Protein AF-A0A945FZA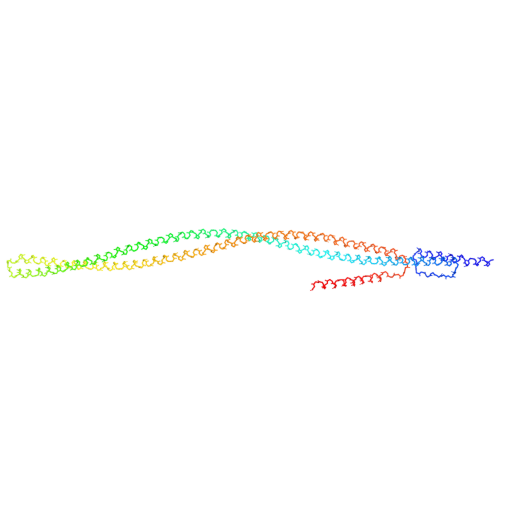5-F1 (afdb_monomer)

Mean predicted aligned error: 12.27 Å

Solvent-accessible surface area (backbone atoms only — not comparable to full-atom values): 18691 Å² total; per-residue (Å²): 112,70,65,64,51,46,48,40,61,72,49,51,51,55,52,52,50,53,52,50,50,52,49,36,48,74,68,20,50,53,71,72,84,77,78,71,91,49,92,50,75,68,21,51,51,46,49,51,52,44,51,49,42,51,50,50,45,50,52,52,50,53,49,46,52,50,26,43,53,43,25,50,53,13,51,51,38,22,51,53,12,52,52,48,30,54,54,34,54,51,50,46,56,52,46,52,52,51,52,53,52,51,52,52,50,51,53,51,42,52,50,51,46,52,51,40,53,50,51,46,53,53,41,51,53,52,46,52,54,46,53,52,48,50,53,52,50,53,55,48,46,55,52,40,52,53,48,38,54,52,42,52,52,50,41,53,52,48,54,50,50,45,51,53,52,50,54,50,50,55,52,41,52,51,51,34,51,51,21,52,51,42,29,53,52,19,49,53,44,28,53,52,16,60,71,53,42,85,81,14,51,71,52,27,54,52,18,51,52,47,26,52,50,17,52,54,45,37,54,52,36,50,56,50,48,54,52,48,54,52,50,49,51,54,43,53,50,51,46,54,54,36,55,52,50,40,54,51,37,55,51,50,47,56,53,49,54,53,50,49,55,52,48,52,52,51,50,54,51,42,51,56,49,46,54,48,38,54,52,49,51,51,50,40,53,52,51,51,53,52,50,49,54,50,52,54,50,46,53,51,50,47,50,53,36,52,56,47,35,54,50,16,49,52,38,20,56,48,11,52,52,42,24,55,51,19,52,52,52,41,60,64,49,65,59,36,43,68,86,74,64,62,67,66,52,44,53,51,53,47,52,55,51,54,53,53,56,53,56,55,57,58,59,62,58,69,76,79,115

Foldseek 3Di:
DVVVVCCCVVPVVLVVVLVVLVVCVVQQALPDDQDQDDPDPSSVSSVVSVVVSVVVLVVLVVLLLVLLLLLLVLVVLLVQLVVLLVVLVVVLVVLVVVLVVLVVLLVVLVVLLVVLVVLLVVLVVLLVVLVVVLVVLVVVLVVLVVVLVVLVVVLVVLVVVLVVLVVVLVVLVVQLVVLVVQLVVLVVQLVVLVVVPPVSVVSNVVSVVSNVVSVVSNVVSVVVNVVSVVSNVVSVVSSVVSVVSSVVSVVSSVVSVVVSVVSVVVSVVSVVSNVVSVVSNVVSVVSNVVSVVVSVVSVVSSVVSVVSSVVSVVSSVSSVVSNVVSVVSSVVSVSNPSPDDSVVSSVVSNVVVVVVVVVVVVVVVVVPD

Sequence (369 aa):
MFSLYFIYLSLFKPLGKISDIIRNISSGELQQQIEIRSENEIGNLFLTAKIIQARLKTVIGQISESSINVSVNADSLSQAGNESFMQMSSQLNETQSVASAISQMTSAIEEVAGNTASVSTETEDAMQEAEKNITLVNQLNITITRLVDEVENSSNVIATLNAKSTDISSIIESINSIAEQTNLLALNAAIEAARAGEQGRGFAVVADEVRTLAVRTQDATREITDVIASLQTEVKNAIHVMDKGQKQAVAATDQTLETIKSLDSIRTAINKINDKSTVIASATTQQSASSKEISETILNISRMASETLDSAQITSETGERLNQNADKMLQQFTMFDIGIDINSAKTKAQDDLQQQNKSTSTEDADVFF

Secondary structure (DSSP, 8-state):
-HHHHHHIIIIIHHHHHHHHHHHHHHTTB---------SSHHHHHHHHHHHHHHHHHHHHHHHHHHHHHHHHHHHHHHHHHHHHHHHHHHHHHHHHHHHHHHHHHHHHHHHHHHHHHHHHHHHHHHHHHHHHHHHHHHHHHHHHHHHHHHHHHHHHHHHHHHHHHHHHHHHHHHHHHHHHHHHHHHHHHHHHHHHTGGGGHHHHHHHHHHHHHHHHHHHHHHHHHHHHHHHHHHHHHHHHHHHHHHHHHHHHHHHHHHHHHHHHHHHHHHHHHHHHHHHHHHHHHHHHHHHHHHHHHHHHHHHHHHHHHHHHHHHHHHHHHHHHHHHHHHHHHTTSB----HHHHHHHHHHHHHHHHHHHHHHHHTT--

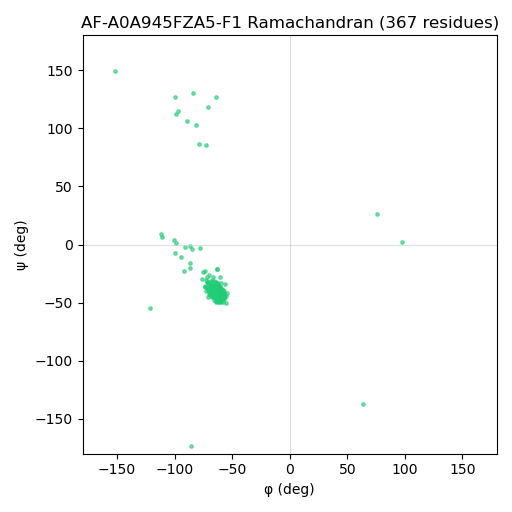Structure (mmCIF, N/CA/C/O backbone):
data_AF-A0A945FZA5-F1
#
_entry.id   AF-A0A945FZA5-F1
#
loop_
_atom_site.group_PDB
_atom_site.id
_atom_site.type_symbol
_atom_site.label_atom_id
_atom_site.label_alt_id
_atom_site.label_comp_id
_atom_site.label_asym_id
_atom_site.label_entity_id
_atom_site.label_seq_id
_atom_site.pdbx_PDB_ins_code
_atom_site.Cartn_x
_atom_site.Cartn_y
_atom_site.Cartn_z
_atom_site.occupancy
_atom_site.B_iso_or_equiv
_atom_site.auth_seq_id
_atom_site.auth_comp_id
_atom_site.auth_asym_id
_atom_site.auth_atom_id
_atom_site.pdbx_PDB_model_num
ATOM 1 N N . MET A 1 1 ? 59.450 8.568 -111.175 1.00 56.94 1 MET A N 1
ATOM 2 C CA . MET A 1 1 ? 58.398 9.373 -110.509 1.00 56.94 1 MET A CA 1
ATOM 3 C C . MET A 1 1 ? 57.241 8.510 -109.992 1.00 56.94 1 MET A C 1
ATOM 5 O O . MET A 1 1 ? 56.880 8.661 -108.834 1.00 56.94 1 MET A O 1
ATOM 9 N N . PHE A 1 2 ? 56.723 7.555 -110.780 1.00 62.34 2 PHE A N 1
ATOM 10 C CA . PHE A 1 2 ? 55.651 6.637 -110.352 1.00 62.34 2 PHE A CA 1
ATOM 11 C C . PHE A 1 2 ? 55.986 5.761 -109.129 1.00 62.34 2 PHE A C 1
ATOM 13 O O . PHE A 1 2 ? 55.126 5.584 -108.279 1.00 62.34 2 PHE A O 1
ATOM 20 N N . SER A 1 3 ? 57.223 5.270 -108.981 1.00 60.09 3 SER A N 1
ATOM 21 C CA . SER A 1 3 ? 57.638 4.454 -107.822 1.00 60.09 3 SER A CA 1
ATOM 22 C C . SER A 1 3 ? 57.643 5.229 -106.497 1.00 60.09 3 SER A C 1
ATOM 24 O O . SER A 1 3 ? 57.165 4.723 -105.489 1.00 60.09 3 SER A O 1
ATOM 26 N N . LEU A 1 4 ? 58.110 6.482 -106.502 1.00 65.88 4 LEU A N 1
ATOM 27 C CA . LEU A 1 4 ? 58.067 7.379 -105.337 1.00 65.88 4 LEU A CA 1
ATOM 28 C C . LEU A 1 4 ? 56.630 7.767 -104.966 1.00 65.88 4 LEU A C 1
ATOM 30 O O . LEU A 1 4 ? 56.290 7.814 -103.788 1.00 65.88 4 LEU A O 1
ATOM 34 N N . TYR A 1 5 ? 55.770 7.982 -105.965 1.00 73.19 5 TYR A N 1
ATOM 35 C CA . TYR A 1 5 ? 54.344 8.232 -105.752 1.00 73.19 5 TYR A CA 1
ATOM 36 C C . TYR A 1 5 ? 53.617 6.998 -105.192 1.00 73.19 5 TYR A C 1
ATOM 38 O O . TYR A 1 5 ? 52.787 7.125 -104.295 1.00 73.19 5 TYR A O 1
ATOM 46 N N . P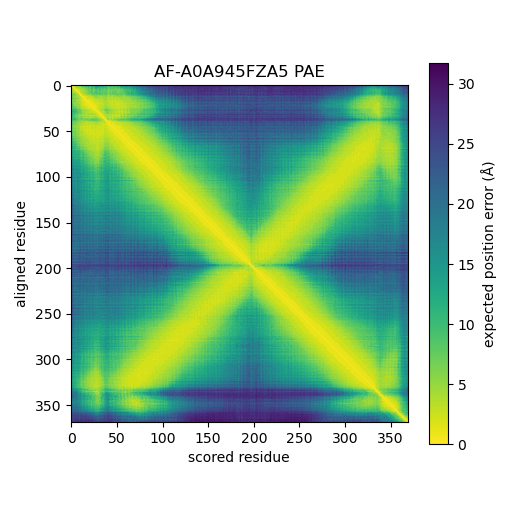HE A 1 6 ? 53.978 5.796 -105.653 1.00 73.19 6 PHE A N 1
ATOM 47 C CA . PHE A 1 6 ? 53.435 4.534 -105.145 1.00 73.19 6 PHE A CA 1
ATOM 48 C C . PHE A 1 6 ? 53.886 4.255 -103.705 1.00 73.19 6 PHE A C 1
ATOM 50 O O . PHE A 1 6 ? 53.066 3.888 -102.874 1.00 73.19 6 PHE A O 1
ATOM 57 N N . ILE A 1 7 ? 55.153 4.521 -103.367 1.00 69.94 7 ILE A N 1
ATOM 58 C CA . ILE A 1 7 ? 55.670 4.466 -101.987 1.00 69.94 7 ILE A CA 1
ATOM 59 C C . ILE A 1 7 ? 54.949 5.486 -101.091 1.00 69.94 7 ILE A C 1
ATOM 61 O O . ILE A 1 7 ? 54.526 5.151 -99.986 1.00 69.94 7 ILE A O 1
ATOM 65 N N . TYR A 1 8 ? 54.734 6.714 -101.570 1.00 74.69 8 TYR A N 1
ATOM 66 C CA . TYR A 1 8 ? 53.973 7.735 -100.844 1.00 74.69 8 TYR A CA 1
ATOM 67 C C . TYR A 1 8 ? 52.519 7.312 -100.578 1.00 74.69 8 TYR A C 1
ATOM 69 O O . TYR A 1 8 ? 52.029 7.422 -99.452 1.00 74.69 8 TYR A O 1
ATOM 77 N N . LEU A 1 9 ? 51.836 6.768 -101.588 1.00 71.44 9 LEU A N 1
ATOM 78 C CA . LEU A 1 9 ? 50.460 6.286 -101.459 1.00 71.44 9 LEU A CA 1
ATOM 79 C C . LEU A 1 9 ? 50.334 4.993 -100.643 1.00 71.44 9 LEU A C 1
ATOM 81 O O . LEU A 1 9 ? 49.318 4.816 -99.972 1.00 71.44 9 LEU A O 1
ATOM 85 N N . SER A 1 10 ? 51.335 4.113 -100.689 1.00 70.25 10 SER A N 1
ATOM 86 C CA . SER A 1 10 ? 51.298 2.791 -100.056 1.00 70.25 10 SER A CA 1
ATOM 87 C C . SER A 1 10 ? 51.854 2.771 -98.628 1.00 70.25 10 SER A C 1
ATOM 89 O O . SER A 1 10 ? 51.497 1.869 -97.876 1.00 70.25 10 SER A O 1
ATOM 91 N N . LEU A 1 11 ? 52.708 3.729 -98.242 1.00 72.38 11 LEU A N 1
ATOM 92 C CA . LEU A 1 11 ? 53.333 3.782 -96.910 1.00 72.38 11 LEU A CA 1
ATOM 93 C C . LEU A 1 11 ? 53.012 5.083 -96.160 1.00 72.38 11 LEU A C 1
ATOM 95 O O . LEU A 1 11 ? 52.456 5.034 -95.065 1.00 72.38 11 LEU A O 1
ATOM 99 N N . PHE A 1 12 ? 53.288 6.252 -96.747 1.00 79.38 12 PHE A N 1
ATOM 100 C CA . PHE A 1 12 ? 53.158 7.534 -96.035 1.00 79.38 12 PHE A CA 1
ATOM 101 C C . PHE A 1 12 ? 51.702 7.968 -95.801 1.00 79.38 12 PHE A C 1
ATOM 103 O O . PHE A 1 12 ? 51.370 8.449 -94.719 1.00 79.38 12 PHE A O 1
ATOM 110 N N . LYS A 1 13 ? 50.803 7.768 -96.774 1.00 81.00 13 LYS A N 1
ATOM 111 C CA . LYS A 1 13 ? 49.378 8.125 -96.629 1.00 81.00 13 LYS A CA 1
ATOM 112 C C . LYS A 1 13 ? 48.646 7.274 -95.567 1.00 81.00 13 LYS A C 1
ATOM 114 O O . LYS A 1 13 ? 47.915 7.857 -94.767 1.00 81.00 13 LYS A O 1
ATOM 119 N N . PRO A 1 14 ? 48.827 5.939 -95.494 1.00 82.19 14 PRO A N 1
ATOM 120 C CA . PRO A 1 14 ? 48.321 5.130 -94.381 1.00 82.19 14 PRO A CA 1
ATOM 121 C C . PRO A 1 14 ? 48.939 5.477 -93.017 1.00 82.19 14 PRO A C 1
ATOM 123 O O . PRO A 1 14 ? 48.221 5.461 -92.020 1.00 82.19 14 PRO A O 1
ATOM 126 N N . LEU A 1 15 ? 50.230 5.837 -92.969 1.00 83.25 15 LEU A N 1
ATOM 127 C CA . LEU A 1 15 ? 50.901 6.293 -91.741 1.00 83.25 15 LEU A CA 1
ATOM 128 C C . LEU A 1 15 ? 50.331 7.621 -91.208 1.00 83.25 15 LEU A C 1
ATOM 130 O O . LEU A 1 15 ? 50.167 7.787 -90.003 1.00 83.25 15 LEU A O 1
ATOM 134 N N . GLY A 1 16 ? 49.969 8.552 -92.095 1.00 84.44 16 GLY A N 1
ATOM 135 C CA . GLY A 1 16 ? 49.236 9.761 -91.701 1.00 84.44 16 GLY A CA 1
ATOM 136 C C . GLY A 1 16 ? 47.884 9.421 -91.069 1.00 84.44 16 GLY A C 1
ATOM 137 O O . GLY A 1 16 ? 47.583 9.869 -89.970 1.00 84.44 16 GLY A O 1
ATOM 138 N N . LYS A 1 17 ? 47.122 8.519 -91.701 1.00 85.38 17 LYS A N 1
ATOM 139 C CA . LYS A 1 17 ? 45.808 8.092 -91.195 1.00 85.38 17 LYS A CA 1
ATOM 140 C C . LYS A 1 17 ? 45.862 7.394 -89.836 1.00 85.38 17 LYS A C 1
ATOM 142 O O . LYS A 1 17 ? 44.975 7.618 -89.024 1.00 85.38 17 LYS A O 1
ATOM 147 N N . ILE A 1 18 ? 46.856 6.538 -89.579 1.00 87.12 18 ILE A N 1
ATOM 148 C CA . ILE A 1 18 ? 46.986 5.896 -88.259 1.00 87.12 18 ILE A CA 1
ATOM 149 C C . ILE A 1 18 ? 47.385 6.911 -87.180 1.00 87.12 18 ILE A C 1
ATOM 151 O O . ILE A 1 18 ? 46.900 6.816 -86.059 1.00 87.12 18 ILE A O 1
ATOM 155 N N . SER A 1 19 ? 48.202 7.914 -87.523 1.00 87.25 19 SER A N 1
ATOM 156 C CA . SER A 1 19 ? 48.517 9.039 -86.632 1.00 87.25 19 SER A CA 1
ATOM 157 C C . SER A 1 19 ? 47.260 9.841 -86.280 1.00 87.25 19 SER A C 1
ATOM 159 O O . SER A 1 19 ? 47.047 10.161 -85.112 1.00 87.25 19 SER A O 1
ATOM 161 N N . ASP A 1 20 ? 46.388 10.093 -87.261 1.00 87.62 20 ASP A N 1
ATOM 162 C CA . ASP A 1 20 ? 45.096 10.751 -87.040 1.00 87.62 20 ASP A CA 1
ATOM 163 C C . ASP A 1 20 ? 44.166 9.892 -86.166 1.00 87.62 20 ASP A C 1
ATOM 165 O O . ASP A 1 20 ? 43.578 10.401 -85.220 1.00 87.62 20 ASP A O 1
ATOM 169 N N . ILE A 1 21 ? 44.096 8.574 -86.397 1.00 88.12 21 ILE A N 1
ATOM 170 C CA . ILE A 1 21 ? 43.321 7.643 -85.554 1.00 88.12 21 ILE A CA 1
ATOM 171 C C . ILE A 1 21 ? 43.828 7.651 -84.109 1.00 88.12 21 ILE A C 1
ATOM 173 O O . ILE A 1 21 ? 43.031 7.710 -83.179 1.00 88.12 21 ILE A O 1
ATOM 177 N N . ILE A 1 22 ? 45.144 7.599 -83.892 1.00 87.56 22 ILE A N 1
ATOM 178 C CA . ILE A 1 22 ? 45.724 7.644 -82.543 1.00 87.56 22 ILE A CA 1
ATOM 179 C C . ILE A 1 22 ? 45.457 9.003 -81.887 1.00 87.56 22 ILE A C 1
ATOM 181 O O . ILE A 1 22 ? 45.147 9.048 -80.698 1.00 87.56 22 ILE A O 1
ATOM 185 N N . ARG A 1 23 ? 45.522 10.101 -82.652 1.00 87.44 23 ARG A N 1
ATOM 186 C CA . ARG A 1 23 ? 45.158 11.439 -82.174 1.00 87.44 23 ARG A CA 1
ATOM 187 C C . ARG A 1 23 ? 43.695 11.484 -81.732 1.00 87.44 23 ARG A C 1
ATOM 189 O O . ARG A 1 23 ? 43.441 11.943 -80.624 1.00 87.44 23 ARG A O 1
ATOM 196 N N . ASN A 1 24 ? 42.784 10.934 -82.529 1.00 86.69 24 ASN A N 1
ATOM 197 C CA . ASN A 1 24 ? 41.358 10.848 -82.213 1.00 86.69 24 ASN A CA 1
ATOM 198 C C . ASN A 1 24 ? 41.100 9.977 -80.971 1.00 86.69 24 ASN A C 1
ATOM 200 O O . ASN A 1 24 ? 40.385 10.385 -80.061 1.00 86.69 24 ASN A O 1
ATOM 204 N N . ILE A 1 25 ? 41.765 8.819 -80.856 1.00 87.00 25 ILE A N 1
ATOM 205 C CA . ILE A 1 25 ? 41.716 7.984 -79.642 1.00 87.00 25 ILE A CA 1
ATOM 206 C C . ILE A 1 25 ? 42.206 8.778 -78.420 1.00 87.00 25 ILE A C 1
ATOM 208 O O . ILE A 1 25 ? 41.590 8.713 -77.359 1.00 87.00 25 ILE A O 1
ATOM 212 N N . SER A 1 26 ? 43.295 9.544 -78.557 1.00 84.69 26 SER A N 1
ATOM 213 C CA . SER A 1 26 ? 43.856 10.349 -77.463 1.00 84.69 26 SER A CA 1
ATOM 214 C C . SER A 1 26 ? 42.997 11.556 -77.073 1.00 84.69 26 SER A C 1
ATOM 216 O O . SER A 1 26 ? 43.059 11.985 -75.925 1.00 84.69 26 SER A O 1
ATOM 218 N N . SER A 1 27 ? 42.187 12.086 -77.997 1.00 83.94 27 SER A N 1
ATOM 219 C CA . SER A 1 27 ? 41.219 13.156 -77.728 1.00 83.94 27 SER A CA 1
ATOM 220 C C . SER A 1 27 ? 39.870 12.639 -77.228 1.00 83.94 27 SER A C 1
ATOM 222 O O . SER A 1 27 ? 38.998 13.449 -76.932 1.00 83.94 27 SER A O 1
ATOM 224 N N . GLY A 1 28 ? 39.704 11.317 -77.111 1.00 82.19 28 GLY A N 1
ATOM 225 C CA . GLY A 1 28 ? 38.502 10.685 -76.577 1.00 82.19 28 GLY A CA 1
ATOM 226 C C . GLY A 1 28 ? 37.498 10.204 -77.626 1.00 82.19 28 GLY A C 1
ATOM 227 O O . GLY A 1 28 ? 36.479 9.639 -77.254 1.00 82.19 28 GLY A O 1
ATOM 228 N N . GLU A 1 29 ? 37.765 10.340 -78.924 1.00 85.69 29 GLU A N 1
ATOM 229 C CA . GLU A 1 29 ? 36.868 9.880 -79.993 1.00 85.69 29 GLU A CA 1
ATOM 230 C C . GLU A 1 29 ? 36.996 8.357 -80.209 1.00 85.69 29 GLU A C 1
ATOM 232 O O . GLU A 1 29 ? 37.771 7.869 -81.039 1.00 85.69 29 GLU A O 1
ATOM 237 N N . LEU A 1 30 ? 36.235 7.567 -79.443 1.00 85.19 30 LEU A N 1
ATOM 238 C CA . LEU A 1 30 ? 36.325 6.098 -79.437 1.00 85.19 30 LEU A CA 1
ATOM 239 C C . LEU A 1 30 ? 35.257 5.397 -80.296 1.00 85.19 30 LEU A C 1
ATOM 241 O O . LEU A 1 30 ? 35.245 4.165 -80.370 1.00 85.19 30 LEU A O 1
ATOM 245 N N . GLN A 1 31 ? 34.383 6.147 -80.972 1.00 84.81 31 GLN A N 1
ATOM 246 C CA . GLN A 1 31 ? 33.351 5.588 -81.856 1.00 84.81 31 GLN A CA 1
ATOM 247 C C . GLN A 1 31 ? 33.815 5.341 -83.298 1.00 84.81 31 GLN A C 1
ATOM 249 O O . GLN A 1 31 ? 33.152 4.615 -84.041 1.00 84.81 31 GLN A O 1
ATOM 254 N N . GLN A 1 32 ? 34.938 5.929 -83.723 1.00 83.94 32 GLN A N 1
ATOM 255 C CA . GLN A 1 32 ? 35.374 5.851 -85.116 1.00 83.94 32 GLN A CA 1
ATOM 256 C C . GLN A 1 32 ? 35.710 4.409 -85.527 1.00 83.94 32 GLN A C 1
ATOM 258 O O . GLN A 1 32 ? 36.551 3.754 -84.913 1.00 83.94 32 GLN A O 1
ATOM 263 N N . GLN A 1 33 ? 35.115 3.926 -86.619 1.00 84.44 33 GLN A N 1
ATOM 264 C CA . GLN A 1 33 ? 35.408 2.598 -87.153 1.00 84.44 33 GLN A CA 1
ATOM 265 C C . GLN A 1 33 ? 36.808 2.549 -87.791 1.00 84.44 33 GLN A C 1
ATOM 267 O O . GLN A 1 33 ? 37.084 3.224 -88.783 1.00 84.44 33 GLN A O 1
ATOM 272 N N . ILE A 1 34 ? 37.691 1.706 -87.246 1.00 87.19 34 ILE A N 1
ATOM 273 C CA . ILE A 1 34 ? 39.033 1.464 -87.795 1.00 87.19 34 ILE A CA 1
ATOM 274 C C . ILE A 1 34 ? 38.966 0.317 -88.814 1.00 87.19 34 ILE A C 1
ATOM 276 O O . ILE A 1 34 ? 38.827 -0.859 -88.460 1.00 87.19 34 ILE A O 1
ATOM 280 N N . GLU A 1 35 ? 39.056 0.667 -90.097 1.00 85.50 35 GLU A N 1
ATOM 281 C CA . GLU A 1 35 ? 39.130 -0.288 -91.206 1.00 85.50 35 GLU A CA 1
ATOM 282 C C . GLU A 1 35 ? 40.566 -0.767 -91.448 1.00 85.50 35 GLU A C 1
ATOM 284 O O . GLU A 1 35 ? 41.487 0.033 -91.615 1.00 85.50 35 GLU A O 1
ATOM 289 N N . ILE A 1 36 ? 40.746 -2.084 -91.547 1.00 86.50 36 ILE A N 1
ATOM 290 C CA . ILE A 1 36 ? 42.030 -2.715 -91.866 1.00 86.50 36 ILE A CA 1
ATOM 291 C C . ILE A 1 36 ? 42.011 -3.049 -93.361 1.00 86.50 36 ILE A C 1
ATOM 293 O O . ILE A 1 36 ? 41.212 -3.871 -93.796 1.00 86.50 36 ILE A O 1
ATOM 297 N N . ARG A 1 37 ? 42.849 -2.378 -94.161 1.00 81.00 37 ARG A N 1
ATOM 298 C CA . ARG A 1 37 ? 42.860 -2.500 -95.637 1.00 81.00 37 ARG A CA 1
ATOM 299 C C . ARG A 1 37 ? 44.111 -3.193 -96.202 1.00 81.00 37 ARG A C 1
ATOM 301 O O . ARG A 1 37 ? 44.313 -3.178 -97.410 1.00 81.00 37 ARG A O 1
ATOM 308 N N . SER A 1 38 ? 44.974 -3.732 -95.342 1.00 78.75 38 SER A N 1
ATOM 309 C CA . SER A 1 38 ? 46.260 -4.331 -95.717 1.00 78.75 38 SER A CA 1
ATOM 310 C C . SER A 1 38 ? 46.659 -5.422 -94.720 1.00 78.75 38 SER A C 1
ATOM 312 O O . SER A 1 38 ? 46.326 -5.301 -93.544 1.00 78.75 38 SER A O 1
ATOM 314 N N . GLU A 1 39 ? 47.389 -6.445 -95.171 1.00 81.31 39 GLU A N 1
ATOM 315 C CA . GLU A 1 39 ? 47.914 -7.548 -94.337 1.00 81.31 39 GLU A CA 1
ATOM 316 C C . GLU A 1 39 ? 49.402 -7.379 -93.964 1.00 81.31 39 GLU A C 1
ATOM 318 O O . GLU A 1 39 ? 49.998 -8.246 -93.334 1.00 81.31 39 GLU A O 1
ATOM 323 N N . ASN A 1 40 ? 50.018 -6.256 -94.343 1.00 84.81 40 ASN A N 1
ATOM 324 C CA . ASN A 1 40 ? 51.411 -5.933 -94.011 1.00 84.81 40 ASN A CA 1
ATOM 325 C C . ASN A 1 40 ? 51.558 -5.260 -92.628 1.00 84.81 40 ASN A C 1
ATOM 327 O O . ASN A 1 40 ? 50.594 -5.106 -91.877 1.00 84.81 40 ASN A O 1
ATOM 331 N N . GLU A 1 41 ? 52.764 -4.798 -92.297 1.00 84.94 41 GLU A N 1
ATOM 332 C CA . GLU A 1 41 ? 53.098 -4.143 -91.025 1.00 84.94 41 GLU A CA 1
ATOM 333 C C . GLU A 1 41 ? 52.209 -2.922 -90.739 1.00 84.94 41 GLU A C 1
ATOM 335 O O . GLU A 1 41 ? 51.827 -2.685 -89.595 1.00 84.94 41 GLU A O 1
ATOM 340 N N . ILE A 1 42 ? 51.806 -2.179 -91.777 1.00 85.75 42 ILE A N 1
ATOM 341 C CA . ILE A 1 42 ? 50.845 -1.076 -91.649 1.00 85.75 42 ILE A CA 1
ATOM 342 C C . ILE A 1 42 ? 49.468 -1.611 -91.245 1.00 85.75 42 ILE A C 1
ATOM 344 O O . ILE A 1 42 ? 48.838 -1.061 -90.347 1.00 85.75 42 ILE A O 1
ATOM 348 N N . GLY A 1 43 ? 49.014 -2.707 -91.856 1.00 85.69 43 GLY A N 1
ATOM 349 C CA . GLY A 1 43 ? 47.805 -3.419 -91.440 1.00 85.69 43 GLY A CA 1
ATOM 350 C C . GLY A 1 43 ? 47.817 -3.818 -89.964 1.00 85.69 43 GLY A C 1
ATOM 351 O O . GLY A 1 43 ? 46.829 -3.613 -89.256 1.00 85.69 43 GLY A O 1
ATOM 352 N N . ASN A 1 44 ? 48.963 -4.299 -89.475 1.00 87.69 44 ASN A N 1
ATOM 353 C CA . ASN A 1 44 ? 49.158 -4.662 -88.070 1.00 87.69 44 ASN A CA 1
ATOM 354 C C . ASN A 1 44 ? 49.089 -3.438 -87.124 1.00 87.69 44 ASN A C 1
ATOM 356 O O . ASN A 1 44 ? 48.509 -3.519 -86.039 1.00 87.69 44 ASN A O 1
ATOM 360 N N . LEU A 1 45 ? 49.575 -2.264 -87.546 1.00 88.38 45 LEU A N 1
ATOM 361 C CA . LEU A 1 45 ? 49.402 -1.018 -86.781 1.00 88.38 45 LEU A CA 1
ATOM 362 C C . LEU A 1 45 ? 47.925 -0.607 -86.663 1.00 88.38 45 LEU A C 1
ATOM 364 O O . LEU A 1 45 ? 47.478 -0.254 -85.572 1.00 88.38 45 LEU A O 1
ATOM 368 N N . PHE A 1 46 ? 47.149 -0.707 -87.750 1.00 90.06 46 PHE A N 1
ATOM 369 C CA . PHE A 1 46 ? 45.697 -0.471 -87.717 1.00 90.06 46 PHE A CA 1
ATOM 370 C C . PHE A 1 46 ? 44.978 -1.478 -86.809 1.00 90.06 46 PHE A C 1
ATOM 372 O O . PHE A 1 46 ? 44.104 -1.087 -86.034 1.00 90.06 46 PHE A O 1
ATOM 379 N N . LEU A 1 47 ? 45.370 -2.757 -86.847 1.00 89.75 47 LEU A N 1
ATOM 380 C CA . LEU A 1 47 ? 44.850 -3.782 -85.939 1.00 89.75 47 LEU A CA 1
ATOM 381 C C . LEU A 1 47 ? 45.165 -3.457 -84.470 1.00 89.75 47 LEU A C 1
ATOM 383 O O . LEU A 1 47 ? 44.281 -3.533 -83.620 1.00 89.75 47 LEU A O 1
ATOM 387 N N . THR A 1 48 ? 46.397 -3.047 -84.169 1.00 89.88 48 THR A N 1
ATOM 388 C CA . THR A 1 48 ? 46.823 -2.686 -82.809 1.00 89.88 48 THR A CA 1
ATOM 389 C C . THR A 1 48 ? 46.061 -1.465 -82.289 1.00 89.88 48 THR A C 1
ATOM 391 O O . THR A 1 48 ? 45.540 -1.502 -81.175 1.00 89.88 48 THR A O 1
ATOM 394 N N . ALA A 1 49 ? 45.907 -0.414 -83.103 1.00 89.31 49 ALA A N 1
ATOM 395 C CA . ALA A 1 49 ? 45.100 0.753 -82.743 1.00 89.31 49 ALA A CA 1
ATOM 396 C C . ALA A 1 49 ? 43.626 0.386 -82.508 1.00 89.31 49 ALA A C 1
ATOM 398 O O . ALA A 1 49 ? 43.027 0.857 -81.544 1.00 89.31 49 ALA A O 1
ATOM 399 N N . LYS A 1 50 ? 43.062 -0.519 -83.323 1.00 90.06 50 LYS A N 1
ATOM 400 C CA . LYS A 1 50 ? 41.707 -1.058 -83.129 1.00 90.06 50 LYS A CA 1
ATOM 401 C C . LYS A 1 50 ? 41.557 -1.803 -81.804 1.00 90.06 50 LYS A C 1
ATOM 403 O O . LYS A 1 50 ? 40.559 -1.616 -81.114 1.00 90.06 50 LYS A O 1
ATOM 408 N N . ILE A 1 51 ? 42.542 -2.616 -81.422 1.00 91.06 51 ILE A N 1
ATOM 409 C CA . ILE A 1 51 ? 42.542 -3.317 -80.129 1.00 91.06 51 ILE A CA 1
ATOM 410 C C . ILE A 1 51 ? 42.644 -2.320 -78.966 1.00 91.06 51 ILE A C 1
ATOM 412 O O . ILE A 1 51 ? 41.928 -2.476 -77.979 1.00 91.06 51 ILE A O 1
ATOM 416 N N . ILE A 1 52 ? 43.491 -1.291 -79.074 1.00 90.50 52 ILE A N 1
ATOM 417 C CA . ILE A 1 52 ? 43.622 -0.241 -78.049 1.00 90.50 52 ILE A CA 1
ATOM 418 C C . ILE A 1 52 ? 42.306 0.529 -77.895 1.00 90.50 52 ILE A C 1
ATOM 420 O O . ILE A 1 52 ? 41.820 0.658 -76.774 1.00 90.50 52 ILE A O 1
ATOM 424 N N . GLN A 1 53 ? 41.697 0.971 -79.000 1.00 90.38 53 GLN A N 1
ATOM 425 C CA . GLN A 1 53 ? 40.397 1.647 -78.995 1.00 90.38 53 GLN A CA 1
ATOM 426 C C . GLN A 1 53 ? 39.321 0.775 -78.334 1.00 90.38 53 GLN A C 1
ATOM 428 O O . GLN A 1 53 ? 38.604 1.247 -77.454 1.00 90.38 53 GLN A O 1
ATOM 433 N N . ALA A 1 54 ? 39.241 -0.509 -78.705 1.00 89.31 54 ALA A N 1
ATOM 434 C CA . ALA A 1 54 ? 38.279 -1.444 -78.126 1.00 89.31 54 ALA A CA 1
ATOM 435 C C . ALA A 1 54 ? 38.495 -1.639 -76.616 1.00 89.31 54 ALA A C 1
ATOM 437 O O . ALA A 1 54 ? 37.537 -1.582 -75.851 1.00 89.31 54 ALA A O 1
ATOM 438 N N . ARG A 1 55 ? 39.748 -1.811 -76.167 1.00 89.88 55 ARG A N 1
ATOM 439 C CA . ARG A 1 55 ? 40.075 -1.955 -74.739 1.00 89.88 55 ARG A CA 1
ATOM 440 C C . ARG A 1 55 ? 39.764 -0.692 -73.941 1.00 89.88 55 ARG A C 1
ATOM 442 O O . ARG A 1 55 ? 39.186 -0.806 -72.866 1.00 89.88 55 ARG A O 1
ATOM 449 N N . LEU A 1 56 ? 40.105 0.490 -74.460 1.00 89.56 56 LEU A N 1
ATOM 450 C CA . LEU A 1 56 ? 39.762 1.766 -73.826 1.00 89.56 56 LEU A CA 1
ATOM 451 C C . LEU A 1 56 ? 38.247 1.925 -73.712 1.00 89.56 56 LEU A C 1
ATOM 453 O O . LEU A 1 56 ? 37.757 2.233 -72.632 1.00 89.56 56 LEU A O 1
ATOM 457 N N . LYS A 1 57 ? 37.501 1.623 -74.781 1.00 87.69 57 LYS A N 1
ATOM 458 C CA . LYS A 1 57 ? 36.035 1.659 -74.766 1.00 87.69 57 LYS A CA 1
ATOM 459 C C . LYS A 1 57 ? 35.447 0.728 -73.702 1.00 87.69 57 LYS A C 1
ATOM 461 O O . LYS A 1 57 ? 34.550 1.141 -72.975 1.00 87.69 57 LYS A O 1
ATOM 466 N N . THR A 1 58 ? 35.958 -0.500 -73.573 1.00 89.50 58 THR A N 1
ATOM 467 C CA . THR A 1 58 ? 35.514 -1.442 -72.532 1.00 89.50 58 THR A CA 1
ATOM 468 C C . THR A 1 58 ? 35.832 -0.940 -71.126 1.00 89.50 58 THR A C 1
ATOM 470 O O . THR A 1 58 ? 34.941 -0.934 -70.285 1.00 89.50 58 THR A O 1
ATOM 473 N N . VAL A 1 59 ? 37.068 -0.502 -70.865 1.00 90.31 59 VAL A N 1
ATOM 474 C CA . VAL A 1 59 ? 37.480 -0.033 -69.531 1.00 90.31 59 VAL A CA 1
ATOM 475 C C . VAL A 1 59 ? 36.693 1.209 -69.123 1.00 90.31 59 VAL A C 1
ATOM 477 O O . VAL A 1 59 ? 36.167 1.257 -68.017 1.00 90.31 59 VAL A O 1
ATOM 480 N N . ILE A 1 60 ? 36.559 2.190 -70.017 1.00 89.50 60 ILE A N 1
ATOM 481 C CA . ILE A 1 60 ? 35.794 3.409 -69.738 1.00 89.50 60 ILE A CA 1
ATOM 482 C C . ILE A 1 60 ? 34.318 3.059 -69.522 1.00 89.50 60 ILE A C 1
ATOM 484 O O . ILE A 1 60 ? 33.738 3.530 -68.553 1.00 89.50 60 ILE A O 1
ATOM 488 N N . GLY A 1 61 ? 33.732 2.178 -70.342 1.00 87.75 61 GLY A N 1
ATOM 489 C CA . GLY A 1 61 ? 32.357 1.711 -70.149 1.00 87.75 61 GLY A CA 1
ATOM 490 C C . GLY A 1 61 ? 32.132 1.043 -68.787 1.00 87.75 61 GLY A C 1
ATOM 491 O O . GLY A 1 61 ? 31.181 1.389 -68.093 1.00 87.75 61 GLY A O 1
ATOM 492 N N . GLN A 1 62 ? 33.041 0.157 -68.365 1.00 88.69 62 GLN A N 1
ATOM 493 C CA . GLN A 1 62 ? 32.988 -0.496 -67.049 1.00 88.69 62 GLN A CA 1
ATOM 494 C C . GLN A 1 62 ? 33.136 0.498 -65.892 1.00 88.69 62 GLN A C 1
ATOM 496 O O . GLN A 1 62 ? 32.466 0.358 -64.867 1.00 88.69 62 GLN A O 1
ATOM 501 N N . ILE A 1 63 ? 34.000 1.509 -66.036 1.00 90.25 63 ILE A N 1
ATOM 502 C CA . ILE A 1 63 ? 34.151 2.545 -65.011 1.00 90.25 63 ILE A CA 1
ATOM 503 C C . ILE A 1 63 ? 32.903 3.431 -64.961 1.00 90.25 63 ILE A C 1
ATOM 505 O O . ILE A 1 63 ? 32.422 3.701 -63.867 1.00 90.25 63 ILE A O 1
ATOM 509 N N . SER A 1 64 ? 32.339 3.835 -66.104 1.00 88.94 64 SER A N 1
ATOM 510 C CA . SER A 1 64 ? 31.090 4.604 -66.148 1.00 88.94 64 SER A CA 1
ATOM 511 C C . SER A 1 64 ? 29.935 3.849 -65.487 1.00 88.94 64 SER A C 1
ATOM 513 O O . SER A 1 64 ? 29.232 4.427 -64.663 1.00 88.94 64 SER A O 1
ATOM 515 N N . GLU A 1 65 ? 29.777 2.557 -65.780 1.00 88.19 65 GLU A N 1
ATOM 516 C CA . GLU A 1 65 ? 28.784 1.693 -65.130 1.00 88.19 65 GLU A CA 1
ATOM 517 C C . GLU A 1 65 ? 29.019 1.595 -63.614 1.00 88.19 65 GLU A C 1
ATOM 519 O O . GLU A 1 65 ? 28.097 1.787 -62.822 1.00 88.19 65 GLU A O 1
ATOM 524 N N . SER A 1 66 ? 30.269 1.383 -63.192 1.00 90.50 66 SER A N 1
ATOM 525 C CA . SER A 1 66 ? 30.628 1.327 -61.769 1.00 90.50 66 SER A CA 1
ATOM 526 C C . SER A 1 66 ? 30.355 2.654 -61.056 1.00 90.50 66 SER A C 1
ATOM 528 O O . SER A 1 66 ? 29.820 2.654 -59.951 1.00 90.50 66 SER A O 1
ATOM 530 N N . SER A 1 67 ? 30.674 3.793 -61.679 1.00 92.12 67 SER A N 1
ATOM 531 C CA . SER A 1 67 ? 30.380 5.124 -61.140 1.00 92.12 67 SER A CA 1
ATOM 532 C C . SER A 1 67 ? 28.876 5.364 -61.019 1.00 92.12 67 SER A C 1
ATOM 534 O O . SER A 1 67 ? 28.435 5.886 -59.999 1.00 92.12 67 SER A O 1
ATOM 536 N N . ILE A 1 68 ? 28.072 4.933 -61.995 1.00 89.94 68 ILE A N 1
ATOM 537 C CA . ILE A 1 68 ? 26.607 5.012 -61.909 1.00 89.94 68 ILE A CA 1
ATOM 538 C C . ILE A 1 68 ? 26.095 4.192 -60.720 1.00 89.94 68 ILE A C 1
ATOM 540 O O . ILE A 1 68 ? 25.343 4.719 -59.902 1.00 89.94 68 ILE A O 1
ATOM 544 N N . ASN A 1 69 ? 26.563 2.952 -60.562 1.00 89.94 69 ASN A N 1
ATOM 545 C CA . ASN A 1 69 ? 26.181 2.106 -59.430 1.00 89.94 69 ASN A CA 1
ATOM 546 C C . ASN A 1 69 ? 26.596 2.717 -58.084 1.00 89.94 69 ASN A C 1
ATOM 548 O O . ASN A 1 69 ? 25.818 2.678 -57.132 1.00 89.94 69 ASN A O 1
ATOM 552 N N . VAL A 1 70 ? 27.788 3.317 -57.987 1.00 93.25 70 VAL A N 1
ATOM 553 C CA . VAL A 1 70 ? 28.205 4.037 -56.772 1.00 93.25 70 VAL A CA 1
ATOM 554 C C . VAL A 1 70 ? 27.283 5.225 -56.503 1.00 93.25 70 VAL A C 1
ATOM 556 O O . VAL A 1 70 ? 26.855 5.378 -55.367 1.00 93.25 70 VAL A O 1
ATOM 559 N N . SER A 1 71 ? 26.930 6.028 -57.513 1.00 91.19 71 SER A N 1
ATOM 560 C CA . SER A 1 71 ? 26.020 7.176 -57.351 1.00 91.19 71 SER A CA 1
ATOM 561 C C . SER A 1 71 ? 24.644 6.746 -56.828 1.00 91.19 71 SER A C 1
ATOM 563 O O . SER A 1 71 ? 24.150 7.329 -55.867 1.00 91.19 71 SER A O 1
ATOM 565 N N . VAL A 1 72 ? 24.054 5.688 -57.394 1.00 90.31 72 VAL A N 1
ATOM 566 C CA . VAL A 1 72 ? 22.727 5.190 -56.988 1.00 90.31 72 VAL A CA 1
ATOM 567 C C . VAL A 1 72 ? 22.736 4.591 -55.574 1.00 90.31 72 VAL A C 1
ATOM 569 O O . VAL A 1 72 ? 21.850 4.884 -54.769 1.00 90.31 72 VAL A O 1
ATOM 572 N N . ASN A 1 73 ? 23.757 3.801 -55.231 1.00 90.69 73 ASN A N 1
ATOM 573 C CA . ASN A 1 73 ? 23.901 3.263 -53.874 1.00 90.69 73 ASN A CA 1
ATOM 574 C C . ASN A 1 73 ? 24.176 4.366 -52.844 1.00 90.69 73 ASN A C 1
ATOM 576 O O . ASN A 1 73 ? 23.689 4.303 -51.719 1.00 90.69 73 ASN A O 1
ATOM 580 N N . ALA A 1 74 ? 24.938 5.389 -53.226 1.00 93.38 74 ALA A N 1
ATOM 581 C CA . ALA A 1 74 ? 25.243 6.533 -52.382 1.00 93.38 74 ALA A CA 1
ATOM 582 C C . ALA A 1 74 ? 24.001 7.389 -52.076 1.00 93.38 74 ALA A C 1
ATOM 584 O O . ALA A 1 74 ? 23.8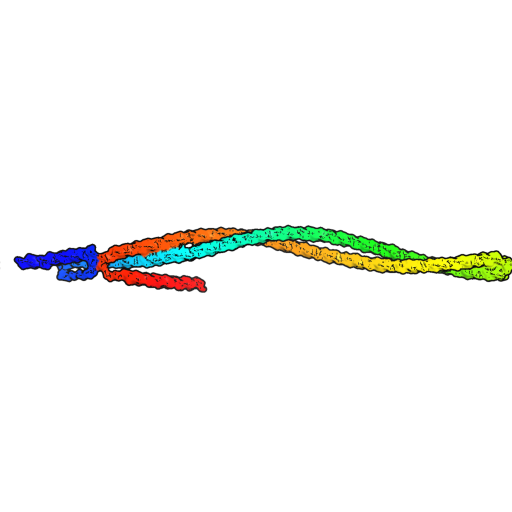27 7.825 -50.940 1.00 93.38 74 ALA A O 1
ATOM 585 N N . ASP A 1 75 ? 23.119 7.575 -53.063 1.00 90.62 75 ASP A N 1
ATOM 586 C CA . ASP A 1 75 ? 21.812 8.223 -52.890 1.00 90.62 75 ASP A CA 1
ATOM 587 C C . ASP A 1 75 ? 20.928 7.443 -51.903 1.00 90.62 75 ASP A C 1
ATOM 589 O O . ASP A 1 75 ? 20.410 7.997 -50.934 1.00 90.62 75 ASP A O 1
ATOM 593 N N . SER A 1 76 ? 20.865 6.119 -52.070 1.00 90.62 76 SER A N 1
ATOM 594 C CA . SER A 1 76 ? 20.113 5.235 -51.168 1.00 90.62 76 SER A CA 1
ATOM 595 C C . SER A 1 76 ? 20.674 5.230 -49.745 1.00 90.62 76 SER A C 1
ATOM 597 O O . SER A 1 76 ? 19.915 5.215 -48.779 1.00 90.62 76 SER A O 1
ATOM 599 N N . LEU A 1 77 ? 22.001 5.291 -49.596 1.00 93.00 77 LEU A N 1
ATOM 600 C CA . LEU A 1 77 ? 22.657 5.414 -48.294 1.00 93.00 77 LEU A CA 1
ATOM 601 C C . LEU A 1 77 ? 22.311 6.747 -47.615 1.00 93.00 77 LEU A C 1
ATOM 603 O O . LEU A 1 77 ? 22.063 6.774 -46.409 1.00 93.00 77 LEU A O 1
ATOM 607 N N . SER A 1 78 ? 22.255 7.838 -48.386 1.00 92.88 78 SER A N 1
ATOM 608 C CA . SER A 1 78 ? 21.843 9.147 -47.874 1.00 92.88 78 SER A CA 1
ATOM 609 C C . SER A 1 78 ? 20.394 9.144 -47.396 1.00 92.88 78 SER A C 1
ATOM 611 O O . SER A 1 78 ? 20.108 9.578 -46.276 1.00 92.88 78 SER A O 1
ATOM 613 N N . GLN A 1 79 ? 19.499 8.557 -48.191 1.00 92.00 79 GLN A N 1
ATOM 614 C CA . GLN A 1 79 ? 18.104 8.377 -47.814 1.00 92.00 79 GLN A CA 1
ATOM 615 C C . GLN A 1 79 ? 17.961 7.538 -46.534 1.00 92.00 79 GLN A C 1
ATOM 617 O O . GLN A 1 79 ? 17.292 7.976 -45.599 1.00 92.00 79 GLN A O 1
ATOM 622 N N . ALA A 1 80 ? 18.630 6.384 -46.452 1.00 92.00 80 ALA A N 1
ATOM 623 C CA . ALA A 1 80 ? 18.581 5.508 -45.280 1.00 92.00 80 ALA A CA 1
ATOM 624 C C . ALA A 1 80 ? 19.115 6.193 -44.009 1.00 92.00 80 ALA A C 1
ATOM 626 O O . ALA A 1 80 ? 18.556 6.023 -42.921 1.00 92.00 80 ALA A O 1
ATOM 627 N N . GLY A 1 81 ? 20.166 7.011 -44.138 1.00 94.12 81 GLY A N 1
ATOM 628 C CA . GLY A 1 81 ? 20.667 7.849 -43.048 1.00 94.12 81 GLY A CA 1
ATOM 629 C C . GLY A 1 81 ? 19.624 8.869 -42.580 1.00 94.12 81 GLY A C 1
ATOM 630 O O . GLY A 1 81 ? 19.365 8.985 -41.385 1.00 94.12 81 GLY A O 1
ATOM 631 N N . ASN A 1 82 ? 18.960 9.563 -43.506 1.00 93.12 82 ASN A N 1
ATOM 632 C CA . ASN A 1 82 ? 17.922 10.536 -43.158 1.00 93.12 82 ASN A CA 1
ATOM 633 C C . ASN A 1 82 ? 16.673 9.883 -42.531 1.00 93.12 82 ASN A C 1
ATOM 635 O O . ASN A 1 82 ? 16.104 10.412 -41.577 1.00 93.12 82 ASN A O 1
ATOM 639 N N . GLU A 1 83 ? 16.258 8.716 -43.022 1.00 93.75 83 GLU A N 1
ATOM 640 C CA . GLU A 1 83 ? 15.157 7.942 -42.434 1.00 93.75 83 GLU A CA 1
ATOM 641 C C . GLU A 1 83 ? 15.493 7.481 -41.010 1.00 93.75 83 GLU A C 1
ATOM 643 O O . GLU A 1 83 ? 14.690 7.678 -40.094 1.00 93.75 83 GLU A O 1
ATOM 648 N N . SER A 1 84 ? 16.707 6.961 -40.802 1.00 94.31 84 SER A N 1
ATOM 649 C CA . SER A 1 84 ? 17.203 6.577 -39.474 1.00 94.31 84 SER A CA 1
ATOM 650 C C . SER A 1 84 ? 17.233 7.772 -38.519 1.00 94.31 84 SER A C 1
ATOM 652 O O . SER A 1 84 ? 16.844 7.648 -37.357 1.00 94.31 84 SER A O 1
ATOM 654 N N . PHE A 1 85 ? 17.627 8.952 -39.011 1.00 93.94 85 PHE A N 1
ATOM 655 C CA . PHE A 1 85 ? 17.615 10.184 -38.226 1.00 93.94 85 PHE A CA 1
ATOM 656 C C . PHE A 1 85 ? 16.200 10.546 -37.751 1.00 93.94 85 PHE A C 1
ATOM 658 O O . PHE A 1 85 ? 15.977 10.800 -36.566 1.00 93.94 85 PHE A O 1
ATOM 665 N N . MET A 1 86 ? 15.222 10.519 -38.659 1.00 93.75 86 MET A N 1
ATOM 666 C CA . MET A 1 86 ? 13.826 10.828 -38.337 1.00 93.75 86 MET A CA 1
ATOM 667 C C . MET A 1 86 ? 13.228 9.837 -37.330 1.00 93.75 86 MET A C 1
ATOM 669 O O . MET A 1 86 ? 12.595 10.256 -36.359 1.00 93.75 86 MET A O 1
ATOM 673 N N . GLN A 1 87 ? 13.454 8.534 -37.527 1.00 94.94 87 GLN A N 1
ATOM 674 C CA . GLN A 1 87 ? 12.972 7.495 -36.611 1.00 94.94 87 GLN A CA 1
ATOM 675 C C . GLN A 1 87 ? 13.574 7.659 -35.216 1.00 94.94 87 GLN A C 1
ATOM 677 O O . GLN A 1 87 ? 12.854 7.650 -34.217 1.00 94.94 87 GLN A O 1
ATOM 682 N N . MET A 1 88 ? 14.885 7.884 -35.144 1.00 94.81 88 MET A N 1
ATOM 683 C CA . MET A 1 88 ? 15.576 7.978 -33.867 1.00 94.81 88 MET A CA 1
ATOM 684 C C . MET A 1 88 ? 15.256 9.280 -33.117 1.00 94.81 88 MET A C 1
ATOM 686 O O . MET A 1 88 ? 15.161 9.288 -31.889 1.00 94.81 88 MET A O 1
ATOM 690 N N . SER A 1 89 ? 14.980 10.368 -33.843 1.00 92.00 89 SER A N 1
ATOM 691 C CA . SER A 1 89 ? 14.441 11.600 -33.259 1.00 92.00 89 SER A CA 1
ATOM 692 C C . SER A 1 89 ? 13.064 11.374 -32.618 1.00 92.00 89 SER A C 1
ATOM 694 O O . SER A 1 89 ? 12.817 11.837 -31.502 1.00 92.00 89 SER A O 1
ATOM 696 N N . SER A 1 90 ? 12.183 10.602 -33.269 1.00 94.00 90 SER A N 1
ATOM 697 C CA . SER A 1 90 ? 10.895 10.206 -32.681 1.00 94.00 90 SER A CA 1
ATOM 698 C C . SER A 1 90 ? 11.085 9.349 -31.427 1.00 94.00 90 SER A C 1
ATOM 700 O O . SER A 1 90 ? 10.479 9.625 -30.391 1.00 94.00 90 SER A O 1
ATOM 702 N N . GLN A 1 91 ? 11.985 8.363 -31.482 1.00 93.00 91 GLN A N 1
ATOM 703 C CA . GLN A 1 91 ? 12.278 7.485 -30.351 1.00 93.00 91 GLN A CA 1
ATOM 704 C C . GLN A 1 91 ? 12.812 8.252 -29.131 1.00 93.00 91 GLN A C 1
ATOM 706 O O . GLN A 1 91 ? 12.447 7.928 -27.998 1.00 93.00 91 GLN A O 1
ATOM 711 N N . LEU A 1 92 ? 13.621 9.301 -29.323 1.00 93.38 92 LEU A N 1
ATOM 712 C CA . LEU A 1 92 ? 14.048 10.177 -28.225 1.00 93.38 92 LEU A CA 1
ATOM 713 C C . LEU A 1 92 ? 12.865 10.884 -27.546 1.00 93.38 92 LEU A C 1
ATOM 715 O O . LEU A 1 92 ? 12.815 10.941 -26.316 1.00 93.38 92 LEU A O 1
ATOM 719 N N . ASN A 1 93 ? 11.895 11.380 -28.318 1.00 93.25 93 ASN A N 1
ATOM 720 C CA . ASN A 1 93 ? 10.702 12.032 -27.765 1.00 93.25 93 ASN A CA 1
ATOM 721 C C . ASN A 1 93 ? 9.827 11.054 -26.963 1.00 93.25 93 ASN A C 1
ATOM 723 O O . ASN A 1 93 ? 9.326 11.392 -25.884 1.00 93.25 93 ASN A O 1
ATOM 727 N N . GLU A 1 94 ? 9.668 9.824 -27.454 1.00 94.31 94 GLU A N 1
ATOM 728 C CA . GLU A 1 94 ? 8.963 8.762 -26.727 1.00 94.31 94 GLU A CA 1
ATOM 729 C C . GLU A 1 94 ? 9.702 8.389 -25.438 1.00 94.31 94 GLU A C 1
ATOM 731 O O . GLU A 1 94 ? 9.096 8.323 -24.368 1.00 94.31 94 GLU A O 1
ATOM 736 N N . THR A 1 95 ? 11.026 8.253 -25.508 1.00 95.06 95 THR A N 1
ATOM 737 C CA . THR A 1 95 ? 11.886 7.955 -24.353 1.00 95.06 95 THR A CA 1
ATOM 738 C C . THR A 1 95 ? 11.776 9.040 -23.279 1.00 95.06 95 THR A C 1
ATOM 740 O O . THR A 1 95 ? 11.659 8.729 -22.093 1.00 95.06 95 THR A O 1
ATOM 743 N N . GLN A 1 96 ? 11.729 10.316 -23.675 1.00 92.62 96 GLN A N 1
ATOM 744 C CA . GLN A 1 96 ? 11.511 11.438 -22.759 1.00 92.62 96 GLN A CA 1
ATOM 745 C C . GLN A 1 96 ? 10.132 11.373 -22.083 1.00 92.62 96 GLN A C 1
ATOM 747 O O . GLN A 1 96 ? 10.014 11.644 -20.887 1.00 92.62 96 GLN A O 1
ATOM 752 N N . SER A 1 97 ? 9.096 10.981 -22.827 1.00 94.75 97 SER A N 1
ATOM 753 C CA . SER A 1 97 ? 7.740 10.818 -22.288 1.00 94.75 97 SER A CA 1
ATOM 754 C C . SER A 1 97 ? 7.677 9.682 -21.264 1.00 94.75 97 SER A C 1
ATOM 756 O O . SER A 1 97 ? 7.095 9.846 -20.189 1.00 94.75 97 SER A O 1
ATOM 758 N N . VAL A 1 98 ? 8.341 8.555 -21.546 1.00 95.94 98 VAL A N 1
ATOM 759 C CA . VAL A 1 98 ? 8.466 7.442 -20.595 1.00 95.94 98 VAL A CA 1
ATOM 760 C C . VAL A 1 98 ? 9.253 7.869 -19.354 1.00 95.94 98 VAL A C 1
ATOM 762 O O . VAL A 1 98 ? 8.825 7.573 -18.241 1.00 95.94 98 VAL A O 1
ATOM 765 N N . ALA A 1 99 ? 10.345 8.625 -19.504 1.00 93.69 99 ALA A N 1
ATOM 766 C CA . ALA A 1 99 ? 11.102 9.157 -18.369 1.00 93.69 99 ALA A CA 1
ATOM 767 C C . ALA A 1 99 ? 10.222 10.016 -17.440 1.00 93.69 99 ALA A C 1
ATOM 769 O O . ALA A 1 99 ? 10.260 9.856 -16.218 1.00 93.69 99 ALA A O 1
ATOM 770 N N . SER A 1 100 ? 9.376 10.883 -18.006 1.00 94.38 100 SER A N 1
ATOM 771 C CA . SER A 1 100 ? 8.406 11.663 -17.230 1.00 94.38 100 SER A CA 1
ATOM 772 C C . SER A 1 100 ? 7.380 10.781 -16.510 1.00 94.38 100 SER A C 1
ATOM 774 O O . SER A 1 100 ? 7.100 11.024 -15.335 1.00 94.38 100 SER A O 1
ATOM 776 N N . ALA A 1 101 ? 6.862 9.735 -17.161 1.00 95.44 101 ALA A N 1
ATOM 777 C CA . ALA A 1 101 ? 5.940 8.788 -16.532 1.00 95.44 101 ALA A CA 1
ATOM 778 C C . ALA A 1 101 ? 6.594 8.026 -15.363 1.00 95.44 101 ALA A C 1
ATOM 780 O O . ALA A 1 101 ? 5.978 7.863 -14.312 1.00 95.44 101 ALA A O 1
ATOM 781 N N . ILE A 1 102 ? 7.863 7.626 -15.497 1.00 95.25 102 ILE A N 1
ATOM 782 C CA . ILE A 1 102 ? 8.629 6.982 -14.417 1.00 95.25 102 ILE A CA 1
ATOM 783 C C . ILE A 1 102 ? 8.870 7.939 -13.247 1.00 95.25 102 ILE A C 1
ATOM 785 O O . ILE A 1 102 ? 8.765 7.529 -12.089 1.00 95.25 102 ILE A O 1
ATOM 789 N N . SER A 1 103 ? 9.123 9.222 -13.518 1.00 92.38 103 SER A N 1
ATOM 790 C CA . SER A 1 103 ? 9.221 10.232 -12.459 1.00 92.38 103 SER A CA 1
ATOM 791 C C . SER A 1 103 ? 7.907 10.360 -11.685 1.00 92.38 103 SER A C 1
ATOM 793 O O . SER A 1 103 ? 7.930 10.377 -10.457 1.00 92.38 103 SER A O 1
ATOM 795 N N . GLN A 1 104 ? 6.765 10.407 -12.379 1.00 95.62 104 GLN A N 1
ATOM 796 C CA . GLN A 1 104 ? 5.448 10.446 -11.733 1.00 95.62 104 GLN A CA 1
ATOM 797 C C . GLN A 1 104 ? 5.162 9.167 -10.937 1.00 95.62 104 GLN A C 1
ATOM 799 O O . GLN A 1 104 ? 4.662 9.238 -9.816 1.00 95.62 104 GLN A O 1
ATOM 804 N N . MET A 1 105 ? 5.525 8.003 -11.483 1.00 94.94 105 MET A N 1
ATOM 805 C CA . MET A 1 105 ? 5.397 6.715 -10.801 1.00 94.94 105 MET A CA 1
ATOM 806 C C . MET A 1 105 ? 6.227 6.674 -9.514 1.00 94.94 105 MET A C 1
ATOM 808 O O . MET A 1 105 ? 5.736 6.210 -8.491 1.00 94.94 105 MET A O 1
ATOM 812 N N . THR A 1 106 ? 7.444 7.220 -9.536 1.00 94.44 106 THR A N 1
ATOM 813 C CA . THR A 1 106 ? 8.308 7.309 -8.348 1.00 94.44 106 THR A CA 1
ATOM 814 C C . THR A 1 106 ? 7.661 8.156 -7.253 1.00 94.44 106 THR A C 1
ATOM 816 O O . THR A 1 106 ? 7.593 7.716 -6.109 1.00 94.44 106 THR A O 1
ATOM 819 N N . SER A 1 107 ? 7.100 9.319 -7.598 1.00 95.75 107 SER A N 1
ATOM 820 C CA . SER A 1 107 ? 6.368 10.150 -6.632 1.00 95.75 107 SER A CA 1
ATOM 821 C C . SER A 1 107 ? 5.128 9.446 -6.067 1.00 95.75 107 SER A C 1
ATOM 823 O O . SER A 1 107 ? 4.874 9.522 -4.868 1.00 95.75 107 SER A O 1
ATOM 825 N N . ALA A 1 108 ? 4.379 8.714 -6.896 1.00 96.62 108 ALA A N 1
ATOM 826 C CA . ALA A 1 108 ? 3.223 7.944 -6.432 1.00 96.62 108 ALA A CA 1
ATOM 827 C C . ALA A 1 108 ? 3.628 6.804 -5.477 1.00 96.62 108 ALA A C 1
ATOM 829 O O . ALA A 1 108 ? 2.942 6.544 -4.492 1.00 96.62 108 ALA A O 1
ATOM 830 N N . ILE A 1 109 ? 4.759 6.140 -5.735 1.00 97.44 109 ILE A N 1
ATOM 831 C CA . ILE A 1 109 ? 5.327 5.111 -4.849 1.00 97.44 109 ILE A CA 1
ATOM 832 C C . ILE A 1 109 ? 5.695 5.715 -3.486 1.00 97.44 109 ILE A C 1
ATOM 834 O O . ILE A 1 109 ? 5.381 5.119 -2.455 1.00 97.44 109 ILE A O 1
ATOM 838 N N . GLU A 1 110 ? 6.316 6.899 -3.458 1.00 94.50 110 GLU A N 1
ATOM 839 C CA . GLU A 1 110 ? 6.634 7.615 -2.211 1.00 94.50 110 GLU A CA 1
ATOM 840 C C . GLU A 1 110 ? 5.371 7.990 -1.423 1.00 94.50 110 GLU A C 1
ATOM 842 O O . GLU A 1 110 ? 5.320 7.805 -0.206 1.00 94.50 110 GLU A O 1
ATOM 847 N N . GLU A 1 111 ? 4.323 8.450 -2.109 1.00 97.00 111 GLU A N 1
ATOM 848 C CA . GLU A 1 111 ? 3.031 8.753 -1.490 1.00 97.00 111 GLU A CA 1
ATOM 849 C C . GLU A 1 111 ? 2.384 7.496 -0.887 1.00 97.00 111 GLU A C 1
ATOM 851 O O . GLU A 1 111 ? 1.936 7.511 0.262 1.00 97.00 111 GLU A O 1
ATOM 856 N N . VAL A 1 112 ? 2.389 6.374 -1.614 1.00 97.50 112 VAL A N 1
ATOM 857 C CA . VAL A 1 112 ? 1.882 5.090 -1.105 1.00 97.50 112 VAL A CA 1
ATOM 858 C C . VAL A 1 112 ? 2.693 4.619 0.103 1.00 97.50 112 VAL A C 1
ATOM 860 O O . VAL A 1 112 ? 2.103 4.132 1.070 1.00 97.50 112 VAL A O 1
ATOM 863 N N . ALA A 1 113 ? 4.020 4.785 0.098 1.00 94.88 113 ALA A N 1
ATOM 864 C CA . ALA A 1 113 ? 4.866 4.467 1.250 1.00 94.88 113 ALA A CA 1
ATOM 865 C C . ALA A 1 113 ? 4.477 5.305 2.479 1.00 94.88 113 ALA A C 1
ATOM 867 O O . ALA A 1 113 ? 4.267 4.750 3.560 1.00 94.88 113 ALA A O 1
ATOM 868 N N . GLY A 1 114 ? 4.327 6.621 2.302 1.00 94.81 114 GLY A N 1
ATOM 869 C CA . GLY A 1 114 ? 3.918 7.543 3.362 1.00 94.81 114 GLY A CA 1
ATOM 870 C C . GLY A 1 114 ? 2.535 7.212 3.926 1.00 94.81 114 GLY A C 1
ATOM 871 O O . GLY A 1 114 ? 2.373 7.091 5.140 1.00 94.81 114 GLY A O 1
ATOM 872 N N . ASN A 1 115 ? 1.557 6.968 3.052 1.00 96.25 115 ASN A N 1
ATOM 873 C CA . ASN A 1 115 ? 0.206 6.575 3.454 1.00 96.25 115 ASN A CA 1
ATOM 874 C C . ASN A 1 115 ? 0.203 5.237 4.204 1.00 96.25 115 ASN A C 1
ATOM 876 O O . ASN A 1 115 ? -0.477 5.100 5.216 1.00 96.25 115 ASN A O 1
ATOM 880 N N . THR A 1 116 ? 1.002 4.264 3.762 1.00 96.38 116 THR A N 1
ATOM 881 C CA . THR A 1 116 ? 1.127 2.964 4.442 1.00 96.38 116 THR A CA 1
ATOM 882 C C . THR A 1 116 ? 1.706 3.119 5.852 1.00 96.38 116 THR A C 1
ATOM 884 O O . THR A 1 116 ? 1.228 2.478 6.787 1.00 96.38 116 THR A O 1
ATOM 887 N N . ALA A 1 117 ? 2.690 4.007 6.033 1.00 93.44 117 ALA A N 1
ATOM 888 C CA . ALA A 1 117 ? 3.246 4.326 7.348 1.00 93.44 117 ALA A CA 1
ATOM 889 C C . ALA A 1 117 ? 2.233 5.048 8.261 1.00 93.44 117 ALA A C 1
ATOM 891 O O . ALA A 1 117 ? 2.149 4.732 9.451 1.00 93.44 117 ALA A O 1
ATOM 892 N N . SER A 1 118 ? 1.428 5.966 7.709 1.00 96.50 118 SER A N 1
ATOM 893 C CA . SER A 1 118 ? 0.331 6.614 8.450 1.00 96.50 118 SER A CA 1
ATOM 894 C C . SER A 1 118 ? -0.692 5.584 8.920 1.00 96.50 118 SER A C 1
ATOM 896 O O . SER A 1 118 ? -0.993 5.521 10.108 1.00 96.50 118 SER A O 1
ATOM 898 N N . VAL A 1 119 ? -1.140 4.701 8.019 1.00 96.44 119 VAL A N 1
ATOM 899 C CA . VAL A 1 119 ? -2.082 3.621 8.348 1.00 96.44 119 VAL A CA 1
ATOM 900 C C . VAL A 1 119 ? -1.524 2.723 9.450 1.00 96.44 119 VAL A C 1
ATOM 902 O O . VAL A 1 119 ? -2.265 2.366 10.358 1.00 96.44 119 VAL A O 1
ATOM 905 N N . SER A 1 120 ? -0.230 2.383 9.413 1.00 93.94 120 SER A N 1
ATOM 906 C CA . SER A 1 120 ? 0.409 1.591 10.474 1.00 93.94 120 SER A CA 1
ATOM 907 C C . SER A 1 120 ? 0.304 2.278 11.841 1.00 93.94 120 SER A C 1
ATOM 909 O O . SER A 1 120 ? -0.104 1.641 12.811 1.00 93.94 120 SER A O 1
ATOM 911 N N . THR A 1 121 ? 0.610 3.578 11.905 1.00 95.19 121 THR A N 1
ATOM 912 C CA . THR A 1 121 ? 0.493 4.378 13.138 1.00 95.19 121 THR A CA 1
ATOM 913 C C . THR A 1 121 ? -0.958 4.435 13.625 1.00 95.19 121 THR A C 1
ATOM 915 O O . THR A 1 121 ? -1.240 4.122 14.778 1.00 95.19 121 THR A O 1
ATOM 918 N N . GLU A 1 122 ? -1.905 4.741 12.734 1.00 96.00 122 GLU A N 1
ATOM 919 C CA . GLU A 1 122 ? -3.334 4.815 13.065 1.00 96.00 122 GLU A CA 1
ATOM 920 C C . GLU A 1 122 ? -3.888 3.470 13.560 1.00 96.00 122 GLU A C 1
ATOM 922 O O . GLU A 1 122 ? -4.720 3.426 14.469 1.00 96.00 122 GLU A O 1
ATOM 927 N N . THR A 1 123 ? -3.418 2.350 12.998 1.00 95.69 123 THR A N 1
ATOM 928 C CA . THR A 1 123 ? -3.791 1.018 13.489 1.00 95.69 123 THR A CA 1
ATOM 929 C C . THR A 1 123 ? -3.219 0.710 14.867 1.00 95.69 123 THR A C 1
ATOM 931 O O . THR A 1 123 ? -3.895 0.054 15.660 1.00 95.69 123 THR A O 1
ATOM 934 N N . GLU A 1 124 ? -2.013 1.185 15.179 1.00 93.75 124 GLU A N 1
ATOM 935 C CA . GLU A 1 124 ? -1.401 1.012 16.498 1.00 93.75 124 GLU A CA 1
ATOM 936 C C . GLU A 1 124 ? -2.164 1.810 17.567 1.00 93.75 124 GLU A C 1
ATOM 938 O O . GLU A 1 124 ? -2.523 1.255 18.609 1.00 93.75 124 GLU A O 1
ATOM 943 N N . ASP A 1 125 ? -2.533 3.057 17.265 1.00 95.88 125 ASP A N 1
ATOM 944 C CA . ASP A 1 125 ? -3.377 3.890 18.131 1.00 95.88 125 ASP A CA 1
ATOM 945 C C . ASP A 1 125 ? -4.757 3.249 18.364 1.00 95.88 125 ASP A C 1
ATOM 947 O O . ASP A 1 125 ? -5.234 3.144 19.499 1.00 95.88 125 ASP A O 1
ATOM 951 N N . ALA A 1 126 ? -5.393 2.746 17.300 1.00 95.56 126 ALA A N 1
ATOM 952 C CA . ALA A 1 126 ? -6.675 2.052 17.401 1.00 95.56 126 ALA A CA 1
ATOM 953 C C . ALA A 1 126 ? -6.579 0.767 18.245 1.00 95.56 126 ALA A C 1
ATOM 955 O O . ALA A 1 126 ? -7.511 0.439 18.985 1.00 95.56 126 ALA A O 1
ATOM 956 N N . MET A 1 127 ? -5.456 0.046 18.166 1.00 94.06 127 MET A N 1
ATOM 957 C CA . MET A 1 127 ? -5.202 -1.141 18.983 1.00 94.06 127 MET A CA 1
ATOM 958 C C . MET A 1 127 ? -5.051 -0.784 20.467 1.00 94.06 127 MET A C 1
ATOM 960 O O . MET A 1 127 ? -5.624 -1.471 21.315 1.00 94.06 127 MET A O 1
ATOM 964 N N . GLN A 1 128 ? -4.351 0.309 20.788 1.00 94.69 128 GLN A N 1
ATOM 965 C CA . GLN A 1 128 ? -4.225 0.798 22.165 1.00 94.69 128 GLN A CA 1
ATOM 966 C C . GLN A 1 128 ? -5.579 1.218 22.755 1.00 94.69 128 GLN A C 1
ATOM 968 O O . GLN A 1 128 ? -5.909 0.837 23.882 1.00 94.69 128 GLN A O 1
ATOM 973 N N . GLU A 1 129 ? -6.400 1.953 22.000 1.00 95.00 129 GLU A N 1
ATOM 974 C CA . GLU A 1 129 ? -7.741 2.339 22.459 1.00 95.00 129 GLU A CA 1
ATOM 975 C C . GLU A 1 129 ? -8.675 1.126 22.602 1.00 95.00 129 GLU A C 1
ATOM 977 O O . GLU A 1 129 ? -9.470 1.067 23.544 1.00 95.00 129 GLU A O 1
ATOM 982 N N . ALA A 1 130 ? -8.562 0.111 21.739 1.00 92.81 130 ALA A N 1
ATOM 983 C CA . ALA A 1 130 ? -9.304 -1.140 21.903 1.00 92.81 130 ALA A CA 1
ATOM 984 C C . ALA A 1 130 ? -8.923 -1.869 23.207 1.00 92.81 130 ALA A C 1
ATOM 986 O O . ALA A 1 130 ? -9.810 -2.285 23.953 1.00 92.81 130 ALA A O 1
ATOM 987 N N . GLU A 1 131 ? -7.631 -1.968 23.528 1.00 92.12 131 GLU A N 1
ATOM 988 C CA . GLU A 1 131 ? -7.138 -2.628 24.748 1.00 92.12 131 GLU A CA 1
ATOM 989 C C . GLU A 1 131 ? -7.584 -1.891 26.025 1.00 92.12 131 GLU A C 1
ATOM 991 O O . GLU A 1 131 ? -8.042 -2.488 27.009 1.00 92.12 131 GLU A O 1
ATOM 996 N N . LYS A 1 132 ? -7.533 -0.557 25.989 1.00 94.88 132 LYS A N 1
ATOM 997 C CA . LYS A 1 132 ? -8.049 0.305 27.056 1.00 94.88 132 LYS A CA 1
ATOM 998 C C . LYS A 1 132 ? -9.554 0.122 27.254 1.00 94.88 132 LYS A C 1
ATOM 1000 O O . LYS A 1 132 ? -10.008 0.008 28.394 1.00 94.88 132 LYS A O 1
ATOM 1005 N N . ASN A 1 133 ? -10.325 0.030 26.169 1.00 94.62 133 ASN A N 1
ATOM 1006 C CA . ASN A 1 133 ? -11.761 -0.239 26.239 1.00 94.62 133 ASN A CA 1
ATOM 1007 C C . ASN A 1 133 ? -12.059 -1.629 26.809 1.00 94.62 133 ASN A C 1
ATOM 1009 O O . ASN A 1 133 ? -12.928 -1.747 27.669 1.00 94.62 133 ASN A O 1
ATOM 1013 N N . ILE A 1 134 ? -11.315 -2.668 26.419 1.00 92.44 134 ILE A N 1
ATOM 1014 C CA . ILE A 1 134 ? -11.447 -4.011 27.011 1.00 92.44 134 ILE A CA 1
ATOM 1015 C C . ILE A 1 134 ? -11.224 -3.953 28.528 1.00 92.44 134 ILE A C 1
ATOM 1017 O O . ILE A 1 134 ? -12.012 -4.507 29.296 1.00 92.44 134 ILE A O 1
ATOM 1021 N N . THR A 1 135 ? -10.192 -3.235 28.975 1.00 93.81 135 THR A N 1
ATOM 1022 C CA . THR A 1 135 ? -9.906 -3.049 30.405 1.00 93.81 135 THR A CA 1
ATOM 1023 C C . THR A 1 135 ? -11.060 -2.346 31.128 1.00 93.81 135 THR A C 1
ATOM 1025 O O . TH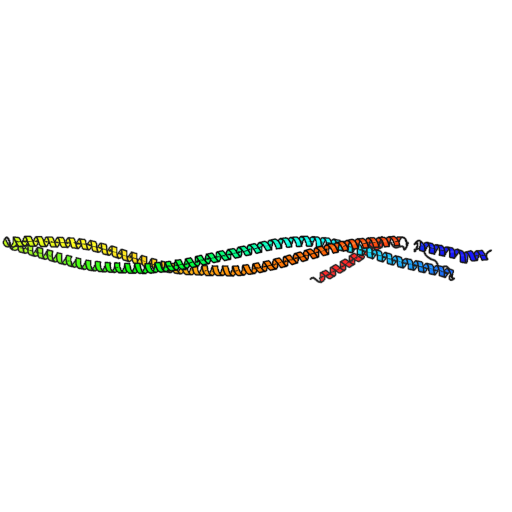R A 1 135 ? -11.503 -2.804 32.183 1.00 93.81 135 THR A O 1
ATOM 1028 N N . LEU A 1 136 ? -11.598 -1.269 30.546 1.00 94.81 136 LEU A N 1
ATOM 1029 C CA . LEU A 1 136 ? -12.721 -0.520 31.115 1.00 94.81 136 LEU A CA 1
ATOM 1030 C C . LEU A 1 136 ? -13.998 -1.370 31.207 1.00 94.81 136 LEU A C 1
ATOM 1032 O O . LEU A 1 136 ? -14.687 -1.351 32.226 1.00 94.81 136 LEU A O 1
ATOM 1036 N N . VAL A 1 137 ? -14.293 -2.146 30.166 1.00 94.38 137 VAL A N 1
ATOM 1037 C CA . VAL A 1 137 ? -15.460 -3.035 30.103 1.00 94.38 137 VAL A CA 1
ATOM 1038 C C . VAL A 1 137 ? -15.335 -4.182 31.114 1.00 94.38 137 VAL A C 1
ATOM 1040 O O . VAL A 1 137 ? -16.311 -4.519 31.784 1.00 94.38 137 VAL A O 1
ATOM 1043 N N . ASN A 1 138 ? -14.134 -4.727 31.323 1.00 91.44 138 ASN A N 1
ATOM 1044 C CA . ASN A 1 138 ? -13.888 -5.699 32.393 1.00 91.44 138 ASN A CA 1
ATOM 1045 C C . ASN A 1 138 ? -14.125 -5.095 33.788 1.00 91.44 138 ASN A C 1
ATOM 1047 O O . ASN A 1 138 ? -14.773 -5.719 34.631 1.00 91.44 138 ASN A O 1
ATOM 1051 N N . GLN A 1 139 ? -13.666 -3.863 34.028 1.00 93.12 139 GLN A N 1
ATOM 1052 C CA . GLN A 1 139 ? -13.912 -3.158 35.291 1.00 93.12 139 GLN A CA 1
ATOM 1053 C C . GLN A 1 139 ? -15.409 -2.876 35.514 1.00 93.12 139 GLN A C 1
ATOM 1055 O O . GLN A 1 139 ? -15.913 -2.983 36.640 1.00 93.12 139 GLN A O 1
ATOM 1060 N N . LEU A 1 140 ? -16.134 -2.546 34.442 1.00 91.94 140 LEU A N 1
ATOM 1061 C CA . LEU A 1 140 ? -17.586 -2.394 34.467 1.00 91.94 140 LEU A CA 1
ATOM 1062 C C . LEU A 1 140 ? -18.271 -3.713 34.844 1.00 91.94 140 LEU A C 1
ATOM 1064 O O . LEU A 1 140 ? -19.142 -3.708 35.710 1.00 91.94 140 LEU A O 1
ATOM 1068 N N . ASN A 1 141 ? -17.830 -4.841 34.280 1.00 90.81 141 ASN A N 1
ATOM 1069 C CA . ASN A 1 141 ? -18.383 -6.158 34.597 1.00 90.81 141 ASN A CA 1
ATOM 1070 C C . ASN A 1 141 ? -18.222 -6.519 36.087 1.00 90.81 141 ASN A C 1
ATOM 1072 O O . ASN A 1 141 ? -19.168 -6.976 36.729 1.00 90.81 141 ASN A O 1
ATOM 1076 N N . ILE A 1 142 ? -17.052 -6.234 36.675 1.00 92.25 142 ILE A N 1
ATOM 1077 C CA . ILE A 1 142 ? -16.810 -6.404 38.122 1.00 92.25 142 ILE A CA 1
ATOM 1078 C C . ILE A 1 142 ? -17.782 -5.537 38.935 1.00 92.25 142 ILE A C 1
ATOM 1080 O O . ILE A 1 142 ? -18.353 -5.986 39.930 1.00 92.25 142 ILE A O 1
ATOM 1084 N N . THR A 1 143 ? -17.999 -4.294 38.501 1.00 93.75 143 THR A N 1
ATOM 1085 C CA . THR A 1 143 ? -18.895 -3.351 39.184 1.00 93.75 143 THR A CA 1
ATOM 1086 C C . THR A 1 143 ? -20.355 -3.805 39.119 1.00 93.75 143 THR A C 1
ATOM 1088 O O . THR A 1 143 ? -21.051 -3.728 40.130 1.00 93.75 143 THR A O 1
ATOM 1091 N N . ILE A 1 144 ? -20.805 -4.313 37.968 1.00 91.88 144 ILE A N 1
ATOM 1092 C CA . ILE A 1 144 ? -22.155 -4.868 37.788 1.00 91.88 144 ILE A CA 1
ATOM 1093 C C . ILE A 1 144 ? -22.334 -6.134 38.627 1.00 91.88 144 ILE A C 1
ATOM 1095 O O . ILE A 1 144 ? -23.354 -6.273 39.292 1.00 91.88 144 ILE A O 1
ATOM 1099 N N . THR A 1 145 ? -21.336 -7.019 38.664 1.00 89.88 145 THR A N 1
ATOM 1100 C CA . THR A 1 145 ? -21.386 -8.235 39.496 1.00 89.88 145 THR A CA 1
ATOM 1101 C C . THR A 1 145 ? -21.573 -7.873 40.970 1.00 89.88 145 THR A C 1
ATOM 1103 O O . THR A 1 145 ? -22.470 -8.386 41.628 1.00 89.88 145 THR A O 1
ATOM 1106 N N . ARG A 1 146 ? -20.816 -6.887 41.469 1.00 92.38 146 ARG A N 1
ATOM 1107 C CA . ARG A 1 146 ? -20.992 -6.384 42.838 1.00 92.38 146 ARG A CA 1
ATOM 1108 C C . ARG A 1 146 ? -22.377 -5.767 43.069 1.00 92.38 146 ARG A C 1
ATOM 1110 O O . ARG A 1 146 ? -22.932 -5.911 44.152 1.00 92.38 146 ARG A O 1
ATOM 1117 N N . LEU A 1 147 ? -22.938 -5.083 42.069 1.00 91.94 147 LEU A N 1
ATOM 1118 C CA . LEU A 1 147 ? -24.296 -4.540 42.145 1.00 91.94 147 LEU A CA 1
ATOM 1119 C C . LEU A 1 147 ? -25.346 -5.656 42.253 1.00 91.94 147 LEU A C 1
ATOM 1121 O O . LEU A 1 147 ? -26.298 -5.503 43.014 1.00 91.94 147 LEU A O 1
ATOM 1125 N N . VAL A 1 148 ? -25.174 -6.769 41.531 1.00 90.06 148 VAL A N 1
ATOM 1126 C CA . VAL A 1 148 ? -26.043 -7.953 41.655 1.00 90.06 148 VAL A CA 1
ATOM 1127 C C . VAL A 1 148 ? -26.028 -8.469 43.095 1.00 90.06 148 VAL A C 1
ATOM 1129 O O . VAL A 1 148 ? -27.099 -8.613 43.685 1.00 90.06 148 VAL A O 1
ATOM 1132 N N . ASP A 1 149 ? -24.839 -8.654 43.678 1.00 91.62 149 ASP A N 1
ATOM 1133 C CA . ASP A 1 149 ? -24.681 -9.131 45.060 1.00 91.62 149 ASP A CA 1
ATOM 1134 C C . ASP A 1 149 ? -25.329 -8.172 46.080 1.00 91.62 149 ASP A C 1
ATOM 1136 O O . ASP A 1 149 ? -25.972 -8.590 47.047 1.00 91.62 149 ASP A O 1
ATOM 1140 N N . GLU A 1 150 ? -25.189 -6.859 45.874 1.00 92.50 150 GLU A N 1
ATOM 1141 C CA . GLU A 1 150 ? -25.720 -5.838 46.783 1.00 92.50 150 GLU A CA 1
ATOM 1142 C C . GLU A 1 150 ? -27.254 -5.725 46.706 1.00 92.50 150 GLU A C 1
ATOM 1144 O O . GLU A 1 150 ? -27.923 -5.563 47.736 1.00 92.50 150 GLU A O 1
ATOM 1149 N N . VAL A 1 151 ? -27.833 -5.890 45.511 1.00 92.44 151 VAL A N 1
ATOM 1150 C CA . VAL A 1 151 ? -29.289 -5.987 45.317 1.00 92.44 151 VAL A CA 1
ATOM 1151 C C . VAL A 1 151 ? -29.839 -7.272 45.938 1.00 92.44 151 VAL A C 1
ATOM 1153 O O . VAL A 1 151 ? -30.870 -7.220 46.609 1.00 92.44 151 VAL A O 1
ATOM 1156 N N . GLU A 1 152 ? -29.151 -8.405 45.778 1.00 90.56 152 GLU A N 1
ATOM 1157 C CA . GLU A 1 152 ? -29.543 -9.677 46.397 1.00 90.56 152 GLU A CA 1
ATOM 1158 C C . GLU A 1 152 ? -29.534 -9.583 47.929 1.00 90.56 152 GLU A C 1
ATOM 1160 O O . GLU A 1 152 ? -30.513 -9.946 48.588 1.00 90.56 152 GLU A O 1
ATOM 1165 N N . ASN A 1 153 ? -28.474 -9.019 48.514 1.00 92.88 153 ASN A N 1
ATOM 1166 C CA . ASN A 1 153 ? -28.397 -8.807 49.957 1.00 92.88 153 ASN A CA 1
ATOM 1167 C C . ASN A 1 153 ? -29.530 -7.896 50.457 1.00 92.88 153 ASN A C 1
ATOM 1169 O O . ASN A 1 153 ? -30.210 -8.202 51.439 1.00 92.88 153 ASN A O 1
ATOM 1173 N N . SER A 1 154 ? -29.795 -6.803 49.742 1.00 93.38 154 SER A N 1
ATOM 1174 C CA . SER A 1 154 ? -30.882 -5.889 50.093 1.00 93.38 154 SER A CA 1
ATOM 1175 C C . SER A 1 154 ? -32.257 -6.572 49.993 1.00 93.38 154 SER A C 1
ATOM 1177 O O . SER A 1 154 ? -33.104 -6.371 50.865 1.00 93.38 154 SER A O 1
ATOM 1179 N N . SER A 1 155 ? -32.454 -7.452 49.005 1.00 91.38 155 SER A N 1
ATOM 1180 C CA . SER A 1 155 ? -33.661 -8.280 48.865 1.00 91.38 155 SER A CA 1
ATOM 1181 C C . SER A 1 155 ? -33.858 -9.205 50.068 1.00 91.38 155 SER A C 1
ATOM 1183 O O . SER A 1 155 ? -34.953 -9.267 50.631 1.00 91.38 155 SER A O 1
ATOM 1185 N N . ASN A 1 156 ? -32.785 -9.835 50.557 1.00 91.88 156 ASN A N 1
ATOM 1186 C CA . ASN A 1 156 ? -32.820 -10.683 51.754 1.00 91.88 156 ASN A CA 1
ATOM 1187 C C . ASN A 1 156 ? -33.178 -9.900 53.031 1.00 91.88 156 ASN A C 1
ATOM 1189 O O . ASN A 1 156 ? -33.956 -10.378 53.866 1.00 91.88 156 ASN A O 1
ATOM 1193 N N . VAL A 1 157 ? -32.654 -8.678 53.184 1.00 94.06 157 VAL A N 1
ATOM 1194 C CA . VAL A 1 157 ? -32.996 -7.794 54.312 1.00 94.06 157 VAL A CA 1
ATOM 1195 C C . VAL A 1 157 ? -34.481 -7.426 54.283 1.00 94.06 157 VAL A C 1
ATOM 1197 O O . VAL A 1 157 ? -35.160 -7.520 55.309 1.00 94.06 157 VAL A O 1
ATOM 1200 N N . ILE A 1 158 ? -35.014 -7.064 53.114 1.00 93.19 158 ILE A N 1
ATOM 1201 C CA . ILE A 1 158 ? -36.431 -6.710 52.961 1.00 93.19 158 ILE A CA 1
ATOM 1202 C C . ILE A 1 158 ? -37.341 -7.935 53.137 1.00 93.19 158 ILE A C 1
ATOM 1204 O O . ILE A 1 158 ? -38.385 -7.833 53.783 1.00 93.19 158 ILE A O 1
ATOM 1208 N N . ALA A 1 159 ? -36.941 -9.113 52.656 1.00 90.12 159 ALA A N 1
ATOM 1209 C CA . ALA A 1 159 ? -37.666 -10.360 52.900 1.00 90.12 159 ALA A CA 1
ATOM 1210 C C . ALA A 1 159 ? -37.742 -10.691 54.402 1.00 90.12 159 ALA A C 1
ATOM 1212 O O . ALA A 1 159 ? -38.794 -11.090 54.906 1.00 90.12 159 ALA A O 1
ATOM 1213 N N . THR A 1 160 ? -36.655 -10.448 55.140 1.00 93.12 160 THR A N 1
ATOM 1214 C CA . THR A 1 160 ? -36.629 -10.595 56.603 1.00 93.12 160 THR A CA 1
ATOM 1215 C C . THR A 1 160 ? -37.555 -9.586 57.286 1.00 93.12 160 THR A C 1
ATOM 1217 O O . THR A 1 160 ? -38.264 -9.943 58.228 1.00 93.12 160 THR A O 1
ATOM 1220 N N . LEU A 1 161 ? -37.593 -8.335 56.810 1.00 93.31 161 LEU A N 1
ATOM 1221 C CA . LEU A 1 161 ? -38.530 -7.323 57.306 1.00 93.31 161 LEU A CA 1
ATOM 1222 C C . LEU A 1 161 ? -39.987 -7.752 57.079 1.00 93.31 161 LEU A C 1
ATOM 1224 O O . LEU A 1 161 ? -40.787 -7.655 58.004 1.00 93.31 161 LEU A O 1
ATOM 1228 N N . ASN A 1 162 ? -40.310 -8.308 55.906 1.00 91.31 162 ASN A N 1
ATOM 1229 C CA . ASN A 1 162 ? -41.642 -8.839 55.601 1.00 91.31 162 ASN A CA 1
ATOM 1230 C C . ASN A 1 162 ? -42.080 -9.929 56.595 1.00 91.31 162 ASN A C 1
ATOM 1232 O O . ASN A 1 162 ? -43.206 -9.911 57.098 1.00 91.31 162 ASN A O 1
ATOM 1236 N N . ALA A 1 163 ? -41.174 -10.866 56.899 1.00 92.12 163 ALA A N 1
ATOM 1237 C CA . ALA A 1 163 ? -41.422 -11.924 57.874 1.00 92.12 163 ALA A CA 1
ATOM 1238 C C . ALA A 1 163 ? -41.689 -11.336 59.269 1.00 92.12 163 ALA A C 1
ATOM 1240 O O . ALA A 1 163 ? -42.723 -11.619 59.869 1.00 92.12 163 ALA A O 1
ATOM 1241 N N . LYS A 1 164 ? -40.839 -10.409 59.732 1.00 92.31 164 LYS A N 1
ATOM 1242 C CA . LYS A 1 164 ? -41.024 -9.733 61.027 1.00 92.31 164 LYS A CA 1
ATOM 1243 C C . LYS A 1 164 ? -42.322 -8.923 61.103 1.00 92.31 164 LYS A C 1
ATOM 1245 O O . LYS A 1 164 ? -42.974 -8.919 62.141 1.00 92.31 164 LYS A O 1
ATOM 1250 N N . SER A 1 165 ? -42.730 -8.254 60.025 1.00 92.19 165 SER A N 1
ATOM 1251 C CA . SER A 1 165 ? -44.020 -7.549 59.964 1.00 92.19 165 SER A CA 1
ATOM 1252 C C . SER A 1 165 ? -45.213 -8.510 60.031 1.00 92.19 165 SER A C 1
ATOM 1254 O O . SER A 1 165 ? -46.268 -8.154 60.559 1.00 92.19 165 SER A O 1
ATOM 1256 N N . THR A 1 166 ? -45.060 -9.732 59.516 1.00 91.19 166 THR A N 1
ATOM 1257 C CA . THR A 1 166 ? -46.067 -10.797 59.643 1.00 91.19 166 THR A CA 1
ATOM 1258 C C . THR A 1 166 ? -46.166 -11.280 61.092 1.00 91.19 166 THR A C 1
ATOM 1260 O O . THR A 1 166 ? -47.271 -11.364 61.628 1.00 91.19 166 THR A O 1
ATOM 1263 N N . ASP A 1 167 ? -45.031 -11.479 61.768 1.00 92.44 167 ASP A N 1
ATOM 1264 C CA . ASP A 1 167 ? -44.998 -11.840 63.193 1.00 92.44 167 ASP A CA 1
ATOM 1265 C C . ASP A 1 167 ? -45.665 -10.763 64.066 1.00 92.44 167 ASP A C 1
ATOM 1267 O O . ASP A 1 167 ? -46.480 -11.074 64.936 1.00 92.44 167 ASP A O 1
ATOM 1271 N N . ILE A 1 168 ? -45.386 -9.479 63.796 1.00 92.50 168 ILE A N 1
ATOM 1272 C CA . ILE A 1 168 ? -46.030 -8.355 64.495 1.00 92.50 168 ILE A CA 1
ATOM 1273 C C . ILE A 1 168 ? -47.548 -8.376 64.282 1.00 92.50 168 ILE A C 1
ATOM 1275 O O . ILE A 1 168 ? -48.288 -8.149 65.237 1.00 92.50 168 ILE A O 1
ATOM 1279 N N . SER A 1 169 ? -48.024 -8.687 63.071 1.00 91.94 169 SER A N 1
ATOM 1280 C CA . SER A 1 169 ? -49.468 -8.791 62.800 1.00 91.94 169 SER A CA 1
ATOM 1281 C C . SER A 1 169 ? -50.136 -9.832 63.705 1.00 91.94 169 SER A C 1
ATOM 1283 O O . SER A 1 169 ? -51.168 -9.542 64.305 1.00 91.94 169 SER A O 1
ATOM 1285 N N . SER A 1 170 ? -49.511 -11.003 63.878 1.00 92.25 170 SER A N 1
ATOM 1286 C CA . SER A 1 170 ? -50.022 -12.073 64.749 1.00 92.25 170 SER A CA 1
ATOM 1287 C C . SER A 1 170 ? -50.046 -11.674 66.234 1.00 92.25 170 SER A C 1
ATOM 1289 O O . SER A 1 170 ? -50.991 -11.991 66.965 1.00 92.25 170 SER A O 1
ATOM 1291 N N . ILE A 1 171 ? -49.038 -10.921 66.687 1.00 93.69 171 ILE A N 1
ATOM 1292 C CA . ILE A 1 171 ? -48.997 -10.380 68.053 1.00 93.69 171 ILE A CA 1
ATOM 1293 C C . ILE A 1 171 ? -50.133 -9.373 68.266 1.00 93.69 171 ILE A C 1
ATOM 1295 O O . ILE A 1 171 ? -50.827 -9.440 69.279 1.00 93.69 171 ILE A O 1
ATOM 1299 N N . ILE A 1 172 ? -50.351 -8.459 67.318 1.00 93.81 172 ILE A N 1
ATOM 1300 C CA . ILE A 1 172 ? -51.418 -7.452 67.405 1.00 93.81 172 ILE A CA 1
ATOM 1301 C C . ILE A 1 172 ? -52.801 -8.107 67.402 1.00 93.81 172 ILE A C 1
ATOM 1303 O O . ILE A 1 172 ? -53.659 -7.707 68.186 1.00 93.81 172 ILE A O 1
ATOM 1307 N N . GLU A 1 173 ? -53.000 -9.157 66.605 1.00 92.00 173 GLU A N 1
ATOM 1308 C CA . GLU A 1 173 ? -54.236 -9.945 66.604 1.00 92.00 173 GLU A CA 1
ATOM 1309 C C . GLU A 1 173 ? -54.488 -10.608 67.971 1.00 92.00 173 GLU A C 1
ATOM 1311 O O . GLU A 1 173 ? -55.601 -10.554 68.501 1.00 92.00 173 GLU A O 1
ATOM 1316 N N . SER A 1 174 ? -53.435 -11.131 68.609 1.00 94.94 174 SER A N 1
ATOM 1317 C CA . SER A 1 174 ? -53.510 -11.673 69.973 1.00 94.94 174 SER A CA 1
ATOM 1318 C C . SER A 1 174 ? -53.851 -10.595 71.013 1.00 94.94 174 SER A C 1
ATOM 1320 O O . SER A 1 174 ? -54.675 -10.833 71.895 1.00 94.94 174 SER A O 1
ATOM 1322 N N . ILE A 1 175 ? -53.268 -9.394 70.912 1.00 93.44 175 ILE A N 1
ATOM 1323 C CA . ILE A 1 175 ? -53.576 -8.269 71.815 1.00 93.44 175 ILE A CA 1
ATOM 1324 C C . ILE A 1 175 ? -55.020 -7.805 71.623 1.00 93.44 175 ILE A C 1
ATOM 1326 O O . ILE A 1 175 ? -55.710 -7.562 72.612 1.00 93.44 175 ILE A O 1
ATOM 1330 N N . ASN A 1 176 ? -55.495 -7.717 70.380 1.00 93.00 176 ASN A N 1
ATOM 1331 C CA . ASN A 1 176 ? -56.877 -7.350 70.090 1.00 93.00 176 ASN A CA 1
ATOM 1332 C C . ASN A 1 176 ? -57.855 -8.377 70.690 1.00 93.00 176 ASN A C 1
ATOM 1334 O O . ASN A 1 176 ? -58.821 -7.995 71.348 1.00 93.00 176 ASN A O 1
ATOM 1338 N N . SER A 1 177 ? -57.545 -9.675 70.574 1.00 94.12 177 SER A N 1
ATOM 1339 C CA . SER A 1 177 ? -58.316 -10.747 71.219 1.00 94.12 177 SER A CA 1
ATOM 1340 C C . SER A 1 177 ? -58.330 -10.622 72.750 1.00 94.12 177 SER A C 1
ATOM 1342 O O . SER A 1 177 ? -59.387 -10.738 73.373 1.00 94.12 177 SER A O 1
ATOM 1344 N N . ILE A 1 178 ? -57.186 -10.315 73.376 1.00 93.81 178 ILE A N 1
ATOM 1345 C CA . ILE A 1 178 ? -57.096 -10.075 74.827 1.00 93.81 178 ILE A CA 1
ATOM 1346 C C . ILE A 1 178 ? -57.911 -8.840 75.230 1.00 93.81 178 ILE A C 1
ATOM 1348 O O . ILE A 1 178 ? -58.619 -8.873 76.237 1.00 93.81 178 ILE A O 1
ATOM 1352 N N . ALA A 1 179 ? -57.837 -7.752 74.463 1.00 93.88 179 ALA A N 1
ATOM 1353 C CA . ALA A 1 179 ? -58.596 -6.534 74.718 1.00 93.88 179 ALA A CA 1
ATOM 1354 C C . ALA A 1 179 ? -60.108 -6.783 74.596 1.00 93.88 179 ALA A C 1
ATOM 1356 O O . ALA A 1 179 ? -60.873 -6.330 75.444 1.00 93.88 179 ALA A O 1
ATOM 1357 N N . GLU A 1 180 ? -60.541 -7.582 73.620 1.00 91.88 180 GLU A N 1
ATOM 1358 C CA . GLU A 1 180 ? -61.938 -7.996 73.465 1.00 91.88 180 GLU A CA 1
ATOM 1359 C C . GLU A 1 180 ? -62.426 -8.854 74.639 1.00 91.88 180 GLU A C 1
ATOM 1361 O O . GLU A 1 180 ? -63.483 -8.585 75.217 1.00 91.88 180 GLU A O 1
ATOM 1366 N N . GLN A 1 181 ? -61.624 -9.835 75.063 1.00 94.31 181 GLN A N 1
ATOM 1367 C CA . GLN A 1 181 ? -61.909 -10.631 76.259 1.00 94.31 181 GLN A CA 1
ATOM 1368 C C . GLN A 1 181 ? -61.969 -9.763 77.520 1.00 94.31 181 GLN A C 1
ATOM 1370 O O . GLN A 1 181 ? -62.855 -9.946 78.354 1.00 94.31 181 GLN A O 1
ATOM 1375 N N . THR A 1 182 ? -61.063 -8.793 77.649 1.00 95.31 182 THR A N 1
ATOM 1376 C CA . THR A 1 182 ? -61.022 -7.856 78.779 1.00 95.31 182 THR A CA 1
ATOM 1377 C C . THR A 1 182 ? -62.258 -6.959 78.793 1.00 95.31 182 THR A C 1
ATOM 1379 O O . THR A 1 182 ? -62.850 -6.757 79.850 1.00 95.31 182 THR A O 1
ATOM 1382 N N . ASN A 1 183 ? -62.704 -6.483 77.628 1.00 92.31 183 ASN A N 1
ATOM 1383 C CA . ASN A 1 183 ? -63.934 -5.705 77.474 1.00 92.31 183 ASN A CA 1
ATOM 1384 C C . ASN A 1 183 ? -65.172 -6.519 77.897 1.00 92.31 183 ASN A C 1
ATOM 1386 O O . ASN A 1 183 ? -66.014 -6.023 78.645 1.00 92.31 183 ASN A O 1
ATOM 1390 N N . LEU A 1 184 ? -65.256 -7.789 77.483 1.00 93.62 184 LEU A N 1
ATOM 1391 C CA . LEU A 1 184 ? -66.325 -8.713 77.887 1.00 93.62 184 LEU A CA 1
ATOM 1392 C C . LEU A 1 184 ? -66.305 -9.018 79.392 1.00 93.62 184 LEU A C 1
ATOM 1394 O O . LEU A 1 184 ? -67.354 -9.012 80.039 1.00 93.62 184 LEU A O 1
ATOM 1398 N N . LEU A 1 185 ? -65.125 -9.257 79.970 1.00 93.25 185 LEU A N 1
ATOM 1399 C CA . LEU A 1 185 ? -64.949 -9.467 81.411 1.00 93.25 185 LEU A CA 1
ATOM 1400 C C . LEU A 1 185 ? -65.365 -8.231 82.216 1.00 93.25 185 LEU A C 1
ATOM 1402 O O . LEU A 1 185 ? -66.090 -8.359 83.202 1.00 93.25 185 LEU A O 1
ATOM 1406 N N . ALA A 1 186 ? -64.948 -7.044 81.775 1.00 93.44 186 ALA A N 1
ATOM 1407 C CA . ALA A 1 186 ? -65.301 -5.774 82.398 1.00 93.44 186 ALA A CA 1
ATOM 1408 C C . ALA A 1 186 ? -66.809 -5.505 82.328 1.00 93.44 186 ALA A C 1
ATOM 1410 O O . ALA A 1 186 ? -67.405 -5.092 83.319 1.00 93.44 186 ALA A O 1
ATOM 1411 N N . LEU A 1 187 ? -67.449 -5.813 81.196 1.00 91.31 187 LEU A N 1
ATOM 1412 C CA . LEU A 1 187 ? -68.900 -5.716 81.047 1.00 91.31 187 LEU A CA 1
ATOM 1413 C C . LEU A 1 187 ? -69.631 -6.640 82.032 1.00 91.31 187 LEU A C 1
ATOM 1415 O O . LEU A 1 187 ? -70.549 -6.199 82.721 1.00 91.31 187 LEU A O 1
ATOM 1419 N N . ASN A 1 188 ? -69.201 -7.899 82.144 1.00 90.81 188 ASN A N 1
ATOM 1420 C CA . ASN A 1 188 ? -69.777 -8.845 83.102 1.00 90.81 188 ASN A CA 1
ATOM 1421 C C . ASN A 1 188 ? -69.587 -8.373 84.554 1.00 90.81 188 ASN A C 1
ATOM 1423 O O . ASN A 1 188 ? -70.512 -8.473 85.359 1.00 90.81 188 ASN A O 1
ATOM 1427 N N . ALA A 1 189 ? -68.421 -7.807 84.881 1.00 90.69 189 ALA A N 1
ATOM 1428 C CA . ALA A 1 189 ? -68.150 -7.235 86.198 1.00 90.69 189 ALA A CA 1
ATOM 1429 C C . ALA A 1 189 ? -69.015 -5.996 86.491 1.00 90.69 189 ALA A C 1
ATOM 1431 O O . ALA A 1 189 ? -69.522 -5.864 87.603 1.00 90.69 189 ALA A O 1
ATOM 1432 N N . ALA A 1 190 ? -69.235 -5.119 85.507 1.00 89.94 190 ALA A N 1
ATOM 1433 C CA . ALA A 1 190 ? -70.112 -3.955 85.639 1.00 89.94 190 ALA A CA 1
ATOM 1434 C C . ALA A 1 190 ? -71.574 -4.369 85.877 1.00 89.94 190 ALA A C 1
ATOM 1436 O O . ALA A 1 190 ? -72.249 -3.792 86.732 1.00 89.94 190 ALA A O 1
ATOM 1437 N N . ILE A 1 191 ? -72.046 -5.409 85.175 1.00 86.88 191 ILE A N 1
ATOM 1438 C CA . ILE A 1 191 ? -73.379 -5.995 85.378 1.00 86.88 191 ILE A CA 1
ATOM 1439 C C . ILE A 1 191 ? -73.518 -6.533 86.810 1.00 86.88 191 ILE A C 1
ATOM 1441 O O . ILE A 1 191 ? -74.498 -6.222 87.490 1.00 86.88 191 ILE A O 1
ATOM 1445 N N . GLU A 1 192 ? -72.542 -7.300 87.298 1.00 89.94 192 GLU A N 1
ATOM 1446 C CA . GLU A 1 192 ? -72.614 -7.890 88.640 1.00 89.94 192 GLU A CA 1
ATOM 1447 C C . GLU A 1 192 ? -72.447 -6.833 89.749 1.00 89.94 192 GLU A C 1
ATOM 1449 O O . GLU A 1 192 ? -73.116 -6.894 90.782 1.00 89.94 192 GLU A O 1
ATOM 1454 N N . ALA A 1 193 ? -71.640 -5.793 89.512 1.00 88.44 193 ALA A N 1
ATOM 1455 C CA . ALA A 1 193 ? -71.524 -4.640 90.401 1.00 88.44 193 ALA A CA 1
ATOM 1456 C C . ALA A 1 193 ? -72.840 -3.848 90.501 1.00 88.44 193 ALA A C 1
ATOM 1458 O O . ALA A 1 193 ? -73.240 -3.466 91.601 1.00 88.44 193 ALA A O 1
ATOM 1459 N N . ALA A 1 194 ? -73.556 -3.661 89.385 1.00 85.12 194 ALA A N 1
ATOM 1460 C CA . ALA A 1 194 ? -74.896 -3.070 89.385 1.00 85.12 194 ALA A CA 1
ATOM 1461 C C . ALA A 1 194 ? -75.907 -3.944 90.151 1.00 85.12 194 ALA A C 1
ATOM 1463 O O . ALA A 1 194 ? -76.778 -3.428 90.855 1.00 85.12 194 ALA A O 1
ATOM 1464 N N . ARG A 1 195 ? -75.758 -5.272 90.072 1.00 87.38 195 ARG A N 1
ATOM 1465 C CA . ARG A 1 195 ? -76.595 -6.253 90.777 1.00 87.38 195 ARG A CA 1
ATOM 1466 C C . ARG A 1 195 ? -76.412 -6.224 92.299 1.00 87.38 195 ARG A C 1
ATOM 1468 O O . ARG A 1 195 ? -77.374 -6.458 93.026 1.00 87.38 195 ARG A O 1
ATOM 1475 N N . ALA A 1 196 ? -75.211 -5.897 92.778 1.00 86.06 196 ALA A N 1
ATOM 1476 C CA . ALA A 1 196 ? -74.888 -5.748 94.201 1.00 86.06 196 ALA A CA 1
ATOM 1477 C C . ALA A 1 196 ? -75.368 -4.414 94.828 1.00 86.06 196 ALA A C 1
ATOM 1479 O O . ALA A 1 196 ? -75.216 -4.209 96.037 1.00 86.06 196 ALA A O 1
ATOM 1480 N N . GLY A 1 197 ? -75.958 -3.504 94.041 1.00 82.56 197 GLY A N 1
ATOM 1481 C CA . GLY A 1 197 ? -76.526 -2.241 94.526 1.00 82.56 197 GLY A CA 1
ATOM 1482 C C . GLY A 1 197 ? -75.481 -1.290 95.128 1.00 82.56 197 GLY A C 1
ATOM 1483 O O . GLY A 1 197 ? -74.389 -1.126 94.590 1.00 82.56 197 GLY A O 1
ATOM 1484 N N . GLU A 1 198 ? -75.794 -0.657 96.266 1.00 78.56 198 GLU A N 1
ATOM 1485 C CA . GLU A 1 198 ? -74.901 0.315 96.936 1.00 78.56 198 GLU A CA 1
ATOM 1486 C C . GLU A 1 198 ? -73.543 -0.287 97.357 1.00 78.56 198 GLU A C 1
ATOM 1488 O O . GLU A 1 198 ? -72.541 0.424 97.366 1.00 78.56 198 GLU A O 1
ATOM 1493 N N . GLN A 1 199 ? -73.468 -1.597 97.630 1.00 77.62 199 GLN A N 1
ATOM 1494 C CA . GLN A 1 199 ? -72.215 -2.277 98.004 1.00 77.62 199 GLN A CA 1
ATOM 1495 C C . GLN A 1 199 ? -71.271 -2.502 96.807 1.00 77.62 199 GLN A C 1
ATOM 1497 O O . GLN A 1 199 ? -70.062 -2.629 96.984 1.00 77.62 199 GLN A O 1
ATOM 1502 N N . GLY A 1 200 ? -71.802 -2.531 95.578 1.00 83.25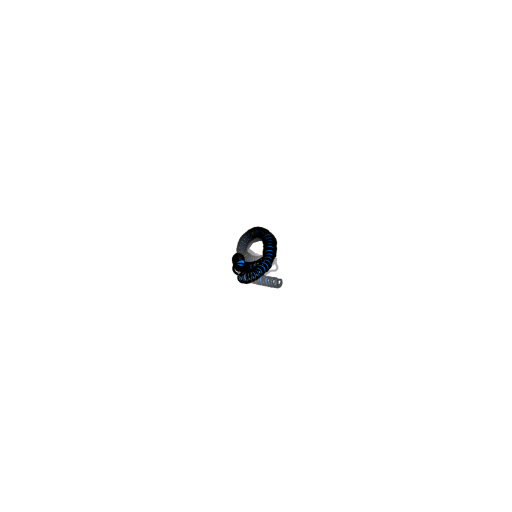 200 GLY A N 1
ATOM 1503 C CA . GLY A 1 200 ? -71.035 -2.751 94.344 1.00 83.25 200 GLY A CA 1
ATOM 1504 C C . GLY A 1 200 ? -70.519 -1.471 93.687 1.00 83.25 200 GLY A C 1
ATOM 1505 O O . GLY A 1 200 ? -69.814 -1.529 92.683 1.00 83.25 200 GLY A O 1
ATOM 1506 N N . ARG A 1 201 ? -70.838 -0.299 94.242 1.00 82.50 201 ARG A N 1
ATOM 1507 C CA . ARG A 1 201 ? -70.641 1.000 93.585 1.00 82.50 201 ARG A CA 1
ATOM 1508 C C . ARG A 1 201 ? -69.171 1.319 93.277 1.00 82.50 201 ARG A C 1
ATOM 1510 O O . ARG A 1 201 ? -68.874 1.841 92.208 1.00 82.50 201 ARG A O 1
ATOM 1517 N N . GLY A 1 202 ? -68.249 0.944 94.169 1.00 84.94 202 GLY A N 1
ATOM 1518 C CA . GLY A 1 202 ? -66.804 1.057 93.924 1.00 84.94 202 GLY A CA 1
ATOM 1519 C C . GLY A 1 202 ? -66.294 0.087 92.850 1.00 84.94 202 GLY A C 1
ATOM 1520 O O . GLY A 1 202 ? -65.464 0.465 92.029 1.00 84.94 202 GLY A O 1
ATOM 1521 N N . PHE A 1 203 ? -66.839 -1.134 92.800 1.00 87.62 203 PHE A N 1
ATOM 1522 C CA . PHE A 1 203 ? -66.516 -2.121 91.762 1.00 87.62 203 PHE A CA 1
ATOM 1523 C C . PHE A 1 203 ? -67.046 -1.713 90.383 1.00 87.62 203 PHE A C 1
ATOM 1525 O O . PHE A 1 203 ? -66.364 -1.945 89.390 1.00 87.62 203 PHE A O 1
ATOM 1532 N N . ALA A 1 204 ? -68.212 -1.064 90.316 1.00 88.06 204 ALA A N 1
ATOM 1533 C CA . ALA A 1 204 ? -68.788 -0.576 89.064 1.00 88.06 204 ALA A CA 1
ATOM 1534 C C . ALA A 1 204 ? -67.887 0.470 88.386 1.00 88.06 204 ALA A C 1
ATOM 1536 O O . ALA A 1 204 ? -67.658 0.386 87.184 1.00 88.06 204 ALA A O 1
ATOM 1537 N N . VAL A 1 205 ? -67.314 1.403 89.160 1.00 89.12 205 VAL A N 1
ATOM 1538 C CA . VAL A 1 205 ? -66.379 2.418 88.636 1.00 89.12 205 VAL A CA 1
ATOM 1539 C C . VAL A 1 205 ? -65.110 1.768 88.084 1.00 89.12 205 VAL A C 1
ATOM 1541 O O . VAL A 1 205 ? -64.659 2.123 87.000 1.00 89.12 205 VAL A O 1
ATOM 1544 N N . VAL A 1 206 ? -64.549 0.785 88.797 1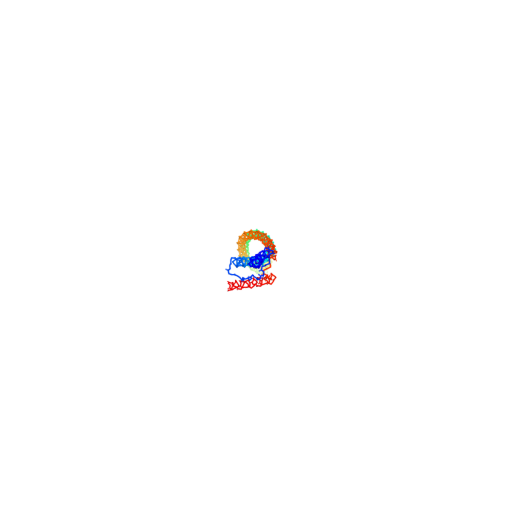.00 92.19 206 VAL A N 1
ATOM 1545 C CA . VAL A 1 206 ? -63.368 0.049 88.318 1.00 92.19 206 VAL A CA 1
ATOM 1546 C C . VAL A 1 206 ? -63.695 -0.742 87.049 1.00 92.19 206 VAL A C 1
ATOM 1548 O O . VAL A 1 206 ? -62.899 -0.744 86.116 1.00 92.19 206 VAL A O 1
ATOM 1551 N N . ALA A 1 207 ? -64.862 -1.385 86.980 1.00 92.44 207 ALA A N 1
ATOM 1552 C CA . ALA A 1 207 ? -65.283 -2.140 85.805 1.00 92.44 207 ALA A CA 1
ATOM 1553 C C . ALA A 1 207 ? -65.456 -1.244 84.563 1.00 92.44 207 ALA A C 1
ATOM 1555 O O . ALA A 1 207 ? -64.973 -1.609 83.493 1.00 92.44 207 ALA A O 1
ATOM 1556 N N . ASP A 1 208 ? -66.059 -0.057 84.694 1.00 91.38 208 ASP A N 1
ATOM 1557 C CA . ASP A 1 208 ? -66.176 0.903 83.584 1.00 91.38 208 ASP A CA 1
ATOM 1558 C C . ASP A 1 208 ? -64.817 1.477 83.145 1.00 91.38 208 ASP A C 1
ATOM 1560 O O . ASP A 1 208 ? -64.586 1.666 81.945 1.00 91.38 208 ASP A O 1
ATOM 1564 N N . GLU A 1 209 ? -63.884 1.698 84.076 1.00 93.44 209 GLU A N 1
ATOM 1565 C CA . GLU A 1 209 ? -62.523 2.142 83.744 1.00 93.44 209 GLU A CA 1
ATOM 1566 C C . GLU A 1 209 ? -61.757 1.051 82.976 1.00 93.44 209 GLU A C 1
ATOM 1568 O O . GLU A 1 209 ? -61.152 1.325 81.938 1.00 93.44 209 GLU A O 1
ATOM 1573 N N . VAL A 1 210 ? -61.847 -0.213 83.419 1.00 94.94 210 VAL A N 1
ATOM 1574 C CA . VAL A 1 210 ? -61.260 -1.365 82.708 1.00 94.94 210 VAL A CA 1
ATOM 1575 C C . VAL A 1 210 ? -61.890 -1.523 81.323 1.00 94.94 210 VAL A C 1
ATOM 1577 O O . VAL A 1 210 ? -61.172 -1.756 80.350 1.00 94.94 210 VAL A O 1
ATOM 1580 N N . ARG A 1 211 ? -63.212 -1.344 81.201 1.00 92.56 211 ARG A N 1
ATOM 1581 C CA . ARG A 1 211 ? -63.924 -1.387 79.916 1.00 92.56 211 ARG A CA 1
ATOM 1582 C C . ARG A 1 211 ? -63.421 -0.303 78.965 1.00 92.56 211 ARG A C 1
ATOM 1584 O O . ARG A 1 211 ? -63.141 -0.578 77.801 1.00 92.56 211 ARG A O 1
ATOM 1591 N N . THR A 1 212 ? -63.251 0.916 79.470 1.00 93.50 212 THR A N 1
ATOM 1592 C CA . THR A 1 212 ? -62.731 2.054 78.701 1.00 93.50 212 THR A CA 1
ATOM 1593 C C . THR A 1 212 ? -61.288 1.812 78.249 1.00 93.50 212 THR A C 1
ATOM 1595 O O . THR A 1 212 ? -60.954 2.080 77.093 1.00 93.50 212 THR A O 1
ATOM 1598 N N . LEU A 1 213 ? -60.438 1.245 79.114 1.00 94.56 213 LEU A N 1
ATOM 1599 C CA . LEU A 1 213 ? -59.079 0.835 78.749 1.00 94.56 213 LEU A CA 1
ATOM 1600 C C . LEU A 1 213 ? -59.075 -0.245 77.661 1.00 94.56 213 LEU A C 1
ATOM 1602 O O . LEU A 1 213 ? -58.269 -0.172 76.732 1.00 94.56 213 LEU A O 1
ATOM 1606 N N . ALA A 1 214 ? -59.975 -1.225 77.757 1.00 94.00 214 ALA A N 1
ATOM 1607 C CA . ALA A 1 214 ? -60.087 -2.307 76.790 1.00 94.00 214 ALA A CA 1
ATOM 1608 C C . ALA A 1 214 ? -60.481 -1.777 75.402 1.00 94.00 214 ALA A C 1
ATOM 1610 O O . ALA A 1 214 ? -59.806 -2.091 74.424 1.00 94.00 214 ALA A O 1
ATOM 1611 N N . VAL A 1 215 ? -61.480 -0.889 75.323 1.00 93.12 215 VAL A N 1
ATOM 1612 C CA . VAL A 1 215 ? -61.877 -0.220 74.068 1.00 93.12 215 VAL A CA 1
ATOM 1613 C C . VAL A 1 215 ? -60.729 0.615 73.494 1.00 93.12 215 VAL A C 1
ATOM 1615 O O . VAL A 1 215 ? -60.389 0.457 72.326 1.00 93.12 215 VAL A O 1
ATOM 1618 N N . ARG A 1 216 ? -60.045 1.427 74.315 1.00 95.00 216 ARG A N 1
ATOM 1619 C CA . ARG A 1 216 ? -58.861 2.185 73.860 1.00 95.00 216 ARG A CA 1
ATOM 1620 C C . ARG A 1 216 ? -57.737 1.280 73.349 1.00 95.00 216 ARG A C 1
ATOM 1622 O O . ARG A 1 216 ? -57.008 1.671 72.442 1.00 95.00 216 ARG A O 1
ATOM 1629 N N . THR A 1 217 ? -57.584 0.087 73.922 1.00 94.75 217 THR A N 1
ATOM 1630 C CA . THR A 1 217 ? -56.601 -0.905 73.462 1.00 94.75 217 THR A CA 1
ATOM 1631 C C . THR A 1 217 ? -57.009 -1.509 72.114 1.00 94.75 217 THR A C 1
ATOM 1633 O O . THR A 1 217 ? -56.153 -1.696 71.249 1.00 94.75 217 THR A O 1
ATOM 1636 N N . GLN A 1 218 ? -58.302 -1.768 71.893 1.00 92.31 218 GLN A N 1
ATOM 1637 C CA . GLN A 1 218 ? -58.828 -2.210 70.594 1.00 92.31 218 GLN A CA 1
ATOM 1638 C C . GLN A 1 218 ? -58.638 -1.146 69.502 1.00 92.31 218 GLN A C 1
ATOM 1640 O O . GLN A 1 218 ? -58.174 -1.461 68.409 1.00 92.31 218 GLN A O 1
ATOM 1645 N N . ASP A 1 219 ? -58.919 0.123 69.805 1.00 93.56 219 ASP A N 1
ATOM 1646 C CA . ASP A 1 219 ? -58.712 1.221 68.854 1.00 93.56 219 ASP A CA 1
ATOM 1647 C C . ASP A 1 219 ? -57.227 1.362 68.477 1.00 93.56 219 ASP A C 1
ATOM 1649 O O . ASP A 1 219 ? -56.888 1.434 67.295 1.00 93.56 219 ASP A O 1
ATOM 1653 N N . ALA A 1 220 ? -56.325 1.312 69.465 1.00 93.75 220 ALA A N 1
ATOM 1654 C CA . ALA A 1 220 ? -54.882 1.379 69.227 1.00 93.75 220 ALA A CA 1
ATOM 1655 C C . ALA A 1 220 ? -54.352 0.167 68.441 1.00 93.75 220 ALA A C 1
ATOM 1657 O O . ALA A 1 220 ? -53.515 0.323 67.553 1.00 93.75 220 ALA A O 1
ATOM 1658 N N . THR A 1 221 ? -54.832 -1.047 68.738 1.00 93.81 221 THR A N 1
ATOM 1659 C CA . THR A 1 221 ? -54.437 -2.242 67.972 1.00 93.81 221 THR A CA 1
ATOM 1660 C C . THR A 1 221 ? -54.907 -2.162 66.528 1.00 93.81 221 THR A C 1
ATOM 1662 O O . THR A 1 221 ? -54.122 -2.488 65.644 1.00 93.81 221 THR A O 1
ATOM 1665 N N . ARG A 1 222 ? -56.115 -1.647 66.268 1.00 92.56 222 ARG A N 1
ATOM 1666 C CA . ARG A 1 222 ? -56.612 -1.407 64.908 1.00 92.56 222 ARG A CA 1
ATOM 1667 C C . ARG A 1 222 ? -55.746 -0.407 64.139 1.00 92.56 222 ARG A C 1
ATOM 1669 O O . ARG A 1 222 ? -55.379 -0.683 63.001 1.00 92.56 222 ARG A O 1
ATOM 1676 N N . GLU A 1 223 ? -55.379 0.712 64.762 1.00 93.81 223 GLU A N 1
ATOM 1677 C CA . GLU A 1 223 ? -54.475 1.700 64.155 1.00 93.81 223 GLU A CA 1
ATOM 1678 C C . GLU A 1 223 ? -53.119 1.070 63.790 1.00 93.81 223 GLU A C 1
ATOM 1680 O O . GLU A 1 223 ? -52.602 1.270 62.690 1.00 93.81 223 GLU A O 1
ATOM 1685 N N . ILE A 1 224 ? -52.561 0.240 64.682 1.00 94.12 224 ILE A N 1
ATOM 1686 C CA . ILE A 1 224 ? -51.313 -0.486 64.416 1.00 94.12 224 ILE A CA 1
ATOM 1687 C C . ILE A 1 224 ? -51.499 -1.510 63.286 1.00 94.12 224 ILE A C 1
ATOM 1689 O O . ILE A 1 224 ? -50.609 -1.637 62.445 1.00 94.12 224 ILE A O 1
ATOM 1693 N N . THR A 1 225 ? -52.629 -2.221 63.219 1.00 92.00 225 THR A N 1
ATOM 1694 C CA . THR A 1 225 ? -52.931 -3.149 62.117 1.00 92.00 225 THR A CA 1
ATOM 1695 C C . THR A 1 225 ? -52.903 -2.438 60.766 1.00 92.00 225 THR A C 1
ATOM 1697 O O . THR A 1 225 ? -52.272 -2.943 59.837 1.00 92.00 225 THR A O 1
ATOM 1700 N N . ASP A 1 226 ? -53.507 -1.252 60.663 1.00 93.25 226 ASP A N 1
ATOM 1701 C CA . ASP A 1 226 ? -53.517 -0.464 59.425 1.00 93.25 226 ASP A CA 1
ATOM 1702 C C . ASP A 1 226 ? -52.094 -0.026 59.022 1.00 93.25 226 ASP A C 1
ATOM 1704 O O . ASP A 1 226 ? -51.700 -0.147 57.856 1.00 93.25 226 ASP A O 1
ATOM 1708 N N . VAL A 1 227 ? -51.274 0.405 59.991 1.00 94.06 227 VAL A N 1
ATOM 1709 C CA . VAL A 1 227 ? -49.859 0.756 59.759 1.00 94.06 227 VAL A CA 1
ATOM 1710 C C . VAL A 1 227 ? -49.049 -0.456 59.289 1.00 94.06 227 VAL A C 1
ATOM 1712 O O . VAL A 1 227 ? -48.259 -0.342 58.350 1.00 94.06 227 VAL A O 1
ATOM 1715 N N . ILE A 1 228 ? -49.246 -1.627 59.899 1.00 93.50 228 ILE A N 1
ATOM 1716 C CA . ILE A 1 228 ? -48.536 -2.855 59.520 1.00 93.50 228 ILE A CA 1
ATOM 1717 C C . ILE A 1 228 ? -48.978 -3.358 58.140 1.00 93.50 228 ILE A C 1
ATOM 1719 O O . ILE A 1 228 ? -48.131 -3.792 57.358 1.00 93.50 228 ILE A O 1
ATOM 1723 N N . ALA A 1 229 ? -50.262 -3.246 57.792 1.00 91.81 229 ALA A N 1
ATOM 1724 C CA . ALA A 1 229 ? -50.761 -3.590 56.461 1.00 91.81 229 ALA A CA 1
ATOM 1725 C C . ALA A 1 229 ? -50.162 -2.684 55.368 1.00 91.81 229 ALA A C 1
ATOM 1727 O O . ALA A 1 229 ? -49.749 -3.163 54.304 1.00 91.81 229 ALA A O 1
ATOM 1728 N N . SER A 1 230 ? -50.051 -1.381 55.647 1.00 94.06 230 SER A N 1
ATOM 1729 C CA . SER A 1 230 ? -49.360 -0.428 54.772 1.00 94.06 230 SER A CA 1
ATOM 1730 C C . SER A 1 230 ? -47.874 -0.783 54.622 1.00 94.06 230 SER A C 1
ATOM 1732 O O . SER A 1 230 ? -47.378 -0.929 53.503 1.00 94.06 230 SER A O 1
ATOM 1734 N N . LEU A 1 231 ? -47.183 -1.059 55.736 1.00 94.06 231 LEU A N 1
ATOM 1735 C CA . LEU A 1 231 ? -45.778 -1.479 55.743 1.00 94.06 231 LEU A CA 1
ATOM 1736 C C . LEU A 1 231 ? -45.544 -2.745 54.903 1.00 94.06 231 LEU A C 1
ATOM 1738 O O . LEU A 1 231 ? -44.616 -2.783 54.100 1.00 94.06 231 LEU A O 1
ATOM 1742 N N . GLN A 1 232 ? -46.387 -3.770 55.042 1.00 90.00 232 GLN A N 1
ATOM 1743 C CA . GLN A 1 232 ? -46.292 -4.999 54.244 1.00 90.00 232 GLN A CA 1
ATOM 1744 C C . GLN A 1 232 ? -46.483 -4.742 52.743 1.00 90.00 232 GLN A C 1
ATOM 1746 O O . GLN A 1 232 ? -45.847 -5.399 51.916 1.00 90.00 232 GLN A O 1
ATOM 1751 N N . THR A 1 233 ? -47.352 -3.797 52.380 1.00 94.25 233 THR A N 1
ATOM 1752 C CA . THR A 1 233 ? -47.571 -3.408 50.980 1.00 94.25 233 THR A CA 1
ATOM 1753 C C . THR A 1 233 ? -46.321 -2.750 50.397 1.00 94.25 233 THR A C 1
ATOM 1755 O O . THR A 1 233 ? -45.848 -3.167 49.339 1.00 94.25 233 THR A O 1
ATOM 1758 N N . GLU A 1 234 ? -45.724 -1.798 51.117 1.00 94.19 234 GLU A N 1
ATOM 1759 C CA . GLU A 1 234 ? -44.476 -1.140 50.707 1.00 94.19 234 GLU A CA 1
ATOM 1760 C C . GLU A 1 234 ? -43.298 -2.120 50.625 1.00 94.19 234 GLU A C 1
ATOM 1762 O O . GLU A 1 234 ? -42.514 -2.093 49.676 1.00 94.19 234 GLU A O 1
ATOM 1767 N N . VAL A 1 235 ? -43.210 -3.063 51.564 1.00 93.88 235 VAL A N 1
ATOM 1768 C CA . VAL A 1 235 ? -42.198 -4.128 51.554 1.00 93.88 235 VAL A CA 1
ATOM 1769 C C . VAL A 1 235 ? -42.335 -5.026 50.319 1.00 93.88 235 VAL A C 1
ATOM 1771 O O . VAL A 1 235 ? -41.337 -5.312 49.657 1.00 93.88 235 VAL A O 1
ATOM 1774 N N . LYS A 1 236 ? -43.558 -5.432 49.948 1.00 91.38 236 LYS A N 1
ATOM 1775 C CA . LYS A 1 236 ? -43.800 -6.203 48.713 1.00 91.38 236 LYS A CA 1
ATOM 1776 C C . LYS A 1 236 ? -43.415 -5.415 47.460 1.00 91.38 236 LYS A C 1
ATOM 1778 O O . LYS A 1 236 ? -42.807 -5.985 46.553 1.00 91.38 236 LYS A O 1
ATOM 1783 N N . ASN A 1 237 ? -43.726 -4.119 47.420 1.00 93.75 237 ASN A N 1
ATOM 1784 C CA . ASN A 1 237 ? -43.309 -3.242 46.326 1.00 93.75 237 ASN A CA 1
ATOM 1785 C C . ASN A 1 237 ? -41.779 -3.162 46.228 1.00 93.75 237 ASN A C 1
ATOM 1787 O O . ASN A 1 237 ? -41.229 -3.284 45.133 1.00 93.75 237 ASN A O 1
ATOM 1791 N N . ALA A 1 238 ? -41.083 -3.028 47.358 1.00 93.56 238 ALA A N 1
ATOM 1792 C CA . ALA A 1 238 ? -39.626 -2.980 47.387 1.00 93.56 238 ALA A CA 1
ATOM 1793 C C . ALA A 1 238 ? -38.985 -4.289 46.886 1.00 93.56 238 ALA A C 1
ATOM 1795 O O . ALA A 1 238 ? -38.063 -4.232 46.073 1.00 93.56 238 ALA A O 1
ATOM 1796 N N . ILE A 1 239 ? -39.522 -5.457 47.269 1.00 90.88 239 ILE A N 1
ATOM 1797 C CA . ILE A 1 239 ? -39.087 -6.764 46.732 1.00 90.88 239 ILE A CA 1
ATOM 1798 C C . ILE A 1 239 ? -39.266 -6.813 45.209 1.00 90.88 239 ILE A C 1
ATOM 1800 O O . ILE A 1 239 ? -38.362 -7.239 44.494 1.00 90.88 239 ILE A O 1
ATOM 1804 N N . HIS A 1 240 ? -40.407 -6.348 44.690 1.00 92.31 240 HIS A N 1
ATOM 1805 C CA . HIS A 1 240 ? -40.658 -6.328 43.246 1.00 92.31 240 HIS A CA 1
ATOM 1806 C C . HIS A 1 240 ? -39.667 -5.429 42.486 1.00 92.31 240 HIS A C 1
ATOM 1808 O O . HIS A 1 240 ? -39.159 -5.812 41.430 1.00 92.31 240 HIS A O 1
ATOM 1814 N N . VAL A 1 241 ? -39.359 -4.244 43.024 1.00 93.38 241 VAL A N 1
ATOM 1815 C CA . VAL A 1 241 ? -38.365 -3.330 42.439 1.00 93.38 241 VAL A CA 1
ATOM 1816 C C . VAL A 1 241 ? -36.964 -3.948 42.468 1.00 93.38 241 VAL A C 1
ATOM 1818 O O . VAL A 1 241 ? -36.233 -3.827 41.485 1.00 93.38 241 VAL A O 1
ATOM 1821 N N . MET A 1 242 ? -36.603 -4.651 43.545 1.00 93.12 242 MET A N 1
ATOM 1822 C CA . MET A 1 242 ? -35.321 -5.352 43.653 1.00 93.12 242 MET A CA 1
ATOM 1823 C C . MET A 1 242 ? -35.190 -6.514 42.670 1.00 93.12 242 MET A C 1
ATOM 1825 O O . MET A 1 242 ? -34.168 -6.602 41.997 1.00 93.12 242 MET A O 1
ATOM 1829 N N . ASP A 1 243 ? -36.220 -7.351 42.510 1.00 90.56 243 ASP A N 1
ATOM 1830 C CA . ASP A 1 243 ? -36.239 -8.427 41.502 1.00 90.56 243 ASP A CA 1
ATOM 1831 C C . ASP A 1 243 ? -36.045 -7.865 40.084 1.00 90.56 243 ASP A C 1
ATOM 1833 O O . ASP A 1 243 ? -35.253 -8.379 39.288 1.00 90.56 243 ASP A O 1
ATOM 1837 N N . LYS A 1 244 ? -36.707 -6.744 39.773 1.00 93.25 244 LYS A N 1
ATOM 1838 C CA . LYS A 1 244 ? -36.507 -6.048 38.499 1.00 93.25 244 LYS A CA 1
ATOM 1839 C C . LYS A 1 244 ? -35.075 -5.519 38.355 1.00 93.25 244 LYS A C 1
ATOM 1841 O O . LYS A 1 244 ? -34.487 -5.679 37.286 1.00 93.25 244 LYS A O 1
ATOM 1846 N N . GLY A 1 245 ? -34.517 -4.915 39.405 1.00 92.56 245 GLY A N 1
ATOM 1847 C CA . GLY A 1 245 ? -33.139 -4.416 39.422 1.00 92.56 245 GLY A CA 1
ATOM 1848 C C . GLY A 1 245 ? -32.108 -5.527 39.212 1.00 92.56 245 GLY A C 1
ATOM 1849 O O . GLY A 1 245 ? -31.199 -5.373 38.399 1.00 92.56 245 GLY A O 1
ATOM 1850 N N . GLN A 1 246 ? -32.302 -6.680 39.855 1.00 90.31 246 GLN A N 1
ATOM 1851 C CA . GLN A 1 246 ? -31.452 -7.858 39.686 1.00 90.31 246 GLN A CA 1
ATOM 1852 C C . GLN A 1 246 ? -31.481 -8.359 38.236 1.00 90.31 246 GLN A C 1
ATOM 1854 O O . GLN A 1 246 ? -30.430 -8.543 37.625 1.00 90.31 246 GLN A O 1
ATOM 1859 N N . LYS A 1 247 ? -32.674 -8.507 37.642 1.00 92.31 247 LYS A N 1
ATOM 1860 C CA . LYS A 1 247 ? -32.824 -8.913 36.232 1.00 92.31 247 LYS A CA 1
ATOM 1861 C C . LYS A 1 247 ? -32.141 -7.942 35.268 1.00 92.31 247 LYS A C 1
ATOM 1863 O O . LYS A 1 247 ? -31.524 -8.379 34.300 1.00 92.31 247 LYS A O 1
ATOM 1868 N N . GLN A 1 248 ? -32.233 -6.637 35.527 1.00 92.69 248 GLN A N 1
ATOM 1869 C CA . GLN A 1 248 ? -31.558 -5.620 34.716 1.00 92.69 248 GLN A CA 1
ATOM 1870 C C . GLN A 1 248 ? -30.034 -5.694 34.840 1.00 92.69 248 GLN A C 1
ATOM 1872 O O . GLN A 1 248 ? -29.343 -5.563 33.833 1.00 92.69 248 GLN A O 1
ATOM 1877 N N . ALA A 1 249 ? -29.509 -5.933 36.042 1.00 91.44 249 ALA A N 1
ATOM 1878 C CA . ALA A 1 249 ? -28.075 -6.085 36.258 1.00 91.44 249 ALA A CA 1
ATOM 1879 C C . ALA A 1 249 ? -27.520 -7.342 35.561 1.00 91.44 249 ALA A C 1
ATOM 1881 O O . ALA A 1 249 ? -26.498 -7.254 34.887 1.00 91.44 249 ALA A O 1
ATOM 1882 N N . VAL A 1 250 ? -28.236 -8.472 35.616 1.00 89.69 250 VAL A N 1
ATOM 1883 C CA . VAL A 1 250 ? -27.869 -9.695 34.874 1.00 89.69 250 VAL A CA 1
ATOM 1884 C C . VAL A 1 250 ? -27.852 -9.449 33.362 1.00 89.69 250 VAL A C 1
ATOM 1886 O O . VAL A 1 250 ? -26.874 -9.782 32.697 1.00 89.69 250 VAL A O 1
ATOM 1889 N N . ALA A 1 251 ? -28.882 -8.796 32.815 1.00 92.19 251 ALA A N 1
ATOM 1890 C CA . ALA A 1 251 ? -28.907 -8.446 31.393 1.00 92.19 251 ALA A CA 1
ATOM 1891 C C . ALA A 1 251 ? -27.745 -7.512 30.999 1.00 92.19 251 ALA A C 1
ATOM 1893 O O . ALA A 1 251 ? -27.168 -7.653 29.921 1.00 92.19 251 ALA A O 1
ATOM 1894 N N . ALA A 1 252 ? -27.363 -6.580 31.881 1.00 91.62 252 ALA A N 1
ATOM 1895 C CA . ALA A 1 252 ? -26.211 -5.714 31.658 1.00 91.62 252 ALA A CA 1
ATOM 1896 C C . ALA A 1 252 ? -24.893 -6.508 31.613 1.00 91.62 252 ALA A C 1
ATOM 1898 O O . ALA A 1 252 ? -24.040 -6.209 30.777 1.00 91.62 252 ALA A O 1
ATOM 1899 N N . THR A 1 253 ? -24.729 -7.547 32.441 1.00 90.00 253 THR A N 1
ATOM 1900 C CA . THR A 1 253 ? -23.580 -8.467 32.365 1.00 90.00 253 THR A CA 1
ATOM 1901 C C . THR A 1 253 ? -23.503 -9.165 31.005 1.00 90.00 253 THR A C 1
ATOM 1903 O O . THR A 1 253 ? -22.445 -9.138 30.373 1.00 90.00 253 THR A O 1
ATOM 1906 N N . ASP A 1 254 ? -24.613 -9.716 30.506 1.00 90.31 254 ASP A N 1
ATOM 1907 C CA . ASP A 1 254 ? -24.652 -10.382 29.193 1.00 90.31 254 ASP A CA 1
ATOM 1908 C C . ASP A 1 254 ? -24.252 -9.425 28.059 1.00 90.31 254 ASP A C 1
ATOM 1910 O O . ASP A 1 254 ? -23.426 -9.753 27.201 1.00 90.31 254 ASP A O 1
ATOM 1914 N N . GLN A 1 255 ? -24.760 -8.194 28.099 1.00 91.81 255 GLN A N 1
ATOM 1915 C CA . GLN A 1 255 ? -24.463 -7.168 27.098 1.00 91.81 255 GLN A CA 1
ATOM 1916 C C . GLN A 1 255 ? -23.004 -6.681 27.165 1.00 91.81 255 GLN A C 1
ATOM 1918 O O . GLN A 1 255 ? -22.379 -6.360 26.147 1.00 91.81 255 GLN A O 1
ATOM 1923 N N . THR A 1 256 ? -22.419 -6.694 28.363 1.00 91.94 256 THR A N 1
ATOM 1924 C CA . THR A 1 256 ? -20.994 -6.416 28.580 1.00 91.94 256 THR A CA 1
ATOM 1925 C C . THR A 1 256 ? -20.130 -7.509 27.933 1.00 91.94 256 THR A C 1
ATOM 1927 O O . THR A 1 256 ? -19.152 -7.198 27.251 1.00 91.94 256 THR A O 1
ATOM 1930 N N . LEU A 1 257 ? -20.519 -8.785 28.048 1.00 89.88 257 LEU A N 1
ATOM 1931 C CA . LEU A 1 257 ? -19.822 -9.907 27.400 1.00 89.88 257 LEU A CA 1
ATOM 1932 C C . LEU A 1 257 ? -19.887 -9.844 25.865 1.00 89.88 257 LEU A C 1
ATOM 1934 O O . LEU A 1 257 ? -18.892 -10.132 25.195 1.00 89.88 257 LEU A O 1
ATOM 1938 N N . GLU A 1 258 ? -21.023 -9.448 25.287 1.00 93.62 258 GLU A N 1
ATOM 1939 C CA . GLU A 1 258 ? -21.131 -9.218 23.836 1.00 93.62 258 GLU A CA 1
ATOM 1940 C C . GLU A 1 258 ? -20.242 -8.063 23.358 1.00 93.62 258 GLU A C 1
ATOM 1942 O O . GLU A 1 258 ? -19.610 -8.148 22.298 1.00 93.62 258 GLU A O 1
ATOM 1947 N N . THR A 1 259 ? -20.129 -7.008 24.167 1.00 93.50 259 THR A N 1
ATOM 1948 C CA . THR A 1 259 ? -19.237 -5.875 23.890 1.00 93.50 259 THR A CA 1
ATOM 1949 C C . THR A 1 259 ? -17.773 -6.323 23.857 1.00 93.50 259 THR A C 1
ATOM 1951 O O . THR A 1 259 ? -17.050 -5.972 22.925 1.00 93.50 259 THR A O 1
ATOM 1954 N N . ILE A 1 260 ? -17.343 -7.170 24.803 1.00 92.12 260 ILE A N 1
ATOM 1955 C CA . ILE A 1 260 ? -15.984 -7.743 24.820 1.00 92.12 260 ILE A CA 1
ATOM 1956 C C . ILE A 1 260 ? -15.704 -8.538 23.537 1.00 92.12 260 ILE A C 1
ATOM 1958 O O . ILE A 1 260 ? -14.666 -8.340 22.908 1.00 92.12 260 ILE A O 1
ATOM 1962 N N . LYS A 1 261 ? -16.636 -9.398 23.100 1.00 93.75 261 LYS A N 1
ATOM 1963 C CA . LYS A 1 261 ? -16.485 -10.167 21.846 1.00 93.75 261 LYS A CA 1
ATOM 1964 C C . LYS A 1 261 ? -16.369 -9.263 20.614 1.00 93.75 261 LYS A C 1
ATOM 1966 O O . LYS A 1 261 ? -15.606 -9.556 19.691 1.00 93.75 261 LYS A O 1
ATOM 1971 N N . SER A 1 262 ? -17.119 -8.163 20.597 1.00 95.38 262 SER A N 1
ATOM 1972 C CA . SER A 1 262 ? -17.069 -7.181 19.509 1.00 95.38 262 SER A CA 1
ATOM 1973 C C . SER A 1 262 ? -15.725 -6.450 19.475 1.00 95.38 262 SER A C 1
ATOM 1975 O O . SER A 1 262 ? -15.127 -6.321 18.407 1.00 95.38 262 SER A O 1
ATOM 1977 N N . LEU A 1 263 ? -15.198 -6.048 20.637 1.00 93.94 263 LEU A N 1
ATOM 1978 C CA . LEU A 1 263 ? -13.868 -5.439 20.756 1.00 93.94 263 LEU A CA 1
ATOM 1979 C C . LEU A 1 263 ? -12.748 -6.401 20.330 1.00 93.94 263 LEU A C 1
ATOM 1981 O O . LEU A 1 263 ? -11.824 -5.991 19.632 1.00 93.94 263 LEU A O 1
ATOM 1985 N N . ASP A 1 264 ? -12.854 -7.688 20.663 1.00 93.06 264 ASP A N 1
ATOM 1986 C CA . ASP A 1 264 ? -11.891 -8.704 20.216 1.00 93.06 264 ASP A CA 1
ATOM 1987 C C . ASP A 1 264 ? -11.909 -8.907 18.687 1.00 93.06 264 ASP A C 1
ATOM 1989 O O . ASP A 1 264 ? -10.868 -9.050 18.033 1.00 93.06 264 ASP A O 1
ATOM 1993 N N . SER A 1 265 ? -13.100 -8.835 18.088 1.00 95.25 265 SER A N 1
ATOM 1994 C CA . SER A 1 265 ? -13.262 -8.870 16.630 1.00 95.25 265 SER A CA 1
ATOM 1995 C C . SER A 1 265 ? -12.624 -7.647 15.962 1.00 95.25 265 SER A C 1
ATOM 1997 O O . SER A 1 265 ? -11.941 -7.793 14.946 1.00 95.25 265 SER A O 1
ATOM 1999 N N . ILE A 1 266 ? -12.783 -6.455 16.553 1.00 94.88 266 ILE A N 1
ATOM 2000 C CA . ILE A 1 266 ? -12.128 -5.217 16.098 1.00 94.88 266 ILE A CA 1
ATOM 2001 C C . ILE A 1 266 ? -10.606 -5.356 16.183 1.00 94.88 266 ILE A C 1
ATOM 2003 O O . ILE A 1 266 ? -9.920 -5.111 15.193 1.00 94.88 266 ILE A O 1
ATOM 2007 N N . ARG A 1 267 ? -10.072 -5.834 17.313 1.00 93.44 267 ARG A N 1
ATOM 2008 C CA . ARG A 1 267 ? -8.634 -6.091 17.490 1.00 93.44 267 ARG A CA 1
ATOM 2009 C C . ARG A 1 267 ? -8.084 -7.025 16.411 1.00 93.44 267 ARG A C 1
ATOM 2011 O O . ARG A 1 267 ? -7.048 -6.755 15.809 1.00 93.44 267 ARG A O 1
ATOM 2018 N N . THR A 1 268 ? -8.808 -8.102 16.113 1.00 95.06 268 THR A N 1
ATOM 2019 C CA . THR A 1 268 ? -8.431 -9.045 15.052 1.00 95.06 268 THR A CA 1
ATOM 2020 C C . THR A 1 268 ? -8.442 -8.390 13.668 1.00 95.06 268 THR A C 1
ATOM 2022 O O . THR A 1 268 ? -7.574 -8.677 12.842 1.00 95.06 268 THR A O 1
ATOM 2025 N N . ALA A 1 269 ? -9.408 -7.511 13.389 1.00 96.50 269 ALA A N 1
ATOM 2026 C CA . ALA A 1 269 ? -9.460 -6.765 12.136 1.00 96.50 269 ALA A CA 1
ATOM 2027 C C . ALA A 1 269 ? -8.286 -5.781 12.007 1.00 96.50 269 ALA A C 1
ATOM 2029 O O . ALA A 1 269 ? -7.667 -5.731 10.947 1.00 96.50 269 ALA A O 1
ATOM 2030 N N . ILE A 1 270 ? -7.939 -5.071 13.083 1.00 96.50 270 ILE A N 1
ATOM 2031 C CA . ILE A 1 270 ? -6.797 -4.147 13.130 1.00 96.50 270 ILE A CA 1
ATOM 2032 C C . ILE A 1 270 ? -5.483 -4.888 12.849 1.00 96.50 270 ILE A C 1
ATOM 2034 O O . ILE A 1 270 ? -4.725 -4.463 11.980 1.00 96.50 270 ILE A O 1
ATOM 2038 N N . ASN A 1 271 ? -5.256 -6.047 13.476 1.00 93.88 271 ASN A N 1
ATOM 2039 C CA . ASN A 1 271 ? -4.072 -6.872 13.200 1.00 93.88 271 ASN A CA 1
ATOM 2040 C C . ASN A 1 271 ? -3.964 -7.255 11.716 1.00 93.88 271 ASN A C 1
ATOM 2042 O O . ASN A 1 271 ? -2.902 -7.123 11.115 1.00 93.88 271 ASN A O 1
ATOM 2046 N N . LYS A 1 272 ? -5.080 -7.646 11.084 1.00 96.31 272 LYS A N 1
ATOM 2047 C CA . LYS A 1 272 ? -5.100 -7.950 9.642 1.00 96.31 272 LYS A CA 1
ATOM 2048 C C . LYS A 1 272 ? -4.779 -6.734 8.773 1.00 96.31 272 LYS A C 1
ATOM 2050 O O . LYS A 1 272 ? -4.240 -6.908 7.682 1.00 96.31 272 LYS A O 1
ATOM 2055 N N . ILE A 1 273 ? -5.155 -5.526 9.198 1.00 96.31 273 ILE A N 1
ATOM 2056 C CA . ILE A 1 273 ? -4.790 -4.295 8.485 1.00 96.31 273 ILE A CA 1
ATOM 2057 C C . ILE A 1 273 ? -3.281 -4.077 8.600 1.00 96.31 273 ILE A C 1
ATOM 2059 O O . ILE A 1 273 ? -2.642 -3.857 7.578 1.00 96.31 273 ILE A O 1
ATOM 2063 N N . ASN A 1 274 ? -2.701 -4.239 9.791 1.00 93.50 274 ASN A N 1
ATOM 2064 C CA . ASN A 1 274 ? -1.261 -4.089 10.003 1.00 93.50 274 ASN A CA 1
ATOM 2065 C C . ASN A 1 274 ? -0.427 -5.101 9.183 1.00 93.50 274 ASN A C 1
ATOM 2067 O O . ASN A 1 274 ? 0.547 -4.735 8.516 1.00 93.50 274 ASN A O 1
ATOM 2071 N N . ASP A 1 275 ? -0.864 -6.364 9.128 1.00 94.19 275 ASP A N 1
ATOM 2072 C CA . ASP A 1 275 ? -0.243 -7.390 8.279 1.00 94.19 275 ASP A CA 1
ATOM 2073 C C . ASP A 1 275 ? -0.264 -6.979 6.797 1.00 94.19 275 ASP A C 1
ATOM 2075 O O . ASP A 1 275 ? 0.736 -7.092 6.082 1.00 94.19 275 ASP A O 1
ATOM 2079 N N . LYS A 1 276 ? -1.400 -6.450 6.320 1.00 95.31 276 LYS A N 1
ATOM 2080 C CA . LYS A 1 276 ? -1.526 -5.952 4.944 1.00 95.31 276 LYS A CA 1
ATOM 2081 C C . LYS A 1 276 ? -0.650 -4.730 4.691 1.00 95.31 276 LYS A C 1
ATOM 2083 O O . LYS A 1 276 ? -0.040 -4.666 3.628 1.00 95.31 276 LYS A O 1
ATOM 2088 N N . SER A 1 277 ? -0.548 -3.805 5.641 1.00 95.19 277 SER A N 1
ATOM 2089 C CA . SER A 1 277 ? 0.352 -2.651 5.547 1.00 95.19 277 SER A CA 1
ATOM 2090 C C . SER A 1 277 ? 1.808 -3.094 5.390 1.00 95.19 277 SER A C 1
ATOM 2092 O O . SER A 1 277 ? 2.527 -2.551 4.556 1.00 95.19 277 SER A O 1
ATOM 2094 N N . THR A 1 278 ? 2.225 -4.153 6.087 1.00 93.56 278 THR A N 1
ATOM 2095 C CA . THR A 1 278 ? 3.571 -4.736 5.943 1.00 93.56 278 THR A CA 1
ATOM 2096 C C . THR A 1 278 ? 3.816 -5.292 4.533 1.00 93.56 278 THR A C 1
ATOM 2098 O O . THR A 1 278 ? 4.879 -5.080 3.938 1.00 93.56 278 THR A O 1
ATOM 2101 N N . VAL A 1 279 ? 2.820 -5.976 3.958 1.00 96.38 279 VAL A N 1
ATOM 2102 C CA . VAL A 1 279 ? 2.889 -6.478 2.575 1.00 96.38 279 VAL A CA 1
ATOM 2103 C C . VAL A 1 279 ? 2.937 -5.325 1.572 1.00 96.38 279 VAL A C 1
ATOM 2105 O O . VAL A 1 279 ? 3.745 -5.368 0.646 1.00 96.38 279 VAL A O 1
ATOM 2108 N N . ILE A 1 280 ? 2.123 -4.281 1.767 1.00 96.06 280 ILE A N 1
ATOM 2109 C CA . ILE A 1 280 ? 2.131 -3.087 0.912 1.00 96.06 280 ILE A CA 1
ATOM 2110 C C . ILE A 1 280 ? 3.499 -2.406 0.980 1.00 96.06 280 ILE A C 1
ATOM 2112 O O . ILE A 1 280 ? 4.090 -2.165 -0.064 1.00 96.06 280 ILE A O 1
ATOM 2116 N N . ALA A 1 281 ? 4.066 -2.185 2.168 1.00 93.88 281 ALA A N 1
ATOM 2117 C CA . ALA A 1 281 ? 5.393 -1.583 2.321 1.00 93.88 281 ALA A CA 1
ATOM 2118 C C . ALA A 1 281 ? 6.490 -2.375 1.581 1.00 93.88 281 ALA A C 1
ATOM 2120 O O . ALA A 1 281 ? 7.358 -1.794 0.919 1.00 93.88 281 ALA A O 1
ATOM 2121 N N . SER A 1 282 ? 6.420 -3.708 1.638 1.00 95.25 282 SER A N 1
ATOM 2122 C CA . SER A 1 282 ? 7.331 -4.588 0.897 1.00 95.25 282 SER A CA 1
ATOM 2123 C C . SER A 1 282 ? 7.152 -4.440 -0.620 1.00 95.25 282 SER A C 1
ATOM 2125 O O . SER A 1 282 ? 8.134 -4.279 -1.346 1.00 95.25 282 SER A O 1
ATOM 2127 N N . ALA A 1 283 ? 5.905 -4.428 -1.102 1.00 96.56 283 ALA A N 1
ATOM 2128 C CA . ALA A 1 283 ? 5.589 -4.232 -2.516 1.00 96.56 283 ALA A CA 1
ATOM 2129 C C . ALA A 1 283 ? 6.043 -2.854 -3.027 1.00 96.56 283 ALA A C 1
ATOM 2131 O O . ALA A 1 283 ? 6.630 -2.764 -4.102 1.00 96.56 283 ALA A O 1
ATOM 2132 N N . THR A 1 284 ? 5.849 -1.797 -2.239 1.00 96.12 284 THR A N 1
ATOM 2133 C CA . THR A 1 284 ? 6.296 -0.434 -2.550 1.00 96.12 284 THR A CA 1
ATOM 2134 C C . THR A 1 284 ? 7.820 -0.353 -2.643 1.00 96.12 284 THR A C 1
ATOM 2136 O O . THR A 1 284 ? 8.356 0.272 -3.557 1.00 96.12 284 THR A O 1
ATOM 2139 N N . THR A 1 285 ? 8.540 -1.056 -1.762 1.00 93.69 285 THR A N 1
ATOM 2140 C CA . THR A 1 285 ? 10.009 -1.161 -1.834 1.00 93.69 285 THR A CA 1
ATOM 2141 C C . THR A 1 285 ? 10.454 -1.839 -3.133 1.00 93.69 285 THR A C 1
ATOM 2143 O O . THR A 1 285 ? 11.362 -1.356 -3.811 1.00 93.69 285 THR A O 1
ATOM 2146 N N . GLN A 1 286 ? 9.783 -2.925 -3.526 1.00 96.62 286 GLN A N 1
ATOM 2147 C CA . GLN A 1 286 ? 10.064 -3.613 -4.786 1.00 96.62 286 GLN A CA 1
ATOM 2148 C C . GLN A 1 286 ? 9.743 -2.735 -6.006 1.00 96.62 286 GLN A C 1
ATOM 2150 O O . GLN A 1 286 ? 10.550 -2.656 -6.929 1.00 96.62 286 GLN A O 1
ATOM 2155 N N . GLN A 1 287 ? 8.609 -2.030 -6.000 1.00 94.88 287 GLN A N 1
ATOM 2156 C CA . GLN A 1 287 ? 8.241 -1.095 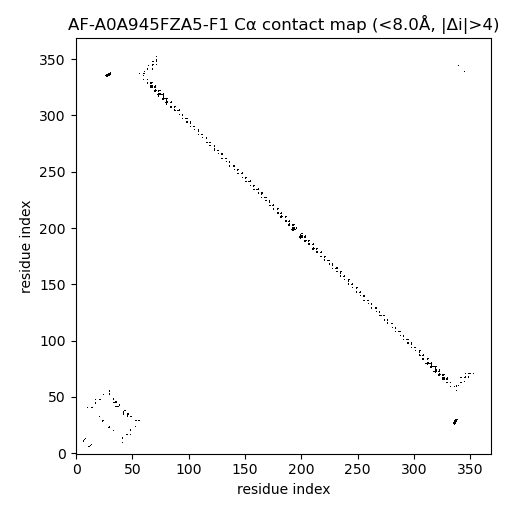-7.066 1.00 94.88 287 GLN A CA 1
ATOM 2157 C C . GLN A 1 287 ? 9.248 0.051 -7.199 1.00 94.88 287 GLN A C 1
ATOM 2159 O O . GLN A 1 287 ? 9.573 0.444 -8.320 1.00 94.88 287 GLN A O 1
ATOM 2164 N N . SER A 1 288 ? 9.779 0.562 -6.085 1.00 95.31 288 SER A N 1
ATOM 2165 C CA . SER A 1 288 ? 10.8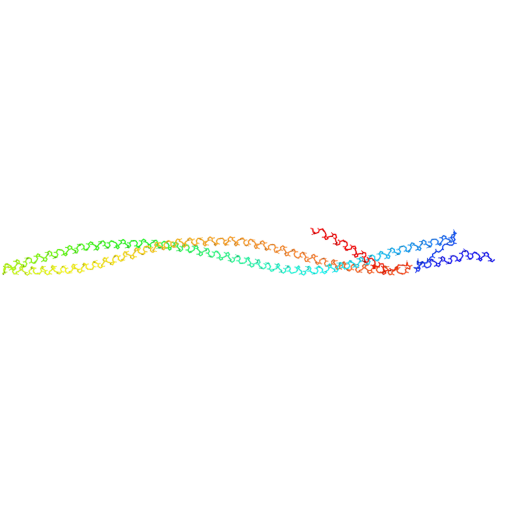31 1.585 -6.091 1.00 95.31 288 SER A CA 1
ATOM 2166 C C . SER A 1 288 ? 12.100 1.075 -6.784 1.00 95.31 288 SER A C 1
ATOM 2168 O O . SER A 1 288 ? 12.629 1.740 -7.677 1.00 95.31 288 SER A O 1
ATOM 2170 N N . ALA A 1 289 ? 12.537 -0.146 -6.454 1.00 94.88 289 ALA A N 1
ATOM 2171 C CA . ALA A 1 289 ? 13.683 -0.779 -7.104 1.00 94.88 289 ALA A CA 1
ATOM 2172 C C . ALA A 1 289 ? 13.461 -0.965 -8.616 1.00 94.88 289 ALA A C 1
ATOM 2174 O O . ALA A 1 289 ? 14.300 -0.547 -9.412 1.00 94.88 289 ALA A O 1
ATOM 2175 N N . SER A 1 290 ? 12.303 -1.495 -9.027 1.00 96.38 290 SER A N 1
ATOM 2176 C CA . SER A 1 290 ? 11.971 -1.654 -10.449 1.00 96.38 290 SER A CA 1
ATOM 2177 C C . SER A 1 290 ? 11.878 -0.315 -11.187 1.00 96.38 290 SER A C 1
ATOM 2179 O O . SER A 1 290 ? 12.340 -0.205 -12.318 1.00 96.38 290 SER A O 1
ATOM 2181 N N . SER A 1 291 ? 11.340 0.730 -10.554 1.00 95.50 291 SER A N 1
ATOM 2182 C CA . SER A 1 291 ? 11.284 2.079 -11.142 1.00 95.50 291 SER A CA 1
ATOM 2183 C C . SER A 1 291 ? 12.681 2.627 -11.420 1.00 95.50 291 SER A C 1
ATOM 2185 O O . SER A 1 291 ? 12.920 3.218 -12.473 1.00 95.50 291 SER A O 1
ATOM 2187 N N . LYS A 1 292 ? 13.625 2.378 -10.505 1.00 93.50 292 LYS A N 1
ATOM 2188 C CA . LYS A 1 292 ? 15.026 2.761 -10.677 1.00 93.50 292 LYS A CA 1
ATOM 2189 C C . LYS A 1 292 ? 15.687 2.012 -11.838 1.00 93.50 292 LYS A C 1
ATOM 2191 O O . LYS A 1 292 ? 16.314 2.652 -12.677 1.00 93.50 292 LYS A O 1
ATOM 2196 N N . GLU A 1 293 ? 15.498 0.697 -11.932 1.00 96.00 293 GLU A N 1
ATOM 2197 C CA . GLU A 1 293 ? 16.019 -0.109 -13.050 1.00 96.00 293 GLU A CA 1
ATOM 2198 C C . GLU A 1 293 ? 15.451 0.342 -14.404 1.00 96.00 293 GLU A C 1
ATOM 2200 O O . GLU A 1 293 ? 16.184 0.462 -15.391 1.00 96.00 293 GLU A O 1
ATOM 2205 N N . ILE A 1 294 ? 14.152 0.654 -14.459 1.00 95.69 294 ILE A N 1
ATOM 2206 C CA . ILE A 1 294 ? 13.526 1.186 -15.676 1.00 95.69 294 ILE A CA 1
ATOM 2207 C C . ILE A 1 294 ? 14.121 2.555 -16.019 1.00 95.69 294 ILE A C 1
ATOM 2209 O O . ILE A 1 294 ? 14.452 2.799 -17.178 1.00 95.69 294 ILE A O 1
ATOM 2213 N N . SER A 1 295 ? 14.319 3.434 -15.032 1.00 94.44 295 SER A N 1
ATOM 2214 C CA . SER A 1 295 ? 14.952 4.738 -15.251 1.00 94.44 295 SER A CA 1
ATOM 2215 C C . SER A 1 295 ? 16.367 4.603 -15.824 1.00 94.44 295 SER A C 1
ATOM 2217 O O . SER A 1 295 ? 16.720 5.326 -16.754 1.00 94.44 295 SER A O 1
ATOM 2219 N N . GLU A 1 296 ? 17.177 3.676 -15.309 1.00 94.75 296 GLU A N 1
ATOM 2220 C CA . GLU A 1 296 ? 18.522 3.395 -15.833 1.00 94.75 296 GLU A CA 1
ATOM 2221 C C . GLU A 1 296 ? 18.467 2.848 -17.269 1.00 94.75 296 GLU A C 1
ATOM 2223 O O . GLU A 1 296 ? 19.242 3.260 -18.136 1.00 94.75 296 GLU A O 1
ATOM 2228 N N . THR A 1 297 ? 17.498 1.977 -17.556 1.00 96.06 297 THR A N 1
ATOM 2229 C CA . THR A 1 297 ? 17.265 1.435 -18.903 1.00 96.06 297 THR A CA 1
ATOM 2230 C C . THR A 1 297 ? 16.880 2.533 -19.896 1.00 96.06 297 THR A C 1
ATOM 2232 O O . THR A 1 297 ? 17.400 2.573 -21.009 1.00 96.06 297 THR A O 1
ATOM 2235 N N . ILE A 1 298 ? 16.028 3.473 -19.487 1.00 95.88 298 ILE A N 1
ATOM 2236 C CA . ILE A 1 298 ? 15.599 4.615 -20.303 1.00 95.88 298 ILE A CA 1
ATOM 2237 C C . ILE A 1 298 ? 16.762 5.560 -20.620 1.00 95.88 298 ILE A C 1
ATOM 2239 O O . ILE A 1 298 ? 16.895 6.006 -21.761 1.00 95.88 298 ILE A O 1
ATOM 2243 N N . LEU A 1 299 ? 17.658 5.805 -19.660 1.00 93.50 299 LEU A N 1
ATOM 2244 C CA . LEU A 1 299 ? 18.888 6.565 -19.911 1.00 93.50 299 LEU A CA 1
ATOM 2245 C C . LEU A 1 299 ? 19.793 5.862 -20.932 1.00 93.50 299 LEU A C 1
ATOM 2247 O O . LEU A 1 299 ? 20.344 6.513 -21.820 1.00 93.50 299 LEU A O 1
ATOM 2251 N N . ASN A 1 300 ? 19.909 4.534 -20.852 1.00 96.12 300 ASN A N 1
ATOM 2252 C CA . ASN A 1 300 ? 20.669 3.755 -21.827 1.00 96.12 300 ASN A CA 1
ATOM 2253 C C . ASN A 1 300 ? 20.044 3.800 -23.227 1.00 96.12 300 ASN A C 1
ATOM 2255 O O . ASN A 1 300 ? 20.777 3.968 -24.200 1.00 96.12 300 ASN A O 1
ATOM 2259 N N . ILE A 1 301 ? 18.716 3.696 -23.339 1.00 95.44 301 ILE A N 1
ATOM 2260 C CA . ILE A 1 301 ? 18.000 3.826 -24.618 1.00 95.44 301 ILE A CA 1
ATOM 2261 C C . ILE A 1 301 ? 18.230 5.213 -25.220 1.00 95.44 301 ILE A C 1
ATOM 2263 O O . ILE A 1 301 ? 18.584 5.309 -26.392 1.00 95.44 301 ILE A O 1
ATOM 2267 N N . SER A 1 302 ? 18.110 6.272 -24.416 1.00 94.75 302 SER A N 1
ATOM 2268 C CA . SER A 1 302 ? 18.370 7.647 -24.856 1.00 94.75 302 SER A CA 1
ATOM 2269 C C . SER A 1 302 ? 19.802 7.825 -25.379 1.00 94.75 302 SER A C 1
ATOM 2271 O O . SER A 1 302 ? 20.013 8.384 -26.455 1.00 94.75 302 SER A O 1
ATOM 2273 N N . ARG A 1 303 ? 20.798 7.263 -24.677 1.00 94.75 303 ARG A N 1
ATOM 2274 C CA . ARG A 1 303 ? 22.198 7.278 -25.129 1.00 94.75 303 ARG A CA 1
ATOM 2275 C C . ARG A 1 303 ? 22.382 6.544 -26.461 1.00 94.75 303 ARG A C 1
ATOM 2277 O O . ARG A 1 303 ? 22.980 7.106 -27.372 1.00 94.75 303 ARG A O 1
ATOM 2284 N N . MET A 1 304 ? 21.860 5.323 -26.589 1.00 95.56 304 MET A N 1
ATOM 2285 C CA . MET A 1 304 ? 21.955 4.543 -27.835 1.00 95.56 304 MET A CA 1
ATOM 2286 C C . MET A 1 304 ? 21.258 5.247 -29.003 1.00 95.56 304 MET A C 1
ATOM 2288 O O . MET A 1 304 ? 21.756 5.227 -30.129 1.00 95.56 304 MET A O 1
ATOM 2292 N N . ALA A 1 305 ? 20.129 5.903 -28.735 1.00 94.50 305 ALA A N 1
ATOM 2293 C CA . ALA A 1 305 ? 19.425 6.701 -29.723 1.00 94.50 305 ALA A CA 1
ATOM 2294 C C . ALA A 1 305 ? 20.270 7.895 -30.192 1.00 94.50 305 ALA A C 1
ATOM 2296 O O . ALA A 1 305 ? 20.405 8.116 -31.393 1.00 94.50 305 ALA A O 1
ATOM 2297 N N . SER A 1 306 ? 20.921 8.608 -29.270 1.00 93.50 306 SER A N 1
ATOM 2298 C CA . SER A 1 306 ? 21.854 9.688 -29.617 1.00 93.50 306 SER A CA 1
ATOM 2299 C C . SER A 1 306 ? 23.040 9.193 -30.455 1.00 93.50 306 SER A C 1
ATOM 2301 O O . SER A 1 306 ? 23.366 9.800 -31.468 1.00 93.50 306 SER A O 1
ATOM 2303 N N . GLU A 1 307 ? 23.658 8.069 -30.084 1.00 95.44 307 GLU A N 1
ATOM 2304 C CA . GLU A 1 307 ? 24.775 7.476 -30.843 1.00 95.44 307 GLU A CA 1
ATOM 2305 C C . GLU A 1 307 ? 24.348 7.043 -32.257 1.00 95.44 307 GLU A C 1
ATOM 2307 O O . GLU A 1 307 ? 25.106 7.161 -33.227 1.00 95.44 307 GLU A O 1
ATOM 2312 N N . THR A 1 308 ? 23.110 6.563 -32.389 1.00 94.75 308 THR A N 1
ATOM 2313 C CA . THR A 1 308 ? 22.546 6.177 -33.685 1.00 94.75 308 THR A CA 1
ATOM 2314 C C . THR A 1 308 ? 22.206 7.397 -34.538 1.00 94.75 308 THR A C 1
ATOM 2316 O O . THR A 1 308 ? 22.424 7.349 -35.744 1.00 94.75 308 THR A O 1
ATOM 2319 N N . LEU A 1 309 ? 21.738 8.501 -33.943 1.00 94.31 309 LEU A N 1
ATOM 2320 C CA . LEU A 1 309 ? 21.530 9.772 -34.650 1.00 94.31 309 LEU A CA 1
ATOM 2321 C C . LEU A 1 309 ? 22.830 10.297 -35.261 1.00 94.31 309 LEU A C 1
ATOM 2323 O O . LEU A 1 309 ? 22.851 10.624 -36.448 1.00 94.31 309 LEU A O 1
ATOM 2327 N N . ASP A 1 310 ? 23.914 10.308 -34.485 1.00 94.06 310 ASP A N 1
ATOM 2328 C CA . ASP A 1 310 ? 25.234 10.720 -34.973 1.00 94.06 310 ASP A CA 1
ATOM 2329 C C . ASP A 1 310 ? 25.693 9.819 -36.132 1.00 94.06 310 ASP A C 1
ATOM 2331 O O . ASP A 1 310 ? 26.146 10.291 -37.177 1.00 94.06 310 ASP A O 1
ATOM 2335 N N . SER A 1 311 ? 25.511 8.503 -35.986 1.00 95.69 311 SER A N 1
ATOM 2336 C CA . SER A 1 311 ? 25.858 7.522 -37.023 1.00 95.69 311 SER A CA 1
ATOM 2337 C C . SER A 1 311 ? 25.015 7.686 -38.293 1.00 95.69 311 SER A C 1
ATOM 2339 O O . SER A 1 311 ? 25.534 7.570 -39.406 1.00 95.69 311 SER A O 1
ATOM 2341 N N . ALA A 1 312 ? 23.725 7.985 -38.146 1.00 95.06 312 ALA A N 1
ATOM 2342 C CA . ALA A 1 312 ? 22.799 8.238 -39.241 1.00 95.06 312 ALA A CA 1
ATOM 2343 C C . ALA A 1 312 ? 23.176 9.512 -40.014 1.00 95.06 312 ALA A C 1
ATOM 2345 O O . ALA A 1 312 ? 23.191 9.506 -41.248 1.00 95.06 312 ALA A O 1
ATOM 2346 N N . GLN A 1 313 ? 23.577 10.571 -39.302 1.00 92.81 313 GLN A N 1
ATOM 2347 C CA . GLN A 1 313 ? 24.089 11.795 -39.913 1.00 92.81 313 GLN A CA 1
ATOM 2348 C C . GLN A 1 313 ? 25.379 11.531 -40.703 1.00 92.81 313 GLN A C 1
ATOM 2350 O O . GLN A 1 313 ? 25.453 11.879 -41.882 1.00 92.81 313 GLN A O 1
ATOM 2355 N N . ILE A 1 314 ? 26.362 10.847 -40.104 1.00 94.69 314 ILE A N 1
ATOM 2356 C CA . ILE A 1 314 ? 27.620 10.482 -40.782 1.00 94.69 314 ILE A CA 1
ATOM 2357 C C . ILE A 1 314 ? 27.345 9.635 -42.030 1.00 94.69 314 ILE A C 1
ATOM 2359 O O . ILE A 1 314 ? 27.982 9.822 -43.071 1.00 94.69 314 ILE A O 1
ATOM 2363 N N . THR A 1 315 ? 26.396 8.704 -41.938 1.00 95.00 315 THR A N 1
ATOM 2364 C CA . THR A 1 315 ? 25.977 7.851 -43.056 1.00 95.00 315 THR A CA 1
ATOM 2365 C C . THR A 1 315 ? 25.401 8.692 -44.190 1.00 95.00 315 THR A C 1
ATOM 2367 O O . THR A 1 315 ? 25.793 8.507 -45.344 1.00 95.00 315 THR A O 1
ATOM 2370 N N . SER A 1 316 ? 24.552 9.670 -43.860 1.00 92.94 316 SER A N 1
ATOM 2371 C CA . SER A 1 316 ? 23.969 10.570 -44.850 1.00 92.94 316 SER A CA 1
ATOM 2372 C C . SER A 1 316 ? 25.016 11.433 -45.555 1.00 92.94 316 SER A C 1
ATOM 2374 O O . SER A 1 316 ? 25.091 11.438 -46.785 1.00 92.94 316 SER A O 1
ATOM 2376 N N . GLU A 1 317 ? 25.903 12.069 -44.786 1.00 93.00 317 GLU A N 1
ATOM 2377 C CA . GLU A 1 317 ? 27.009 12.878 -45.312 1.00 93.00 317 GLU A CA 1
ATOM 2378 C C . GLU A 1 317 ? 27.977 12.045 -46.170 1.00 93.00 317 GLU A C 1
ATOM 2380 O O . GLU A 1 317 ? 28.499 12.505 -47.190 1.00 93.00 317 GLU A O 1
ATOM 2385 N N . THR A 1 318 ? 28.224 10.792 -45.781 1.00 94.50 318 THR A N 1
ATOM 2386 C CA . THR A 1 318 ? 29.074 9.868 -46.545 1.00 94.50 318 THR A CA 1
ATOM 2387 C C . THR A 1 318 ? 28.412 9.466 -47.859 1.00 94.50 318 THR A C 1
ATOM 2389 O O . THR A 1 318 ? 29.091 9.448 -48.890 1.00 94.50 318 THR A O 1
ATOM 2392 N N . GLY A 1 319 ? 27.103 9.198 -47.845 1.00 94.19 319 GLY A N 1
ATOM 2393 C CA . GLY A 1 319 ? 26.303 8.989 -49.050 1.00 94.19 319 GLY A CA 1
ATOM 2394 C C . GLY A 1 319 ? 26.413 10.179 -50.002 1.00 94.19 319 GLY A C 1
ATOM 2395 O O . GLY A 1 319 ? 26.811 10.018 -51.153 1.00 94.19 319 GLY A O 1
ATOM 2396 N N . GLU A 1 320 ? 26.209 11.403 -49.515 1.00 92.69 320 GLU A N 1
ATOM 2397 C CA . GLU A 1 320 ? 26.331 12.603 -50.350 1.00 92.69 320 GLU A CA 1
ATOM 2398 C C . GLU A 1 320 ? 27.735 12.737 -50.975 1.00 92.69 320 GLU A C 1
ATOM 2400 O O . GLU A 1 320 ? 27.882 12.950 -52.182 1.00 92.69 320 GLU A O 1
ATOM 2405 N N . ARG A 1 321 ? 28.794 12.531 -50.181 1.00 94.12 321 ARG A N 1
ATOM 2406 C CA . ARG A 1 321 ? 30.185 12.592 -50.663 1.00 94.12 321 ARG A CA 1
ATOM 2407 C C . ARG A 1 321 ? 30.503 11.520 -51.705 1.00 94.12 321 ARG A C 1
ATOM 2409 O O . ARG A 1 321 ? 31.237 11.798 -52.657 1.00 94.12 321 ARG A O 1
ATOM 2416 N N . LEU A 1 322 ? 29.994 10.299 -51.537 1.00 94.50 322 LEU A N 1
ATOM 2417 C CA . LEU A 1 322 ? 30.161 9.224 -52.518 1.00 94.50 322 LEU A CA 1
ATOM 2418 C C . LEU A 1 322 ? 29.449 9.560 -53.828 1.00 94.50 322 LEU A C 1
ATOM 2420 O O . LEU A 1 322 ? 30.035 9.364 -54.894 1.00 94.50 322 LEU A O 1
ATOM 2424 N N . ASN A 1 323 ? 28.247 10.131 -53.749 1.00 92.50 323 ASN A N 1
ATOM 2425 C CA . ASN A 1 323 ? 27.495 10.568 -54.918 1.00 92.50 323 ASN A CA 1
ATOM 2426 C C . ASN A 1 323 ? 28.264 11.656 -55.690 1.00 92.50 323 ASN A C 1
ATOM 2428 O O . ASN A 1 323 ? 28.537 11.503 -56.880 1.00 92.50 323 ASN A O 1
ATOM 2432 N N . GLN A 1 324 ? 28.766 12.678 -54.987 1.00 92.06 324 GLN A N 1
ATOM 2433 C CA . GLN A 1 324 ? 29.603 13.728 -55.583 1.00 92.06 324 GLN A CA 1
ATOM 2434 C C . GLN A 1 324 ? 30.876 13.175 -56.250 1.00 92.06 324 GLN A C 1
ATOM 2436 O O . GLN A 1 324 ? 31.293 13.663 -57.303 1.00 92.06 324 GLN A O 1
ATOM 2441 N N . ASN A 1 325 ? 31.527 12.175 -55.649 1.00 92.94 325 ASN A N 1
ATOM 2442 C CA . ASN A 1 325 ? 32.716 11.545 -56.231 1.00 92.94 325 ASN A CA 1
ATOM 2443 C C . ASN A 1 325 ? 32.376 10.718 -57.477 1.00 92.94 325 ASN A C 1
ATOM 2445 O O . ASN A 1 325 ? 33.111 10.778 -58.464 1.00 92.94 325 ASN A O 1
ATOM 2449 N N . ALA A 1 326 ? 31.264 9.985 -57.450 1.00 91.88 326 ALA A N 1
ATOM 2450 C CA . ALA A 1 326 ? 30.771 9.232 -58.593 1.00 91.88 326 ALA A CA 1
ATOM 2451 C C . ALA A 1 326 ? 30.424 10.148 -59.775 1.00 91.88 326 ALA A C 1
ATOM 2453 O O . ALA A 1 326 ? 30.866 9.888 -60.894 1.00 91.88 326 ALA A O 1
ATOM 2454 N N . ASP A 1 327 ? 29.730 11.260 -59.521 1.00 88.25 327 ASP A N 1
ATOM 2455 C CA . ASP A 1 327 ? 29.404 12.254 -60.545 1.00 88.25 327 ASP A CA 1
ATOM 2456 C C . ASP A 1 327 ? 30.674 12.904 -61.130 1.00 88.25 327 ASP A C 1
ATOM 2458 O O . ASP A 1 327 ? 30.781 13.073 -62.346 1.00 88.25 327 ASP A O 1
ATOM 2462 N N . LYS A 1 328 ? 31.689 13.201 -60.304 1.00 89.31 328 LYS A N 1
ATOM 2463 C CA . LYS A 1 328 ? 32.996 13.695 -60.786 1.00 89.31 328 LYS A CA 1
ATOM 2464 C C . LYS A 1 328 ? 33.713 12.684 -61.678 1.00 89.31 328 LYS A C 1
ATOM 2466 O O . LYS A 1 328 ? 34.268 13.076 -62.703 1.00 89.31 328 LYS A O 1
ATOM 2471 N N . MET A 1 329 ? 33.719 11.402 -61.309 1.00 88.44 329 MET A N 1
ATOM 2472 C CA . MET A 1 329 ? 34.297 10.349 -62.153 1.00 88.44 329 MET A CA 1
ATOM 2473 C C . MET A 1 329 ? 33.564 10.280 -63.492 1.00 88.44 329 MET A C 1
ATOM 2475 O O . MET A 1 329 ? 34.190 10.294 -64.547 1.00 88.44 329 MET A O 1
ATOM 2479 N N . LEU A 1 330 ? 32.235 10.292 -63.458 1.00 85.75 330 LEU A N 1
ATOM 2480 C CA . LEU A 1 330 ? 31.393 10.247 -64.645 1.00 85.75 330 LEU A CA 1
ATOM 2481 C C . LEU A 1 330 ? 31.664 11.430 -65.588 1.00 85.75 330 LEU A C 1
ATOM 2483 O O . LEU A 1 330 ? 31.824 11.224 -66.789 1.00 85.75 330 LEU A O 1
ATOM 2487 N N . GLN A 1 331 ? 31.831 12.641 -65.045 1.00 84.75 331 GLN A N 1
ATOM 2488 C CA . GLN A 1 331 ? 32.241 13.834 -65.798 1.00 84.75 331 GLN A CA 1
ATOM 2489 C C . GLN A 1 331 ? 33.638 13.722 -66.429 1.00 84.75 331 GLN A C 1
ATOM 2491 O O . GLN A 1 331 ? 33.872 14.285 -67.493 1.00 84.75 331 GLN A O 1
ATOM 2496 N N . GLN A 1 332 ? 34.584 13.015 -65.806 1.00 83.81 332 GLN A N 1
ATOM 2497 C CA . GLN A 1 332 ? 35.899 12.781 -66.416 1.00 83.81 332 GLN A CA 1
ATOM 2498 C C . GLN A 1 332 ? 35.810 11.809 -67.599 1.00 83.81 332 GLN A C 1
ATOM 2500 O O . GLN A 1 332 ? 36.558 11.948 -68.567 1.00 83.81 332 GLN A O 1
ATOM 2505 N N . PHE A 1 333 ? 34.884 10.848 -67.547 1.00 81.19 333 PHE A N 1
ATOM 2506 C CA . PHE A 1 333 ? 34.707 9.852 -68.603 1.00 81.19 333 PHE A CA 1
ATOM 2507 C C . PHE A 1 333 ? 33.785 10.304 -69.739 1.00 81.19 333 PHE A C 1
ATOM 2509 O O . PHE A 1 333 ? 33.928 9.785 -70.842 1.00 81.19 333 PHE A O 1
ATOM 2516 N N . THR A 1 334 ? 32.925 11.309 -69.539 1.00 75.44 334 THR A N 1
ATOM 2517 C CA . THR A 1 334 ? 32.124 11.913 -70.626 1.00 75.44 334 THR A CA 1
ATOM 2518 C C . THR A 1 334 ? 32.978 12.592 -71.696 1.00 75.44 334 THR A C 1
ATOM 2520 O O . THR A 1 334 ? 32.523 12.756 -72.825 1.00 75.44 334 THR A O 1
ATOM 2523 N N . MET A 1 335 ? 34.225 12.956 -71.370 1.00 73.25 335 MET A N 1
ATOM 2524 C CA . MET A 1 335 ? 35.210 13.443 -72.342 1.00 73.25 335 MET A CA 1
ATOM 2525 C C . MET A 1 335 ? 35.573 12.375 -73.391 1.00 73.25 335 MET A C 1
ATOM 2527 O O . MET A 1 335 ? 36.048 12.716 -74.471 1.00 73.25 335 MET A O 1
ATOM 2531 N N . PHE A 1 336 ? 35.338 11.092 -73.095 1.00 78.12 336 PHE A N 1
ATOM 2532 C CA . PHE A 1 336 ? 35.519 9.991 -74.030 1.00 78.12 336 PHE A CA 1
ATOM 2533 C C . PHE A 1 336 ? 34.178 9.627 -74.676 1.00 78.12 336 PHE A C 1
ATOM 2535 O O . PHE A 1 336 ? 33.259 9.128 -74.029 1.00 78.12 336 PHE A O 1
ATOM 2542 N N . ASP A 1 337 ? 34.078 9.832 -75.984 1.00 76.00 337 ASP A N 1
ATOM 2543 C CA . ASP A 1 337 ? 32.920 9.484 -76.792 1.00 76.00 337 ASP A CA 1
ATOM 2544 C C . ASP A 1 337 ? 32.825 7.959 -76.982 1.00 76.00 337 ASP A C 1
ATOM 2546 O O . ASP A 1 337 ? 33.342 7.372 -77.938 1.00 76.00 337 ASP A O 1
ATOM 2550 N N . ILE A 1 338 ? 32.193 7.296 -76.013 1.00 73.31 338 ILE A N 1
ATOM 2551 C CA . ILE A 1 338 ? 31.970 5.841 -75.980 1.00 73.31 338 ILE A CA 1
ATOM 2552 C C . ILE A 1 338 ? 30.562 5.428 -76.437 1.00 73.31 338 ILE A C 1
ATOM 2554 O O . ILE A 1 338 ? 30.314 4.230 -76.611 1.00 73.31 338 ILE A O 1
ATOM 2558 N N . GLY A 1 339 ? 29.659 6.390 -76.663 1.00 69.25 339 GLY A N 1
ATOM 2559 C CA . GLY A 1 339 ? 28.281 6.151 -77.111 1.00 69.25 339 GLY A CA 1
ATOM 2560 C C . GLY A 1 339 ? 27.322 5.638 -76.031 1.00 69.25 339 GLY A C 1
ATOM 2561 O O . GLY A 1 339 ? 26.369 4.936 -76.361 1.00 69.25 339 GLY A O 1
ATOM 2562 N N . ILE A 1 340 ? 27.579 5.944 -74.754 1.00 70.25 340 ILE A N 1
ATOM 2563 C CA . ILE A 1 340 ? 26.693 5.604 -73.629 1.00 70.25 340 ILE A CA 1
ATOM 2564 C C . ILE A 1 340 ? 25.860 6.833 -73.249 1.00 70.25 340 ILE A C 1
ATOM 2566 O O . ILE A 1 340 ? 26.419 7.891 -72.962 1.00 70.25 340 ILE A O 1
ATOM 2570 N N . ASP A 1 341 ? 24.533 6.678 -73.194 1.00 75.94 341 ASP A N 1
ATOM 2571 C CA . ASP A 1 341 ? 23.644 7.660 -72.566 1.00 75.94 341 ASP A CA 1
ATOM 2572 C C . ASP A 1 341 ? 23.630 7.438 -71.050 1.00 75.94 341 ASP A C 1
ATOM 2574 O O . ASP A 1 341 ? 23.013 6.509 -70.520 1.00 75.94 341 ASP A O 1
ATOM 2578 N N . ILE A 1 342 ? 24.350 8.310 -70.357 1.00 71.19 342 ILE A N 1
ATOM 2579 C CA . ILE A 1 342 ? 24.544 8.259 -68.912 1.00 71.19 342 ILE A CA 1
ATOM 2580 C C . ILE A 1 342 ? 23.229 8.438 -68.144 1.00 71.19 342 ILE A C 1
ATOM 2582 O O . ILE A 1 342 ? 23.037 7.793 -67.114 1.00 71.19 342 ILE A O 1
ATOM 2586 N N . ASN A 1 343 ? 22.311 9.269 -68.640 1.00 74.12 343 ASN A N 1
ATOM 2587 C CA . ASN A 1 343 ? 21.049 9.531 -67.950 1.00 74.12 343 ASN A CA 1
ATOM 2588 C C . ASN A 1 343 ? 20.143 8.301 -68.011 1.00 74.12 343 ASN A C 1
ATOM 2590 O O . ASN A 1 343 ? 19.621 7.873 -66.984 1.00 74.12 343 ASN A O 1
ATOM 2594 N N . SER A 1 344 ? 20.031 7.677 -69.189 1.00 79.00 344 SER A N 1
ATOM 2595 C CA . SER A 1 344 ? 19.274 6.430 -69.345 1.00 79.00 344 SER A CA 1
ATOM 2596 C C . SER A 1 344 ? 19.839 5.299 -68.479 1.00 79.00 344 SER A C 1
ATOM 2598 O O . SER A 1 344 ? 19.070 4.506 -67.935 1.00 79.00 344 SER A O 1
ATOM 2600 N N . ALA A 1 345 ? 21.165 5.216 -68.347 1.00 79.19 345 ALA A N 1
ATOM 2601 C CA . ALA A 1 345 ? 21.816 4.206 -67.520 1.00 79.19 345 ALA A CA 1
ATOM 2602 C C . ALA A 1 345 ? 21.602 4.453 -66.013 1.00 79.19 345 ALA A C 1
ATOM 2604 O O . ALA A 1 345 ? 21.357 3.499 -65.277 1.00 79.19 345 ALA A O 1
ATOM 2605 N N . LYS A 1 346 ? 21.616 5.717 -65.561 1.00 77.88 346 LYS A N 1
ATOM 2606 C CA . LYS A 1 346 ? 21.332 6.085 -64.162 1.00 77.88 346 LYS A CA 1
ATOM 2607 C C . LYS A 1 346 ? 19.890 5.758 -63.766 1.00 77.88 346 LYS A C 1
ATOM 2609 O O . LYS A 1 346 ? 19.686 5.155 -62.718 1.00 77.88 346 LYS A O 1
ATOM 2614 N N . THR A 1 347 ? 18.910 6.065 -64.621 1.00 82.69 347 THR A N 1
ATOM 2615 C CA . THR A 1 347 ? 17.497 5.716 -64.378 1.00 82.69 347 THR A CA 1
ATOM 2616 C C . THR A 1 347 ? 17.297 4.207 -64.269 1.00 82.69 347 THR A C 1
ATOM 2618 O O . THR A 1 347 ? 16.675 3.739 -63.323 1.00 82.69 347 THR A O 1
ATOM 2621 N N . LYS A 1 348 ? 17.893 3.429 -65.181 1.00 85.38 348 LYS A N 1
ATOM 2622 C CA . LYS A 1 348 ? 17.801 1.966 -65.131 1.00 85.38 348 LYS A CA 1
ATOM 2623 C C . LYS A 1 348 ? 18.391 1.393 -63.835 1.00 85.38 348 LYS A C 1
ATOM 2625 O O . LYS A 1 348 ? 17.773 0.541 -63.212 1.00 85.38 348 LYS A O 1
ATOM 2630 N N . ALA A 1 349 ? 19.555 1.887 -63.410 1.00 82.38 349 ALA A N 1
ATOM 2631 C CA . ALA A 1 349 ? 20.189 1.443 -62.169 1.00 82.38 349 ALA A CA 1
ATOM 2632 C C . ALA A 1 349 ? 19.351 1.782 -60.919 1.00 82.38 349 ALA A C 1
ATOM 2634 O O . ALA A 1 349 ? 19.323 0.998 -59.972 1.00 82.38 349 ALA A O 1
ATOM 2635 N N . GLN A 1 350 ? 18.642 2.918 -60.914 1.00 83.00 350 GLN A N 1
ATOM 2636 C CA . GLN A 1 350 ? 17.697 3.261 -59.843 1.00 83.00 350 GLN A CA 1
ATOM 2637 C C . GLN A 1 350 ? 16.497 2.305 -59.804 1.00 83.00 350 GLN A C 1
ATOM 2639 O O . GLN A 1 350 ? 16.128 1.843 -58.724 1.00 83.00 350 GLN A O 1
ATOM 2644 N N . ASP A 1 351 ? 15.916 1.979 -60.961 1.00 83.56 351 ASP A N 1
ATOM 2645 C CA . ASP A 1 351 ? 14.786 1.046 -61.053 1.00 83.56 351 ASP A CA 1
ATOM 2646 C C . ASP A 1 351 ? 15.174 -0.367 -60.585 1.00 83.56 351 ASP A C 1
ATOM 2648 O O . ASP A 1 351 ? 14.428 -0.999 -59.829 1.00 83.56 351 ASP A O 1
ATOM 2652 N N . ASP A 1 352 ? 16.359 -0.842 -60.983 1.00 84.56 352 ASP A N 1
ATOM 2653 C CA . ASP A 1 352 ? 16.891 -2.150 -60.588 1.00 84.56 352 ASP A CA 1
ATOM 2654 C C . ASP A 1 352 ? 17.087 -2.226 -59.059 1.00 84.56 352 ASP A C 1
ATOM 2656 O O . ASP A 1 352 ? 16.677 -3.201 -58.422 1.00 84.56 352 ASP A O 1
ATOM 2660 N N . LEU A 1 353 ? 17.625 -1.165 -58.440 1.00 80.56 353 LEU A N 1
ATOM 2661 C CA . LEU A 1 353 ? 17.810 -1.106 -56.987 1.00 80.56 353 LEU A CA 1
ATOM 2662 C C . LEU A 1 353 ? 16.469 -1.065 -56.229 1.00 80.56 353 LEU A C 1
ATOM 2664 O O . LEU A 1 353 ? 16.309 -1.732 -55.204 1.00 80.56 353 LEU A O 1
ATOM 2668 N N . GLN A 1 354 ? 15.475 -0.326 -56.734 1.00 77.38 354 GLN A N 1
ATOM 2669 C CA . GLN A 1 354 ? 14.141 -0.285 -56.124 1.00 77.38 354 GLN A CA 1
ATOM 2670 C C . GLN A 1 354 ? 13.428 -1.641 -56.174 1.00 77.38 354 GLN A C 1
ATOM 2672 O O . GLN A 1 354 ? 12.733 -2.007 -55.221 1.00 77.38 354 GLN A O 1
ATOM 2677 N N . GLN A 1 355 ? 13.579 -2.393 -57.267 1.00 78.06 355 GLN A N 1
ATOM 2678 C CA . GLN A 1 355 ? 13.037 -3.750 -57.362 1.00 78.06 355 GLN A CA 1
ATOM 2679 C C . GLN A 1 355 ? 13.721 -4.691 -56.372 1.00 78.06 355 GLN A C 1
ATOM 2681 O O . GLN A 1 355 ? 13.033 -5.456 -55.697 1.00 78.06 355 GLN A O 1
ATOM 2686 N N . GLN A 1 356 ? 15.044 -4.576 -56.228 1.00 74.12 356 GLN A N 1
ATOM 2687 C CA . GLN A 1 356 ? 15.814 -5.387 -55.294 1.00 74.12 356 GLN A CA 1
ATOM 2688 C C . GLN A 1 356 ? 15.390 -5.137 -53.838 1.00 74.12 356 GLN A C 1
ATOM 2690 O O . GLN A 1 356 ? 15.094 -6.090 -53.122 1.00 74.12 356 GLN A O 1
ATOM 2695 N N . ASN A 1 357 ? 15.244 -3.875 -53.423 1.00 70.56 357 ASN A N 1
ATOM 2696 C CA . ASN A 1 357 ? 14.794 -3.532 -52.067 1.00 70.56 357 ASN A CA 1
ATOM 2697 C C . ASN A 1 357 ? 13.357 -3.994 -51.768 1.00 70.56 357 ASN A C 1
ATOM 2699 O O . ASN A 1 357 ? 13.050 -4.377 -50.636 1.00 70.56 357 ASN A O 1
ATOM 2703 N N . LYS A 1 358 ? 12.469 -3.993 -52.774 1.00 69.69 358 LYS A N 1
ATOM 2704 C CA . LYS A 1 358 ? 11.108 -4.530 -52.624 1.00 69.69 358 LYS A CA 1
ATOM 2705 C C . LYS A 1 358 ? 11.107 -6.038 -52.405 1.00 69.69 358 LYS A C 1
ATOM 2707 O O . LYS A 1 358 ? 10.359 -6.489 -51.548 1.00 69.69 358 LYS A O 1
ATOM 2712 N N . SER A 1 359 ? 11.936 -6.797 -53.127 1.00 62.22 359 SER A N 1
ATOM 2713 C CA . SER A 1 359 ? 12.021 -8.251 -52.937 1.00 62.22 359 SER A CA 1
ATOM 2714 C C . SER A 1 359 ? 12.478 -8.639 -51.528 1.00 62.22 359 SER A C 1
ATOM 2716 O O . SER A 1 359 ? 11.861 -9.521 -50.936 1.00 62.22 359 SER A O 1
ATOM 2718 N N . THR A 1 360 ? 13.464 -7.937 -50.957 1.00 58.38 360 THR A N 1
ATOM 2719 C CA . THR A 1 360 ? 13.978 -8.215 -49.604 1.00 58.38 360 THR A CA 1
ATOM 2720 C C . THR A 1 360 ? 12.958 -7.895 -48.507 1.00 58.38 360 THR A C 1
ATOM 2722 O O . THR A 1 360 ? 12.823 -8.658 -47.560 1.00 58.38 360 THR A O 1
ATOM 2725 N N . SER A 1 361 ? 12.176 -6.816 -48.650 1.00 55.56 361 SER A N 1
ATOM 2726 C CA . SER A 1 361 ? 11.140 -6.464 -47.658 1.00 55.56 361 SER A CA 1
ATOM 2727 C C . SER A 1 361 ? 9.983 -7.471 -47.593 1.00 55.56 361 SER A C 1
ATOM 2729 O O . SER A 1 361 ? 9.345 -7.601 -46.552 1.00 55.56 361 SER A O 1
ATOM 2731 N N . THR A 1 362 ? 9.683 -8.179 -48.687 1.00 53.72 362 THR A N 1
ATOM 2732 C CA . THR A 1 362 ? 8.654 -9.236 -48.697 1.00 53.72 362 THR A CA 1
ATOM 2733 C C . THR A 1 362 ? 9.105 -10.536 -48.033 1.00 53.72 362 THR A C 1
ATOM 2735 O O . THR A 1 362 ? 8.259 -11.221 -47.474 1.00 53.72 362 THR A O 1
ATOM 2738 N N . GLU A 1 363 ? 10.399 -10.875 -48.056 1.00 51.56 363 GLU A N 1
ATOM 2739 C CA . GLU A 1 363 ? 10.908 -12.087 -47.389 1.00 51.56 363 GLU A CA 1
ATOM 2740 C C . GLU A 1 363 ? 10.955 -11.939 -45.860 1.00 51.56 363 GLU A C 1
ATOM 2742 O O . GLU A 1 363 ? 10.619 -12.885 -45.152 1.00 51.56 363 GLU A O 1
ATOM 2747 N N . ASP A 1 364 ? 11.287 -10.755 -45.336 1.00 49.56 364 ASP A N 1
ATOM 2748 C CA . ASP A 1 364 ? 11.338 -10.522 -43.882 1.00 49.56 364 ASP A CA 1
ATOM 2749 C C . ASP A 1 364 ? 9.942 -10.431 -43.229 1.00 49.56 364 ASP A C 1
ATOM 2751 O O . ASP A 1 364 ? 9.790 -10.695 -42.034 1.00 49.56 364 ASP A O 1
ATOM 2755 N N . ALA A 1 365 ? 8.900 -10.107 -44.003 1.00 51.25 365 ALA A N 1
ATOM 2756 C CA . ALA A 1 365 ? 7.522 -10.045 -43.508 1.00 51.25 365 ALA A CA 1
ATOM 2757 C C . ALA A 1 365 ? 6.917 -11.434 -43.219 1.00 51.25 365 ALA A C 1
ATOM 2759 O O . ALA A 1 365 ? 6.074 -11.555 -42.328 1.00 51.25 365 ALA A O 1
ATOM 2760 N N . ASP A 1 366 ? 7.376 -12.479 -43.914 1.00 49.06 366 ASP A N 1
ATOM 2761 C CA . ASP A 1 366 ? 6.889 -13.859 -43.754 1.00 49.06 366 ASP A CA 1
ATOM 2762 C C . ASP A 1 366 ? 7.580 -14.620 -42.599 1.00 49.06 366 ASP A C 1
ATOM 2764 O O . ASP A 1 366 ? 7.206 -15.750 -42.293 1.00 49.06 366 ASP A O 1
ATOM 2768 N N . VAL A 1 367 ? 8.567 -14.017 -41.921 1.00 52.06 367 VAL A N 1
ATOM 2769 C CA . VAL A 1 367 ? 9.278 -14.629 -40.776 1.00 52.06 367 VAL A CA 1
ATOM 2770 C C . VAL A 1 367 ? 8.670 -14.226 -39.420 1.00 52.06 367 VAL A C 1
ATOM 2772 O O . VAL A 1 367 ? 8.991 -14.822 -38.392 1.00 52.06 367 VAL A O 1
ATOM 2775 N N . PHE A 1 368 ? 7.759 -13.246 -39.399 1.00 48.31 368 PHE A N 1
ATOM 2776 C CA . PHE A 1 368 ? 7.141 -12.718 -38.172 1.00 48.31 368 PHE A CA 1
ATOM 2777 C C . PHE A 1 368 ? 5.641 -13.032 -37.997 1.00 48.31 368 PHE A C 1
ATOM 2779 O O . PHE A 1 368 ? 5.030 -12.535 -37.047 1.00 48.31 368 PHE A O 1
ATOM 2786 N N . PHE A 1 369 ? 5.067 -13.892 -38.841 1.00 46.38 369 PHE A N 1
ATOM 2787 C CA . PHE A 1 369 ? 3.746 -14.508 -38.646 1.00 46.38 369 PHE A CA 1
ATOM 2788 C C . PHE A 1 369 ? 3.878 -16.025 -38.527 1.00 46.38 369 PHE A C 1
ATOM 2790 O O . PHE A 1 369 ? 3.108 -16.609 -37.727 1.00 46.38 369 PHE A O 1
#

Nearest PDB structures (foldseek):
  8c5v-assembly1_I  TM=6.612E-01  e=1.395E-10  Escherichia coli
  3ja6-assembly1_I  TM=6.791E-01  e=2.461E-10  Escherichia coli
  3g67-assembly1_A  TM=8.783E-01  e=9.446E-06  Thermotoga maritima
  3g67-assembly1_B  TM=8.160E-01  e=1.667E-05  Thermotoga maritima
  3g6b-assembly1_A  TM=6.983E-01  e=9.904E-06  Thermotoga maritima

Radius of gyration: 69.44 Å; Cα contacts (8 Å, |Δi|>4): 259; chains: 1; bounding box: 135×28×208 Å

pLDDT: mean 88.95, std 9.2, range [46.38, 97.5]